Protein AF-B8E1K3-F1 (afdb_monomer)

Solvent-accessible surface area (backbone atoms only — not comparable to full-atom values): 24369 Å² total; per-residue (Å²): 119,79,49,78,46,80,45,81,43,83,43,42,46,88,47,36,64,37,77,50,81,43,81,43,83,38,59,81,67,39,30,24,41,39,41,30,20,38,38,49,62,40,60,47,52,57,77,71,24,47,62,52,44,51,55,32,48,41,59,38,41,52,32,36,89,76,53,43,61,64,88,75,52,53,68,71,58,50,50,52,53,45,54,73,60,45,55,30,57,46,40,58,35,41,40,34,24,43,52,86,64,49,80,33,31,55,29,61,91,35,25,48,69,54,41,71,40,38,38,15,42,85,58,27,30,70,40,27,48,50,35,85,54,67,49,39,59,23,39,44,34,33,41,28,54,34,33,83,53,72,25,38,40,41,36,42,39,39,36,19,64,53,84,76,84,84,62,90,52,63,74,69,81,75,65,60,87,36,91,61,80,73,89,46,58,44,79,44,39,24,40,66,28,29,37,27,49,47,39,80,14,76,31,50,70,64,53,46,52,56,50,36,52,74,74,62,39,60,34,39,29,46,22,21,60,71,38,53,53,61,51,74,66,45,83,74,43,40,56,48,68,40,33,13,23,23,29,70,30,68,39,19,29,29,34,30,41,49,40,85,68,91,70,71,46,76,45,35,42,87,90,65,24,49,49,60,37,27,52,54,29,44,73,61,71,27,44,27,26,44,32,46,46,50,42,54,31,54,69,77,34,63,17,36,20,50,69,54,67,75,66,62,91,53,41,43,28,32,34,29,35,53,22,31,46,87,83,34,41,32,29,27,39,35,31,45,51,50,51,35,52,40,46,62,72,70,47,81,58,18,61,38,25,16,39,69,30,36,47,79,86,58,66,48,77,52,22,34,32,28,33,32,47,22,85,41,72,43,71,67,34,49,53,49,14,47,67,49,20,20,27,35,31,17,38,71,57,56,72,47,56,30,44,78,82,41,40,47,32,36,73,41,67,56,90,53,87,42,40,37,36,40,38,32,77,51,74,18,32,40,35,38,29,44,66,67,39,84,70,48,76,44,75,77,39,40,64,54,74,45,79,58,90,74,93,69,71,48,38,38,31,44,37,32,24,57,88,90,39,79,42,31,39,47,29,42,30,34,28,87

pLDDT: mean 94.18, std 6.17, range [53.34, 98.88]

Foldseek 3Di:
DPDKDKDKDKDFQVCAQDKDKDKDFFAPLWFKKKKFKAKVPFWDALVLQQVFVLVLVQLQQCFFPDRDHSVPDDPVRSVVVSVVLPTFGFDKKKWKAAQVRATFFMQAPHHNVRQMFMEGQVDTAQLGDHRDRDGDIMIIMMRRLGDSGIMMMMMMMDTDSDPDDDHPRDPPQDDALDQDADKDAFKFKEFEAEEDPSHQAPHHPNRVLVVCVVVVHQAYEHAHAQGFSNVVNCPNYNRHYAYKYFLQHQAFTKILTRDDGGDHSVLDDQVNHCQSVLVVSVVSVTAIEGELQSPRDPPSPGRHHHRHDDPLVSHQAYALAEFACVVNVRSNSNSLLVVLVCLLVVRQHAYDHHQNHRYPVSDDLRGKMKIFGARISHSNRRRVSSNLQRIKIFSDKDKFWDWVRDGGSEEDALVDFTKIKMFTPDFFWKFKADSSHGDDTDHGDGIDIDGDPDDDWGWIKMWTHDVSRTGMIGHIHGHD

Structure (mmCIF, N/CA/C/O backbone):
data_AF-B8E1K3-F1
#
_entry.id   AF-B8E1K3-F1
#
loop_
_atom_site.group_PDB
_atom_site.id
_atom_site.type_symbol
_atom_site.label_atom_id
_atom_site.label_alt_id
_atom_site.label_comp_id
_atom_site.label_asym_id
_atom_site.label_entity_id
_atom_site.label_seq_id
_atom_site.pdbx_PDB_ins_code
_atom_site.Cartn_x
_atom_site.Cartn_y
_atom_site.Cartn_z
_atom_site.occupancy
_atom_site.B_iso_or_equiv
_atom_site.auth_seq_id
_atom_site.auth_comp_id
_atom_site.auth_asym_id
_atom_site.auth_atom_id
_atom_site.pdbx_PDB_model_num
ATOM 1 N N . MET A 1 1 ? -27.682 10.238 28.533 1.00 60.78 1 MET A N 1
ATOM 2 C CA . MET A 1 1 ? -26.968 8.946 28.461 1.00 60.78 1 MET A CA 1
ATOM 3 C C . MET A 1 1 ? -28.003 7.853 28.668 1.00 60.78 1 MET A C 1
ATOM 5 O O . MET A 1 1 ? -28.829 8.006 29.559 1.00 60.78 1 MET A O 1
ATOM 9 N N . SER A 1 2 ? -28.042 6.846 27.804 1.00 73.12 2 SER A N 1
ATOM 10 C CA . SER A 1 2 ? -29.053 5.772 27.806 1.00 73.12 2 SER A CA 1
ATOM 11 C C . SER A 1 2 ? -28.476 4.386 28.094 1.00 73.12 2 SER A C 1
ATOM 13 O O . SER A 1 2 ? -29.251 3.469 28.336 1.00 73.12 2 SER A O 1
ATOM 15 N N . GLY A 1 3 ? -27.149 4.240 28.103 1.00 88.06 3 GLY A N 1
ATOM 16 C CA . GLY A 1 3 ? -26.445 3.027 28.513 1.00 88.06 3 GLY A CA 1
ATOM 17 C C . GLY A 1 3 ? -24.938 3.270 28.603 1.00 88.06 3 GLY A C 1
ATOM 18 O O . GLY A 1 3 ? -24.413 4.132 27.894 1.00 88.06 3 GLY A O 1
ATOM 19 N N . GLU A 1 4 ? -24.271 2.524 29.480 1.00 95.31 4 GLU A N 1
ATOM 20 C CA . GLU A 1 4 ? -22.817 2.498 29.662 1.00 95.31 4 GLU A CA 1
ATOM 21 C C . GLU A 1 4 ? -22.378 1.034 29.803 1.00 95.31 4 GLU A C 1
ATOM 23 O O . GLU A 1 4 ? -22.983 0.276 30.562 1.00 95.31 4 GLU A O 1
ATOM 28 N N . PHE A 1 5 ? -21.354 0.631 29.050 1.00 97.19 5 PHE A N 1
ATOM 29 C CA . PHE A 1 5 ? -20.842 -0.739 29.013 1.00 97.19 5 PHE A CA 1
ATOM 30 C C . PHE A 1 5 ? -19.341 -0.734 29.271 1.00 97.19 5 PHE A C 1
ATOM 32 O O . PHE A 1 5 ? -18.619 0.071 28.683 1.00 97.19 5 PHE A O 1
ATOM 39 N N . HIS A 1 6 ? -18.872 -1.661 30.106 1.00 97.62 6 HIS A N 1
ATOM 40 C CA . HIS A 1 6 ? -17.463 -1.794 30.462 1.00 97.62 6 HIS A CA 1
ATOM 41 C C . HIS A 1 6 ? -16.939 -3.170 30.068 1.00 97.62 6 HIS A C 1
ATOM 43 O O . HIS A 1 6 ? -17.537 -4.188 30.413 1.00 97.62 6 HIS A O 1
ATOM 49 N N . TYR A 1 7 ? -15.781 -3.191 29.416 1.00 97.44 7 TYR A N 1
ATOM 50 C CA . TYR A 1 7 ? -15.042 -4.407 29.098 1.00 97.44 7 TYR A CA 1
ATOM 51 C C . TYR A 1 7 ? -13.636 -4.284 29.678 1.00 97.44 7 TYR A C 1
ATOM 53 O O . TYR A 1 7 ? -12.939 -3.304 29.420 1.00 97.44 7 TYR A O 1
ATOM 61 N N . ASN A 1 8 ? -13.222 -5.273 30.464 1.00 97.31 8 ASN A N 1
ATOM 62 C CA . ASN A 1 8 ? -11.866 -5.392 30.987 1.00 97.31 8 ASN A CA 1
ATOM 63 C C . ASN A 1 8 ? -11.295 -6.715 30.477 1.00 97.31 8 ASN A C 1
ATOM 65 O O . ASN A 1 8 ? -11.836 -7.779 30.779 1.00 97.31 8 ASN A O 1
ATOM 69 N N . ILE A 1 9 ? -10.273 -6.630 29.629 1.00 98.19 9 ILE A N 1
ATOM 70 C CA . ILE A 1 9 ? -9.753 -7.767 28.871 1.00 98.19 9 ILE A CA 1
ATOM 71 C C . ILE A 1 9 ? -8.265 -7.892 29.171 1.00 98.19 9 ILE A C 1
ATOM 73 O O . ILE A 1 9 ? -7.489 -6.978 28.889 1.00 98.19 9 ILE A O 1
ATOM 77 N N . GLU A 1 10 ? -7.863 -9.029 29.730 1.00 98.31 10 GLU A N 1
ATOM 78 C CA . GLU A 1 10 ? -6.450 -9.376 29.848 1.00 98.31 10 GLU A CA 1
ATOM 79 C C . GLU A 1 10 ? -5.958 -9.953 28.521 1.00 98.31 10 GLU A C 1
ATOM 81 O O . GLU A 1 10 ? -6.567 -10.871 27.976 1.00 98.31 10 GLU A O 1
ATOM 86 N N . LEU A 1 11 ? -4.857 -9.407 28.007 1.00 98.44 11 LEU A N 1
ATOM 87 C CA . LEU A 1 11 ? -4.233 -9.844 26.764 1.00 98.44 11 LEU A CA 1
ATOM 88 C C . LEU A 1 11 ? -2.826 -10.357 27.043 1.00 98.44 11 LEU A C 1
ATOM 90 O O . LEU A 1 11 ? -2.048 -9.733 27.776 1.00 98.44 11 LEU A O 1
ATOM 94 N N . TYR A 1 12 ? -2.494 -11.478 26.417 1.00 98.25 12 TYR A N 1
ATOM 95 C CA . TYR A 1 12 ? -1.213 -12.157 26.544 1.00 98.25 12 TYR A CA 1
ATOM 96 C C . TYR A 1 12 ? -0.508 -12.253 25.183 1.00 98.25 12 TYR A C 1
ATOM 98 O O . TYR A 1 12 ? -1.148 -12.081 24.145 1.00 98.25 12 TYR A O 1
ATOM 106 N N . PRO A 1 13 ? 0.817 -12.494 25.135 1.00 97.50 13 PRO A N 1
ATOM 107 C CA . PRO A 1 13 ? 1.545 -12.581 23.868 1.00 97.50 13 PRO A CA 1
ATOM 108 C C . PRO A 1 13 ? 0.941 -13.549 22.841 1.00 97.50 13 PRO A C 1
ATOM 110 O O . PRO A 1 13 ? 0.920 -13.248 21.644 1.00 97.50 13 PRO A O 1
ATOM 113 N N . GLU A 1 14 ? 0.393 -14.670 23.304 1.00 97.19 14 GLU A N 1
ATOM 114 C CA . GLU A 1 14 ? -0.329 -15.668 22.513 1.00 97.19 14 GLU A CA 1
ATOM 115 C C . GLU A 1 14 ? -1.623 -15.155 21.868 1.00 97.19 14 GLU A C 1
ATOM 117 O O . GLU A 1 14 ? -2.164 -15.839 21.001 1.00 97.19 14 GLU A O 1
ATOM 122 N N . ASP A 1 15 ? -2.121 -13.980 22.257 1.00 97.62 15 ASP A N 1
ATOM 123 C CA . ASP A 1 15 ? -3.292 -13.330 21.659 1.00 97.62 15 ASP A CA 1
ATOM 124 C C . ASP A 1 15 ? -2.961 -12.476 20.438 1.00 97.62 15 ASP A C 1
ATOM 126 O O . ASP A 1 15 ? -3.867 -12.004 19.753 1.00 97.62 15 ASP A O 1
ATOM 130 N N . SER A 1 16 ? -1.676 -12.323 20.116 1.00 97.19 16 SER A N 1
ATOM 131 C CA . SER A 1 16 ? -1.242 -11.670 18.882 1.00 97.19 16 SER A CA 1
ATOM 132 C C . SER A 1 16 ? -1.834 -12.350 17.645 1.00 97.19 16 SER A C 1
ATOM 134 O O . SER A 1 16 ? -1.913 -13.576 17.565 1.00 97.19 16 SER A O 1
ATOM 136 N N . LYS A 1 17 ? -2.165 -11.537 16.641 1.00 96.12 17 LYS A N 1
ATOM 137 C CA . LYS A 1 17 ? -2.769 -11.942 15.367 1.00 96.12 17 LYS A CA 1
ATOM 138 C C . LYS A 1 17 ? -4.130 -12.634 15.529 1.00 96.12 17 LYS A C 1
ATOM 140 O O . LYS A 1 17 ? -4.441 -13.567 14.788 1.00 96.12 17 LYS A O 1
ATOM 145 N N . LYS A 1 18 ? -4.954 -12.165 16.474 1.00 96.62 18 LYS A N 1
ATOM 146 C CA . LYS A 1 18 ? -6.333 -12.640 16.680 1.00 96.62 18 LYS A CA 1
ATOM 147 C C . LYS A 1 18 ? -7.359 -11.524 16.527 1.00 96.62 18 LYS A C 1
ATOM 149 O O . LYS A 1 18 ? -7.087 -10.355 16.801 1.00 96.62 18 LYS A O 1
ATOM 154 N N . LEU A 1 19 ? -8.562 -11.926 16.128 1.00 97.44 19 LEU A N 1
ATOM 155 C CA . LEU A 1 19 ? -9.762 -11.104 16.213 1.00 97.44 19 LEU A CA 1
ATOM 156 C C . LEU A 1 19 ? -10.567 -11.546 17.436 1.00 97.44 19 LEU A C 1
ATOM 158 O O . LEU A 1 19 ? -10.870 -12.732 17.567 1.00 97.44 19 LEU A O 1
ATOM 162 N N . LEU A 1 20 ? -10.922 -10.609 18.314 1.00 97.75 20 LEU A N 1
ATOM 163 C CA . LEU A 1 20 ? -11.836 -10.863 19.429 1.00 97.75 20 LEU A CA 1
ATOM 164 C C . LEU A 1 20 ? -13.128 -10.079 19.208 1.00 97.75 20 LEU A C 1
ATOM 166 O O . LEU A 1 20 ? -13.101 -8.858 19.096 1.00 97.75 20 LEU A O 1
ATOM 170 N N . LEU A 1 21 ? -14.259 -10.776 19.138 1.00 97.81 21 LEU A N 1
ATOM 171 C CA . LEU A 1 21 ? -15.565 -10.155 18.945 1.00 97.81 21 LEU A CA 1
ATOM 172 C C . LEU A 1 21 ? -16.206 -9.817 20.294 1.00 97.81 21 LEU A C 1
ATOM 174 O O . LEU A 1 21 ? -16.352 -10.695 21.143 1.00 97.81 21 LEU A O 1
ATOM 178 N N . LEU A 1 22 ? -16.646 -8.570 20.450 1.00 97.75 22 LEU A N 1
ATOM 179 C CA . LEU A 1 22 ? -17.573 -8.147 21.495 1.00 97.75 22 LEU A CA 1
ATOM 180 C C . LEU A 1 22 ? -18.891 -7.729 20.839 1.00 97.75 22 LEU A C 1
ATOM 182 O O . LEU A 1 22 ? -18.901 -7.000 19.843 1.00 97.75 22 LEU A O 1
ATOM 186 N N . GLU A 1 23 ? -20.002 -8.183 21.401 1.00 97.56 23 GLU A N 1
ATOM 187 C CA . GLU A 1 23 ? -21.341 -7.810 20.952 1.00 97.56 23 GLU A CA 1
ATOM 188 C C . GLU A 1 23 ? -21.881 -6.671 21.818 1.00 97.56 23 GLU A C 1
ATOM 190 O O . GLU A 1 23 ? -21.776 -6.702 23.044 1.00 97.56 23 GLU A O 1
ATOM 195 N N . LEU A 1 24 ? -22.449 -5.657 21.170 1.00 97.56 24 LEU A N 1
ATOM 196 C CA . LEU A 1 24 ? -23.039 -4.491 21.814 1.00 97.56 24 LEU A CA 1
ATOM 197 C C . LEU A 1 24 ? -24.506 -4.387 21.406 1.00 97.56 24 LEU A C 1
ATOM 199 O O . LEU A 1 24 ? -24.818 -4.137 20.243 1.00 97.56 24 LEU A O 1
ATOM 203 N N . GLU A 1 25 ? -25.410 -4.533 22.367 1.00 97.38 25 GLU A N 1
ATOM 204 C CA . GLU A 1 25 ? -26.830 -4.281 22.140 1.00 97.38 25 GLU A CA 1
ATOM 205 C C . GLU A 1 25 ? -27.097 -2.771 22.098 1.00 97.38 25 GLU A C 1
ATOM 207 O O . GLU A 1 25 ? -26.899 -2.056 23.084 1.00 97.38 25 GLU A O 1
ATOM 212 N N . VAL A 1 26 ? -27.541 -2.281 20.940 1.00 97.69 26 VAL A N 1
ATOM 213 C CA . VAL A 1 26 ? -27.902 -0.879 20.710 1.00 97.69 26 VAL A CA 1
ATOM 214 C C . VAL A 1 26 ? -29.431 -0.762 20.670 1.00 97.69 26 VAL A C 1
ATOM 216 O O . VAL A 1 26 ? -30.052 -1.271 19.735 1.00 97.69 26 VAL A O 1
ATOM 219 N N . PRO A 1 27 ? -30.068 -0.103 21.657 1.00 96.69 27 PRO A N 1
ATOM 220 C CA . PRO A 1 27 ? -31.517 0.095 21.669 1.00 96.69 27 PRO A CA 1
ATOM 221 C C . PRO A 1 27 ? -32.008 1.068 20.587 1.00 96.69 27 PRO A C 1
ATOM 223 O O . PRO A 1 27 ? -31.237 1.827 20.003 1.00 96.69 27 PRO A O 1
ATOM 226 N N . GLU A 1 28 ? -33.324 1.129 20.380 1.00 95.94 28 GLU A N 1
ATOM 227 C CA . GLU A 1 28 ? -33.933 2.166 19.541 1.00 95.94 28 GLU A CA 1
ATOM 228 C C . GLU A 1 28 ? -33.727 3.585 20.099 1.00 95.94 28 GLU A C 1
ATOM 230 O O . GLU A 1 28 ? -33.755 3.834 21.312 1.00 95.94 28 GLU A O 1
ATOM 235 N N . GLY A 1 29 ? -33.578 4.545 19.183 1.00 95.38 29 GLY A N 1
ATOM 236 C CA . GLY A 1 29 ? -33.487 5.972 19.496 1.00 95.38 29 GLY A CA 1
ATOM 237 C C . GLY A 1 29 ? -32.110 6.446 19.964 1.00 95.38 29 GLY A C 1
ATOM 238 O O . GLY A 1 29 ? -31.996 7.585 20.418 1.00 95.38 29 GLY A O 1
ATOM 239 N N . ILE A 1 30 ? -31.073 5.607 19.869 1.00 97.56 30 ILE A N 1
ATOM 240 C CA . ILE A 1 30 ? -29.682 6.054 20.002 1.00 97.56 30 ILE A CA 1
ATOM 241 C C . ILE A 1 30 ? -29.324 6.936 18.803 1.00 97.56 30 ILE A C 1
ATOM 243 O O . ILE A 1 30 ? -29.742 6.681 17.679 1.00 97.56 30 ILE A O 1
ATOM 247 N N . LYS A 1 31 ? -28.568 8.001 19.059 1.00 96.25 31 LYS A N 1
ATOM 248 C CA . LYS A 1 31 ? -28.047 8.922 18.041 1.00 96.25 31 LYS A CA 1
ATOM 249 C C . LYS A 1 31 ? -26.527 9.035 18.059 1.00 96.25 31 LYS A C 1
ATOM 251 O O . LYS A 1 31 ? -25.947 9.530 17.106 1.00 96.25 31 LYS A O 1
ATOM 256 N N . GLU A 1 32 ? -25.885 8.590 19.132 1.00 95.19 32 GLU A N 1
ATOM 257 C CA . GLU A 1 32 ? -24.441 8.708 19.301 1.00 95.19 32 GLU A CA 1
ATOM 258 C C . GLU A 1 32 ? -23.909 7.528 20.122 1.00 95.19 32 GLU A C 1
ATOM 260 O O . GLU A 1 32 ? -24.463 7.183 21.174 1.00 95.19 32 GLU A O 1
ATOM 265 N N . ILE A 1 33 ? -22.825 6.925 19.629 1.00 96.88 33 ILE A N 1
ATOM 266 C CA . ILE A 1 33 ? -22.038 5.886 20.297 1.00 96.88 33 ILE A CA 1
ATOM 267 C C . ILE A 1 33 ? -20.632 6.440 20.523 1.00 96.88 33 ILE A C 1
ATOM 269 O O . ILE A 1 33 ? -19.962 6.846 19.570 1.00 96.88 33 ILE A O 1
ATOM 273 N N . ILE A 1 34 ? -20.176 6.438 21.775 1.00 96.00 34 ILE A N 1
ATOM 274 C CA . ILE A 1 34 ? -18.819 6.852 22.145 1.00 96.00 34 ILE A CA 1
ATOM 275 C C . ILE A 1 34 ? -18.049 5.651 22.671 1.00 96.00 34 ILE A C 1
ATOM 277 O O . ILE A 1 34 ? -18.464 5.044 23.653 1.00 96.00 34 ILE A O 1
ATOM 281 N N . ILE A 1 35 ? -16.901 5.354 22.070 1.00 96.38 35 ILE A N 1
ATOM 282 C CA . ILE A 1 35 ? -16.000 4.285 22.506 1.00 96.38 35 ILE A CA 1
ATOM 283 C C . ILE A 1 35 ? -14.713 4.923 23.024 1.00 96.38 35 ILE A C 1
ATOM 285 O O . ILE A 1 35 ? -14.092 5.736 22.340 1.00 96.38 35 ILE A O 1
ATOM 289 N N . LYS A 1 36 ? -14.298 4.556 24.233 1.00 95.75 36 LYS A N 1
ATOM 290 C CA . LYS A 1 36 ? -12.997 4.926 24.803 1.00 95.75 36 LYS A CA 1
ATOM 291 C C . LYS A 1 36 ? -12.284 3.661 25.227 1.00 95.75 36 LYS A C 1
ATOM 293 O O . LYS A 1 36 ? -12.919 2.802 25.833 1.00 95.75 36 LYS A O 1
ATOM 298 N N . ALA A 1 37 ? -10.985 3.566 24.975 1.00 97.19 37 ALA A N 1
ATOM 299 C CA . ALA A 1 37 ? -10.201 2.485 25.542 1.00 97.19 37 ALA A CA 1
ATOM 300 C C . ALA A 1 37 ? -8.825 2.935 26.030 1.00 97.19 37 ALA A C 1
ATOM 302 O O . ALA A 1 37 ? -8.281 3.941 25.581 1.00 97.19 37 ALA A O 1
ATOM 303 N N . THR A 1 38 ? -8.269 2.201 26.985 1.00 97.25 38 THR A N 1
ATOM 304 C CA . THR A 1 38 ? -6.886 2.356 27.443 1.00 97.25 38 THR A CA 1
ATOM 305 C C . THR A 1 38 ? -6.217 0.994 27.501 1.00 97.25 38 THR A C 1
ATOM 307 O O . THR A 1 38 ? -6.844 0.003 27.881 1.00 97.25 38 THR A O 1
ATOM 310 N N . LEU A 1 39 ? -4.945 0.940 27.106 1.00 97.62 39 LEU A N 1
ATOM 311 C CA . LEU A 1 39 ? -4.141 -0.278 27.134 1.00 97.62 39 LEU A CA 1
ATOM 312 C C . LEU A 1 39 ? -2.974 -0.110 28.105 1.00 97.62 39 LEU A C 1
ATOM 314 O O . LEU A 1 39 ? -2.136 0.771 27.921 1.00 97.62 39 LEU A O 1
ATOM 318 N N . GLU A 1 40 ? -2.894 -0.965 29.122 1.00 96.88 40 GLU A N 1
ATOM 319 C CA . GLU A 1 40 ? -1.888 -0.833 30.178 1.00 96.88 40 GLU A CA 1
ATOM 320 C C . GLU A 1 40 ? -1.121 -2.145 30.430 1.00 96.88 40 GLU A C 1
ATOM 322 O O . GLU A 1 40 ? -1.725 -3.138 30.837 1.00 96.88 40 GLU A O 1
ATOM 327 N N . PRO A 1 41 ? 0.212 -2.180 30.227 1.00 96.38 41 PRO A N 1
ATOM 328 C CA . PRO A 1 41 ? 1.018 -1.161 29.558 1.00 96.38 41 PRO A CA 1
ATOM 329 C C . PRO A 1 41 ? 0.822 -1.184 28.031 1.00 96.38 41 PRO A C 1
ATOM 331 O O . PRO A 1 41 ? 0.752 -2.250 27.414 1.00 96.38 41 PRO A O 1
ATOM 334 N N . GLU A 1 42 ? 0.817 -0.005 27.411 1.00 95.00 42 GLU A N 1
ATOM 335 C CA . GLU A 1 42 ? 0.869 0.135 25.949 1.00 95.00 42 GLU A CA 1
ATOM 336 C C . GLU A 1 42 ? 2.290 -0.108 25.412 1.00 95.00 42 GLU A C 1
ATOM 338 O O . GLU A 1 42 ? 2.465 -0.758 24.385 1.00 95.00 42 GLU A O 1
ATOM 343 N N . TYR A 1 43 ? 3.315 0.355 26.134 1.00 96.19 43 TYR A N 1
ATOM 344 C CA . TYR A 1 43 ? 4.714 0.299 25.703 1.00 96.19 43 TYR A CA 1
ATOM 345 C C . TYR A 1 43 ? 5.552 -0.664 26.542 1.00 96.19 43 TYR A C 1
ATOM 347 O O . TYR A 1 43 ? 5.336 -0.857 27.742 1.00 96.19 43 TYR A O 1
ATOM 355 N N . LEU A 1 44 ? 6.571 -1.226 25.903 1.00 95.56 44 LEU A N 1
ATOM 356 C CA . LEU A 1 44 ? 7.685 -1.885 26.572 1.00 95.56 44 LEU A CA 1
ATOM 357 C C . LEU A 1 44 ? 8.698 -0.842 27.052 1.00 95.56 44 LEU A C 1
ATOM 359 O O . LEU A 1 44 ? 8.772 0.276 26.547 1.00 95.56 44 LEU A O 1
ATOM 363 N N . SER A 1 45 ? 9.541 -1.225 28.004 1.00 95.19 45 SER A N 1
ATOM 364 C CA . SER A 1 45 ? 10.760 -0.475 28.297 1.00 95.19 45 SER A CA 1
ATOM 365 C C . SER A 1 45 ? 11.761 -0.575 27.139 1.00 95.19 45 SER A C 1
ATOM 367 O O . SER A 1 45 ? 11.691 -1.470 26.287 1.00 95.19 45 SER A O 1
ATOM 369 N N . HIS A 1 46 ? 12.738 0.335 27.123 1.00 94.12 46 HIS A N 1
ATOM 370 C CA . HIS A 1 46 ? 13.838 0.288 26.158 1.00 94.12 46 HIS A CA 1
ATOM 371 C C . HIS A 1 46 ? 14.607 -1.043 26.221 1.00 94.12 46 HIS A C 1
ATOM 373 O O . HIS A 1 46 ? 14.867 -1.651 25.185 1.00 94.12 46 HIS A O 1
ATOM 379 N N . GLU A 1 47 ? 14.897 -1.541 27.427 1.00 92.75 47 GLU A N 1
ATOM 380 C CA . GLU A 1 47 ? 15.632 -2.798 27.625 1.00 92.75 47 GLU A CA 1
ATOM 381 C C . GLU A 1 47 ? 14.846 -4.022 27.133 1.00 92.75 47 GLU A C 1
ATOM 383 O O . GLU A 1 47 ? 15.408 -4.884 26.455 1.00 92.75 47 GLU A O 1
ATOM 388 N N . GLU A 1 48 ? 13.533 -4.075 27.390 1.00 94.31 48 GLU A N 1
ATOM 389 C CA . GLU A 1 48 ? 12.660 -5.125 26.839 1.00 94.31 48 GLU A CA 1
ATOM 390 C C . GLU A 1 48 ? 12.618 -5.062 25.298 1.00 94.31 48 GLU A C 1
ATOM 392 O O . GLU A 1 48 ? 12.645 -6.096 24.624 1.00 94.31 48 GLU A O 1
ATOM 397 N N . SER A 1 49 ? 12.607 -3.850 24.731 1.00 96.38 49 SER A N 1
ATOM 398 C CA . SER A 1 49 ? 12.529 -3.610 23.283 1.00 96.38 49 SER A CA 1
ATOM 399 C C . SER A 1 49 ? 13.824 -3.966 22.547 1.00 96.38 49 SER A C 1
ATOM 401 O O . SER A 1 49 ? 13.795 -4.518 21.446 1.00 96.38 49 SER A O 1
ATOM 403 N N . LYS A 1 50 ? 14.978 -3.680 23.154 1.00 95.00 50 LYS A N 1
ATOM 404 C CA . LYS A 1 50 ? 16.302 -3.740 22.521 1.00 95.00 50 LYS A CA 1
ATOM 405 C C . LYS A 1 50 ? 16.611 -5.087 21.873 1.00 95.00 50 LYS A C 1
ATOM 407 O O . LYS A 1 50 ? 17.040 -5.132 20.719 1.00 95.00 50 LYS A O 1
ATOM 412 N N . ARG A 1 51 ? 16.379 -6.190 22.592 1.00 92.12 51 ARG A N 1
ATOM 413 C CA . ARG A 1 51 ? 16.637 -7.548 22.077 1.00 92.12 51 ARG A CA 1
ATOM 414 C C . ARG A 1 51 ? 15.757 -7.865 20.869 1.00 92.12 51 ARG A C 1
ATOM 416 O O . ARG A 1 51 ? 16.243 -8.410 19.885 1.00 92.12 51 ARG A O 1
ATOM 423 N N . LEU A 1 52 ? 14.478 -7.513 20.956 1.00 94.31 52 LEU A N 1
ATOM 424 C CA . LEU A 1 52 ? 13.480 -7.790 19.930 1.00 94.31 52 LEU A CA 1
ATOM 425 C C . LEU A 1 52 ? 13.744 -6.995 18.643 1.00 94.31 52 LEU A C 1
ATOM 427 O O . LEU A 1 52 ? 13.742 -7.565 17.553 1.00 94.31 52 LEU A O 1
ATOM 431 N N . ILE A 1 53 ? 14.057 -5.704 18.775 1.00 96.19 53 ILE A N 1
ATOM 432 C CA . ILE A 1 53 ? 14.419 -4.840 17.644 1.00 96.19 53 ILE A CA 1
ATOM 433 C C . ILE A 1 53 ? 15.684 -5.363 16.951 1.00 96.19 53 ILE A C 1
ATOM 435 O O . ILE A 1 53 ? 15.740 -5.426 15.725 1.00 96.19 53 ILE A O 1
ATOM 439 N N . LYS A 1 54 ? 16.695 -5.783 17.722 1.00 93.69 54 LYS A N 1
ATOM 440 C CA . LYS A 1 54 ? 17.955 -6.294 17.167 1.00 93.69 54 LYS A CA 1
ATOM 441 C C . LYS A 1 54 ? 17.752 -7.530 16.280 1.00 93.69 54 LYS A C 1
ATOM 443 O O . LYS A 1 54 ? 18.372 -7.610 15.220 1.00 93.69 54 LYS A O 1
ATOM 448 N N . GLU A 1 55 ? 16.888 -8.466 16.673 1.00 91.50 55 GLU A N 1
ATOM 449 C CA . GLU A 1 55 ? 16.571 -9.646 15.850 1.00 91.50 55 GLU A CA 1
ATOM 450 C C . GLU A 1 55 ? 15.783 -9.281 14.578 1.00 91.50 55 GLU A C 1
ATOM 452 O O . GLU A 1 55 ? 16.060 -9.822 13.503 1.00 91.50 55 GLU A O 1
ATOM 457 N N . ALA A 1 56 ? 14.862 -8.314 14.661 1.00 93.12 56 ALA A N 1
ATOM 458 C CA . ALA A 1 56 ? 14.144 -7.815 13.486 1.00 93.12 56 ALA A CA 1
ATOM 459 C C . ALA A 1 56 ? 15.095 -7.143 12.478 1.00 93.12 56 ALA A C 1
ATOM 461 O O . ALA A 1 56 ? 15.059 -7.464 11.290 1.00 93.12 56 ALA A O 1
ATOM 462 N N . ILE A 1 57 ? 16.012 -6.289 12.955 1.00 93.31 57 ILE A N 1
ATOM 463 C CA . ILE A 1 57 ? 17.042 -5.646 12.121 1.00 93.31 57 ILE A CA 1
ATOM 464 C C . ILE A 1 57 ? 17.927 -6.695 11.452 1.00 93.31 57 ILE A C 1
ATOM 466 O O . ILE A 1 57 ? 18.182 -6.597 10.256 1.00 93.31 57 ILE A O 1
ATOM 470 N N . LYS A 1 58 ? 18.382 -7.707 12.203 1.00 92.44 58 LYS A N 1
ATOM 471 C CA . LYS A 1 58 ? 19.236 -8.782 11.679 1.00 92.44 58 LYS A CA 1
ATOM 472 C C . LYS A 1 58 ? 18.593 -9.472 10.478 1.00 92.44 58 LYS A C 1
ATOM 474 O O . LYS A 1 58 ? 19.263 -9.691 9.476 1.00 92.44 58 LYS A O 1
ATOM 479 N N . THR A 1 59 ? 17.305 -9.792 10.583 1.00 89.06 59 THR A N 1
ATOM 480 C CA . THR A 1 59 ? 16.548 -10.393 9.480 1.00 89.06 59 THR A CA 1
ATOM 481 C C . THR A 1 59 ? 16.439 -9.414 8.314 1.00 89.06 59 THR A C 1
ATOM 483 O O . THR A 1 59 ? 16.745 -9.773 7.180 1.00 89.06 59 THR A O 1
ATOM 486 N N . TYR A 1 60 ? 16.087 -8.159 8.597 1.00 92.00 60 TYR A N 1
ATOM 487 C CA . TYR A 1 60 ? 15.870 -7.126 7.588 1.00 92.00 60 TYR A CA 1
ATOM 488 C C . TYR A 1 60 ? 17.102 -6.847 6.711 1.00 92.00 60 TYR A C 1
ATOM 490 O O . TYR A 1 60 ? 16.990 -6.864 5.486 1.00 92.00 60 TYR A O 1
ATOM 498 N N . ILE A 1 61 ? 18.277 -6.647 7.316 1.00 92.88 61 ILE A N 1
ATOM 499 C CA . ILE A 1 61 ? 19.509 -6.289 6.587 1.00 92.88 61 ILE A CA 1
ATOM 500 C C . ILE A 1 61 ? 20.178 -7.478 5.884 1.00 9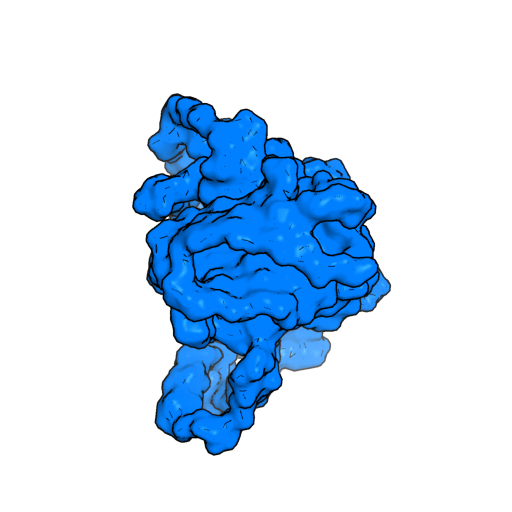2.88 61 ILE A C 1
ATOM 50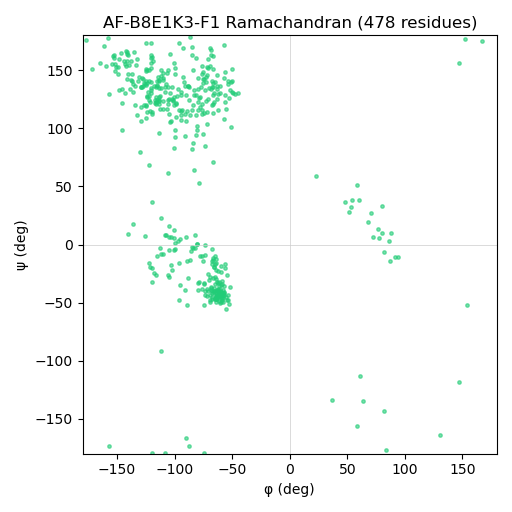2 O O . ILE A 1 61 ? 21.097 -7.283 5.097 1.00 92.88 61 ILE A O 1
ATOM 506 N N . SER A 1 62 ? 19.730 -8.708 6.158 1.00 91.94 62 SER A N 1
ATOM 507 C CA . SER A 1 62 ? 20.229 -9.922 5.492 1.00 91.94 62 SER A CA 1
ATOM 508 C C . SER A 1 62 ? 19.613 -10.162 4.104 1.00 91.94 62 SER A C 1
ATOM 510 O O . SER A 1 62 ? 19.930 -11.151 3.448 1.00 91.94 62 SER A O 1
ATOM 512 N N . GLN A 1 63 ? 18.729 -9.263 3.667 1.00 91.69 63 GLN A N 1
ATOM 513 C CA . GLN A 1 63 ? 18.006 -9.322 2.397 1.00 91.69 63 GLN A CA 1
ATOM 514 C C . GLN A 1 63 ? 18.700 -8.493 1.308 1.00 91.69 63 GLN A C 1
ATOM 516 O O . GLN A 1 63 ? 19.626 -7.727 1.579 1.00 91.69 63 GLN A O 1
ATOM 521 N N . GLY A 1 64 ? 18.201 -8.582 0.076 1.00 89.94 64 GLY A N 1
ATOM 522 C CA . GLY A 1 64 ? 18.568 -7.660 -0.993 1.00 89.94 64 GLY A CA 1
ATOM 523 C C . GLY A 1 64 ? 19.865 -8.022 -1.715 1.00 89.94 64 GLY A C 1
ATOM 524 O O . GLY A 1 64 ? 20.450 -9.084 -1.498 1.00 89.94 64 GLY A O 1
ATOM 525 N N . PHE A 1 65 ? 20.291 -7.185 -2.662 1.00 88.25 65 PHE A N 1
ATOM 526 C CA . PHE A 1 65 ? 21.470 -7.478 -3.499 1.00 88.25 65 PHE A CA 1
ATOM 527 C C . PHE A 1 65 ? 22.801 -7.428 -2.737 1.00 88.25 65 PHE A C 1
ATOM 529 O O . PHE A 1 65 ? 23.734 -8.129 -3.115 1.00 88.25 65 PHE A O 1
ATOM 536 N N . ASP A 1 66 ? 22.870 -6.633 -1.670 1.00 86.56 66 ASP A N 1
ATOM 537 C CA . ASP A 1 66 ? 24.055 -6.438 -0.829 1.00 86.56 66 ASP A CA 1
ATOM 538 C C . ASP A 1 66 ? 23.715 -6.807 0.636 1.00 86.56 66 ASP A C 1
ATOM 540 O O . ASP A 1 66 ? 23.617 -5.910 1.478 1.00 86.56 66 ASP A O 1
ATOM 544 N N . PRO A 1 67 ? 23.473 -8.093 0.964 1.00 89.56 67 PRO A N 1
ATOM 545 C CA . PRO A 1 67 ? 23.080 -8.492 2.313 1.00 89.56 67 PRO A CA 1
ATOM 546 C C . PRO A 1 67 ? 24.205 -8.217 3.320 1.00 89.56 67 PRO A C 1
ATOM 548 O O . PRO A 1 67 ? 25.382 -8.464 3.044 1.00 89.56 67 PRO A O 1
ATOM 551 N N . LEU A 1 68 ? 23.846 -7.736 4.511 1.00 91.00 68 LEU A N 1
ATOM 552 C CA . LEU A 1 68 ? 24.779 -7.441 5.598 1.00 91.00 68 LEU A CA 1
ATOM 553 C C . LEU A 1 68 ? 24.630 -8.430 6.756 1.00 91.00 68 LEU A C 1
ATOM 555 O O . LEU A 1 68 ? 23.526 -8.793 7.159 1.00 91.00 68 LEU A O 1
ATOM 559 N N . ASP A 1 69 ? 25.759 -8.805 7.360 1.00 91.25 69 ASP A N 1
ATOM 560 C CA . ASP A 1 69 ? 25.751 -9.425 8.686 1.00 91.25 69 ASP A CA 1
ATOM 561 C C . ASP A 1 69 ? 25.672 -8.314 9.739 1.00 91.25 69 ASP A C 1
ATOM 563 O O . ASP A 1 69 ? 26.488 -7.392 9.751 1.00 91.25 69 ASP A O 1
ATOM 567 N N . ILE A 1 70 ? 24.721 -8.420 10.669 1.00 91.38 70 ILE A N 1
ATOM 568 C CA . ILE A 1 70 ? 24.563 -7.474 11.780 1.00 91.38 70 ILE A CA 1
ATOM 569 C C . ILE A 1 70 ? 25.846 -7.290 12.602 1.00 91.38 70 ILE A C 1
ATOM 571 O O . ILE A 1 70 ? 26.049 -6.227 13.181 1.00 91.38 70 ILE A O 1
ATOM 575 N N . LYS A 1 71 ? 26.742 -8.286 12.634 1.00 91.62 71 LYS A N 1
ATOM 576 C CA . LYS A 1 71 ? 28.058 -8.190 13.291 1.00 91.62 71 LYS A CA 1
ATOM 577 C C . LYS A 1 71 ? 28.999 -7.178 12.631 1.00 91.62 71 LYS A C 1
ATOM 579 O O . LYS A 1 71 ? 29.961 -6.761 13.266 1.00 91.62 71 LYS A O 1
ATOM 584 N N . GLN A 1 72 ? 28.743 -6.809 11.377 1.00 92.19 72 GLN A N 1
ATOM 585 C CA . GLN A 1 72 ? 29.511 -5.811 10.629 1.00 92.19 72 GLN A CA 1
ATOM 586 C C . GLN A 1 72 ? 29.002 -4.384 10.878 1.00 92.19 72 GLN A C 1
ATOM 588 O O . GLN A 1 72 ? 29.691 -3.427 10.534 1.00 92.19 72 GLN A O 1
ATOM 593 N N . VAL A 1 73 ? 27.817 -4.223 11.481 1.00 91.75 73 VAL A N 1
ATOM 594 C CA . VAL A 1 73 ? 27.251 -2.909 11.806 1.00 91.75 73 VAL A CA 1
ATOM 595 C C . VAL A 1 73 ? 27.913 -2.381 13.087 1.00 91.75 73 VAL A C 1
ATOM 597 O O . VAL A 1 73 ? 27.823 -3.044 14.124 1.00 91.75 73 VAL A O 1
ATOM 600 N N . PRO A 1 74 ? 28.554 -1.195 13.064 1.00 95.00 74 PRO A N 1
ATOM 601 C CA . PRO A 1 74 ? 29.130 -0.587 14.260 1.00 95.00 74 PRO A CA 1
ATOM 602 C C . PRO A 1 74 ? 28.108 -0.454 15.395 1.00 95.00 74 PRO A C 1
ATOM 604 O O . PRO A 1 74 ? 26.958 -0.074 15.171 1.00 95.00 74 PRO A O 1
ATOM 607 N N . ASN A 1 75 ? 28.525 -0.757 16.628 1.00 92.75 75 ASN A N 1
ATOM 608 C CA . ASN A 1 75 ? 27.619 -0.801 17.782 1.00 92.75 75 ASN A CA 1
ATOM 609 C C . ASN A 1 75 ? 26.917 0.540 18.055 1.00 92.75 75 ASN A C 1
ATOM 611 O O . ASN A 1 75 ? 25.762 0.544 18.467 1.00 92.75 75 ASN A O 1
ATOM 615 N N . ASP A 1 76 ? 27.590 1.669 17.828 1.00 94.75 76 ASP A N 1
ATOM 616 C CA . ASP A 1 76 ? 27.024 3.010 17.999 1.00 94.75 76 ASP A CA 1
ATOM 617 C C . ASP A 1 76 ? 25.941 3.318 16.952 1.00 94.75 76 ASP A C 1
ATOM 619 O O . ASP A 1 76 ? 24.924 3.937 17.273 1.00 94.75 76 ASP A O 1
ATOM 623 N N . ILE A 1 77 ? 26.121 2.841 15.718 1.00 93.62 77 ILE A N 1
ATOM 624 C CA . ILE A 1 77 ? 25.117 2.930 14.652 1.00 93.62 77 ILE A CA 1
ATOM 625 C C . ILE A 1 77 ? 23.934 2.020 14.976 1.00 93.62 77 ILE A C 1
ATOM 627 O O . ILE A 1 77 ? 22.788 2.464 14.925 1.00 93.62 77 ILE A O 1
ATOM 631 N N . LEU A 1 78 ? 24.196 0.769 15.363 1.00 93.38 78 LEU A N 1
ATOM 632 C CA . LEU A 1 78 ? 23.147 -0.182 15.725 1.00 93.38 78 LEU A CA 1
ATOM 633 C C . LEU A 1 78 ? 22.301 0.337 16.896 1.00 93.38 78 LEU A C 1
ATOM 635 O O . LEU A 1 78 ? 21.078 0.255 16.853 1.00 93.38 78 LEU A O 1
ATOM 639 N N . GLU A 1 79 ? 22.931 0.920 17.915 1.00 94.00 79 GLU A N 1
ATOM 640 C CA . GLU A 1 79 ? 22.238 1.530 19.051 1.00 94.00 79 GLU A CA 1
ATOM 641 C C . GLU A 1 79 ? 21.367 2.724 18.621 1.00 94.00 79 GLU A C 1
ATOM 643 O O . GLU A 1 79 ? 20.234 2.846 19.087 1.00 94.00 79 GLU A O 1
ATOM 648 N N . LYS A 1 80 ? 21.834 3.574 17.693 1.00 95.06 80 LYS A N 1
ATOM 649 C CA . LYS A 1 80 ? 21.012 4.658 17.119 1.00 95.06 80 LYS A CA 1
ATOM 650 C C . LYS A 1 80 ? 19.782 4.117 16.387 1.00 95.06 80 LYS A C 1
ATOM 652 O O . LYS A 1 80 ? 18.691 4.643 16.591 1.00 95.06 80 LYS A O 1
ATOM 657 N N . ILE A 1 81 ? 19.941 3.062 15.585 1.00 92.62 81 ILE A N 1
ATOM 658 C CA . ILE A 1 81 ? 18.822 2.421 14.875 1.00 92.62 81 ILE A CA 1
ATOM 659 C C . ILE A 1 81 ? 17.832 1.823 15.881 1.00 92.62 81 ILE A C 1
ATOM 661 O O . ILE A 1 81 ? 16.631 2.058 15.775 1.00 92.62 81 ILE A O 1
ATOM 665 N N . ILE A 1 82 ? 18.322 1.104 16.898 1.00 94.94 82 ILE A N 1
ATOM 666 C CA . ILE A 1 82 ? 17.470 0.516 17.941 1.00 94.94 82 ILE A CA 1
ATOM 667 C C . ILE A 1 82 ? 16.668 1.598 18.665 1.00 94.94 82 ILE A C 1
ATOM 669 O O . ILE A 1 82 ? 15.475 1.424 18.902 1.00 94.94 82 ILE A O 1
ATOM 673 N N . ARG A 1 83 ? 17.296 2.730 18.992 1.00 95.06 83 ARG A N 1
ATOM 674 C CA . ARG A 1 83 ? 16.606 3.869 19.609 1.00 95.06 83 ARG A CA 1
ATOM 675 C C . ARG A 1 83 ? 15.534 4.472 18.708 1.00 95.06 83 ARG A C 1
ATOM 677 O O . ARG A 1 83 ? 14.527 4.915 19.237 1.00 95.06 83 ARG A O 1
ATOM 684 N N . GLY A 1 84 ? 15.719 4.443 17.388 1.00 92.94 84 GLY A N 1
ATOM 685 C CA . GLY A 1 84 ? 14.708 4.891 16.427 1.00 92.94 84 GLY A CA 1
ATOM 686 C C . GLY A 1 84 ? 13.426 4.049 16.434 1.00 92.94 84 GLY A C 1
ATOM 687 O O . GLY A 1 84 ? 12.357 4.585 16.176 1.00 92.94 84 GLY A O 1
ATOM 688 N N . PHE A 1 85 ? 13.517 2.760 16.777 1.00 94.06 85 PHE A N 1
ATOM 689 C CA . PHE A 1 85 ? 12.364 1.849 16.857 1.00 94.06 85 PHE A CA 1
ATOM 690 C C . PHE A 1 85 ? 11.856 1.602 18.285 1.00 94.06 85 PHE A C 1
ATOM 692 O O . PHE A 1 85 ? 10.879 0.882 18.482 1.00 94.06 85 PHE A O 1
ATOM 699 N N . SER A 1 86 ? 12.534 2.141 19.297 1.00 95.12 86 SER A N 1
ATOM 700 C CA . SER A 1 86 ? 12.204 1.940 20.706 1.00 95.12 86 SER A CA 1
ATOM 701 C C . SER A 1 86 ? 11.423 3.136 21.268 1.00 95.12 86 SER A C 1
ATOM 703 O O . SER A 1 86 ? 11.776 4.273 20.967 1.00 95.12 86 SER A O 1
ATOM 705 N N . PRO A 1 87 ? 10.487 2.922 22.212 1.00 95.81 87 PRO A N 1
ATOM 706 C CA . PRO A 1 87 ? 10.013 1.627 22.705 1.00 95.81 87 PRO A CA 1
ATOM 707 C C . PRO A 1 87 ? 9.072 0.920 21.724 1.00 95.81 87 PRO A C 1
ATOM 709 O O . PRO A 1 87 ? 8.285 1.557 21.029 1.00 95.81 87 PRO A O 1
ATOM 712 N N . LEU A 1 88 ? 9.115 -0.415 21.729 1.00 96.75 88 LEU A N 1
ATOM 713 C CA . LEU A 1 88 ? 8.091 -1.226 21.078 1.00 96.75 88 LEU A CA 1
ATOM 714 C C . LEU A 1 88 ? 6.771 -1.122 21.846 1.00 96.75 88 LEU A C 1
ATOM 716 O O . LEU A 1 88 ? 6.761 -0.914 23.063 1.00 96.75 88 LEU A O 1
ATOM 720 N N . LYS A 1 89 ? 5.656 -1.325 21.145 1.00 95.19 89 LYS A N 1
ATOM 721 C CA . LYS A 1 89 ? 4.314 -1.257 21.727 1.00 95.19 89 LYS A CA 1
ATOM 722 C C . LYS A 1 89 ? 3.500 -2.526 21.496 1.00 95.19 89 LYS A C 1
ATOM 724 O O . LYS A 1 89 ? 3.670 -3.228 20.493 1.00 95.19 89 LYS A O 1
ATOM 729 N N . ASN A 1 90 ? 2.600 -2.781 22.437 1.00 96.75 90 ASN A N 1
ATOM 730 C CA . ASN A 1 90 ? 1.417 -3.593 22.214 1.00 96.75 90 ASN A CA 1
ATOM 731 C C . ASN A 1 90 ? 0.501 -2.830 21.243 1.00 96.75 90 ASN A C 1
ATOM 733 O O . ASN A 1 90 ? 0.327 -1.619 21.363 1.00 96.75 90 ASN A O 1
ATOM 737 N N . VAL A 1 91 ? -0.050 -3.526 20.256 1.00 95.31 91 VAL A N 1
ATOM 738 C CA . VAL A 1 91 ? -0.870 -2.946 19.192 1.00 95.31 91 VAL A CA 1
ATOM 739 C C . VAL A 1 91 ? -2.201 -3.672 19.171 1.00 95.31 91 VAL A C 1
ATOM 741 O O . VAL A 1 91 ? -2.281 -4.833 18.766 1.00 95.31 91 VAL A O 1
ATOM 744 N N . VAL A 1 92 ? -3.235 -2.959 19.603 1.00 96.19 92 VAL A N 1
ATOM 745 C CA . VAL A 1 92 ? -4.627 -3.388 19.519 1.00 96.19 92 VAL A CA 1
ATOM 746 C C . VAL A 1 92 ? -5.407 -2.271 18.855 1.00 96.19 92 VAL A C 1
ATOM 748 O O . VAL A 1 92 ? -5.221 -1.103 19.191 1.00 96.19 92 VAL A O 1
ATOM 751 N N . ASN A 1 93 ? -6.271 -2.639 17.926 1.00 95.25 93 ASN A N 1
ATOM 752 C CA . ASN A 1 93 ? -7.213 -1.732 17.298 1.00 95.25 93 ASN A CA 1
ATOM 753 C C . ASN A 1 93 ? -8.644 -2.272 17.459 1.00 95.25 93 ASN A C 1
ATOM 755 O O . ASN A 1 93 ? -8.848 -3.375 17.967 1.00 95.25 93 ASN A O 1
ATOM 759 N N . ILE A 1 94 ? -9.638 -1.492 17.056 1.00 95.88 94 ILE A N 1
ATOM 760 C CA . ILE A 1 94 ? -11.043 -1.885 17.018 1.00 95.88 94 ILE A CA 1
ATOM 761 C C . ILE A 1 94 ? -11.605 -1.605 15.630 1.00 95.88 94 ILE A C 1
ATOM 763 O O . ILE A 1 94 ? -11.296 -0.576 15.042 1.00 95.88 94 ILE A O 1
ATOM 767 N N . ARG A 1 95 ? -12.476 -2.486 15.147 1.00 95.81 95 ARG A N 1
ATOM 768 C CA . ARG A 1 95 ? -13.344 -2.289 13.989 1.00 95.81 95 ARG A CA 1
ATOM 769 C C . ARG A 1 95 ? -14.794 -2.434 14.429 1.00 95.81 95 ARG A C 1
ATOM 771 O O . ARG A 1 95 ? -15.150 -3.410 15.084 1.00 95.81 95 ARG A O 1
ATOM 778 N N . VAL A 1 96 ? -15.630 -1.474 14.059 1.00 96.75 96 VAL A N 1
ATOM 779 C CA . VAL A 1 96 ? -17.039 -1.411 14.459 1.00 96.75 96 VAL A CA 1
ATOM 780 C C . VAL A 1 96 ? -17.923 -1.690 13.255 1.00 96.75 96 VAL A C 1
ATOM 782 O O . VAL A 1 96 ? -17.828 -0.983 12.250 1.00 96.75 96 VAL A O 1
ATOM 785 N N . LEU A 1 97 ? -18.789 -2.696 13.373 1.00 97.12 97 LEU A N 1
ATOM 786 C CA . LEU A 1 97 ? -19.854 -2.972 12.412 1.00 97.12 97 LEU A CA 1
ATOM 787 C C . LEU A 1 97 ? -21.218 -2.736 13.066 1.00 97.12 97 LEU A C 1
ATOM 789 O O . LEU A 1 97 ? -21.409 -3.093 14.234 1.00 97.12 97 LEU A O 1
ATOM 793 N N . ASP A 1 98 ? -22.157 -2.154 12.323 1.00 97.25 98 ASP A N 1
ATOM 794 C CA . ASP A 1 98 ? -23.536 -2.009 12.795 1.00 97.25 98 ASP A CA 1
ATOM 795 C C . ASP A 1 98 ? -24.314 -3.335 12.771 1.00 97.25 98 ASP A C 1
ATOM 797 O O . ASP A 1 98 ? -23.791 -4.390 12.400 1.00 97.25 98 ASP A O 1
ATOM 801 N N . ALA A 1 99 ? -25.582 -3.274 13.183 1.00 96.88 99 ALA A N 1
ATOM 802 C CA . ALA A 1 99 ? -26.485 -4.421 13.239 1.00 96.88 99 ALA A CA 1
ATOM 803 C C . ALA A 1 99 ? -26.727 -5.112 11.882 1.00 96.88 99 ALA A C 1
ATOM 805 O O . ALA A 1 99 ? -27.145 -6.268 11.851 1.00 96.88 99 ALA A O 1
ATOM 806 N N . GLU A 1 100 ? -26.447 -4.436 10.768 1.00 96.31 100 GLU A N 1
ATOM 807 C CA . GLU A 1 100 ? -26.566 -4.989 9.416 1.00 96.31 100 GLU A CA 1
ATOM 808 C C . GLU A 1 100 ? -25.216 -5.454 8.853 1.00 96.31 100 GLU A C 1
ATOM 810 O O . GLU A 1 100 ? -25.158 -6.039 7.773 1.00 96.31 100 GLU A O 1
ATOM 815 N N . GLY A 1 101 ? -24.127 -5.244 9.596 1.00 94.31 101 GLY A N 1
ATOM 816 C CA . GLY A 1 101 ? -22.774 -5.599 9.187 1.00 94.31 101 GLY A CA 1
ATOM 817 C C . GLY A 1 101 ? -22.055 -4.513 8.387 1.00 94.31 101 GLY A C 1
ATOM 818 O O . GLY A 1 101 ? -20.970 -4.785 7.870 1.00 94.31 101 GLY A O 1
ATOM 819 N N . ASN A 1 102 ? -22.598 -3.295 8.301 1.00 93.88 102 ASN A N 1
ATOM 820 C CA . ASN A 1 102 ? -21.915 -2.189 7.633 1.00 93.88 102 ASN A CA 1
ATOM 821 C C . ASN A 1 102 ? -20.782 -1.659 8.511 1.00 93.88 102 ASN A C 1
ATOM 823 O O . ASN A 1 102 ? -20.924 -1.542 9.729 1.00 93.88 102 ASN A O 1
ATOM 827 N N . PHE A 1 103 ? -19.663 -1.288 7.893 1.00 94.06 103 PHE A N 1
ATOM 828 C CA . PHE A 1 103 ? -18.552 -0.652 8.594 1.00 94.06 103 PHE A CA 1
ATOM 829 C C . PHE A 1 103 ? -18.946 0.735 9.117 1.00 94.06 103 PHE A C 1
ATOM 831 O O . PHE A 1 103 ? -19.452 1.568 8.369 1.00 94.06 103 PHE A O 1
ATOM 838 N N . ARG A 1 104 ? -18.676 0.994 10.401 1.00 93.75 104 ARG A N 1
ATOM 839 C CA . ARG A 1 104 ? -18.992 2.267 11.071 1.00 93.75 104 ARG A CA 1
ATOM 840 C C . ARG A 1 104 ? -17.780 3.000 11.614 1.00 93.75 104 ARG A C 1
ATOM 842 O O . ARG A 1 104 ? -17.861 4.208 11.815 1.00 93.75 104 ARG A O 1
ATOM 849 N N . GLY A 1 105 ? -16.663 2.316 11.828 1.00 89.56 105 GLY A N 1
ATOM 850 C CA . GLY A 1 105 ? -15.451 2.986 12.271 1.00 89.56 105 GLY A CA 1
ATOM 851 C C . GLY A 1 105 ? -14.360 2.063 12.772 1.00 89.56 105 GLY A C 1
ATOM 852 O O . GLY A 1 105 ? -14.530 0.849 12.892 1.00 89.56 105 GLY A O 1
ATOM 853 N N . THR A 1 106 ? -13.234 2.686 13.082 1.00 91.06 106 THR A N 1
ATOM 854 C CA . THR A 1 106 ? -12.052 2.065 13.676 1.00 91.06 106 THR A CA 1
ATOM 855 C C . THR A 1 106 ? -11.423 3.023 14.678 1.00 91.06 106 THR A C 1
ATOM 857 O O . THR A 1 106 ? -11.799 4.195 14.754 1.00 91.06 106 THR A O 1
ATOM 860 N N . GLY A 1 107 ? -10.516 2.510 15.501 1.00 85.19 107 GLY A N 1
ATOM 861 C CA . GLY A 1 107 ? -9.872 3.288 16.541 1.00 85.19 107 GLY A CA 1
ATOM 862 C C . GLY A 1 107 ? -8.439 3.735 16.261 1.00 85.19 107 GLY A C 1
ATOM 863 O O . GLY A 1 107 ? -7.988 4.640 16.940 1.00 85.19 107 GLY A O 1
ATOM 864 N N . ASP A 1 108 ? -7.708 3.161 15.312 1.00 82.75 108 ASP A N 1
ATOM 865 C CA . ASP A 1 108 ? -6.358 3.563 14.873 1.00 82.75 108 ASP A CA 1
ATOM 866 C C . ASP A 1 108 ? -5.420 4.061 15.996 1.00 82.75 108 ASP A C 1
ATOM 868 O O . ASP A 1 108 ? -5.315 3.467 17.070 1.00 82.75 108 ASP A O 1
ATOM 872 N N . GLN A 1 109 ? -4.729 5.186 15.774 1.00 79.00 109 GLN A N 1
ATOM 873 C CA . GLN A 1 109 ? -3.797 5.778 16.729 1.00 79.00 109 GLN A CA 1
ATOM 874 C C . GLN A 1 109 ? -4.454 6.337 18.005 1.00 79.00 109 GLN A C 1
ATOM 876 O O . GLN A 1 109 ? -3.727 6.830 18.873 1.00 79.00 109 GLN A O 1
ATOM 881 N N . ARG A 1 110 ? -5.787 6.323 18.130 1.00 88.00 110 ARG A N 1
ATOM 882 C CA . ARG A 1 110 ? -6.526 6.906 19.267 1.00 88.00 110 ARG A CA 1
ATOM 883 C C . ARG A 1 110 ? -7.075 5.851 20.228 1.00 88.00 110 ARG A C 1
ATOM 885 O O . ARG A 1 110 ? -7.208 6.162 21.411 1.00 88.00 110 ARG A O 1
ATOM 892 N N . PHE A 1 111 ? -7.337 4.628 19.753 1.00 92.25 111 PHE A N 1
ATOM 893 C CA . PHE A 1 111 ? -8.085 3.606 20.493 1.00 92.25 111 PHE A CA 1
ATOM 894 C C . PHE A 1 111 ? -7.525 3.350 21.886 1.00 92.25 111 PHE A C 1
ATOM 896 O O . PHE A 1 111 ? -8.260 3.419 22.859 1.00 92.25 111 PHE A O 1
ATOM 903 N N . THR A 1 112 ? -6.221 3.101 21.980 1.00 93.12 112 THR A N 1
ATOM 904 C CA . THR A 1 112 ? -5.526 2.699 23.210 1.00 93.12 112 THR A CA 1
ATOM 905 C C . THR A 1 112 ? -5.117 3.872 24.101 1.00 93.12 112 THR A C 1
ATOM 907 O O . THR A 1 112 ? -4.599 3.648 25.195 1.00 93.12 112 THR A O 1
ATOM 910 N N . LYS A 1 113 ? -5.359 5.118 23.668 1.00 91.31 113 LYS A N 1
ATOM 911 C CA . LYS A 1 113 ? -4.890 6.352 24.328 1.00 91.31 113 LYS A CA 1
ATOM 912 C C . LYS A 1 113 ? -5.960 7.051 25.176 1.00 91.31 113 LYS A C 1
ATOM 914 O O . LYS A 1 113 ? -5.749 8.174 25.629 1.00 91.31 113 LYS A O 1
ATOM 919 N N . GLY A 1 114 ? -7.136 6.449 25.343 1.00 89.75 114 GLY A N 1
ATOM 920 C CA . GLY A 1 114 ? -8.276 7.048 26.047 1.00 89.75 114 GLY A CA 1
ATOM 921 C C . GLY A 1 114 ? -8.965 8.178 25.277 1.00 89.75 114 GLY A C 1
ATOM 922 O O . GLY A 1 114 ? -9.863 8.833 25.813 1.00 89.75 114 GLY A O 1
ATOM 923 N N . ILE A 1 115 ? -8.561 8.420 24.027 1.00 91.12 115 ILE A N 1
ATOM 924 C CA . ILE A 1 115 ? -9.160 9.438 23.167 1.00 91.12 115 ILE A CA 1
ATOM 925 C C . ILE A 1 115 ? -10.482 8.875 22.616 1.00 91.12 115 ILE A C 1
ATOM 927 O O . ILE A 1 115 ? -10.477 7.781 22.050 1.00 91.12 115 ILE A O 1
ATOM 931 N N . PRO A 1 116 ? -11.617 9.584 22.764 1.00 91.62 116 PRO A N 1
ATOM 932 C CA . PRO A 1 116 ? -12.912 9.058 22.345 1.00 91.62 116 PRO A CA 1
ATOM 933 C C . PRO A 1 116 ? -13.030 8.880 20.827 1.00 91.62 116 PRO A C 1
ATOM 935 O O . PRO A 1 116 ? -12.634 9.759 20.061 1.00 91.62 116 PRO A O 1
ATOM 938 N N . ILE A 1 117 ? -13.644 7.771 20.422 1.00 93.44 117 ILE A N 1
ATOM 939 C CA . ILE A 1 117 ? -14.139 7.512 19.068 1.00 93.44 117 ILE A CA 1
ATOM 940 C C . ILE A 1 117 ? -15.643 7.772 19.090 1.00 93.44 117 ILE A C 1
ATOM 942 O O . ILE A 1 117 ? -16.362 7.131 19.860 1.00 93.44 117 ILE A O 1
ATOM 946 N N . LYS A 1 118 ? -16.115 8.711 18.271 1.00 93.69 118 LYS A N 1
ATOM 947 C CA . LYS A 1 118 ? -17.537 9.028 18.116 1.00 93.69 118 LYS A CA 1
ATOM 948 C C . LYS A 1 118 ? -18.075 8.454 16.813 1.00 93.69 118 LYS A C 1
ATOM 950 O O . LYS A 1 118 ? -17.506 8.709 15.754 1.00 93.69 118 LYS A O 1
ATOM 955 N N . ILE A 1 119 ? -19.202 7.757 16.901 1.00 94.38 119 ILE A N 1
ATOM 956 C CA . ILE A 1 119 ? -20.037 7.373 15.760 1.00 94.38 119 ILE A CA 1
ATOM 957 C C . ILE A 1 119 ? -21.407 8.014 15.977 1.00 94.38 119 ILE A C 1
ATOM 959 O O . ILE A 1 119 ? -22.112 7.663 16.928 1.00 94.38 119 ILE A O 1
ATOM 963 N N . GLY A 1 120 ? -21.755 8.976 15.127 1.00 93.31 120 GLY A N 1
ATOM 964 C CA . GLY A 1 120 ? -23.010 9.723 15.193 1.00 93.31 120 GLY A CA 1
ATOM 965 C C . GLY A 1 120 ? -23.864 9.583 13.934 1.00 93.31 120 GLY A C 1
ATOM 966 O O . GLY A 1 120 ? -23.456 9.006 12.923 1.00 93.31 120 GLY A O 1
ATOM 967 N N . VAL A 1 121 ? -25.070 10.132 14.010 1.00 92.50 121 VAL A N 1
ATOM 968 C CA . VAL A 1 121 ? -25.985 10.343 12.886 1.00 92.50 121 VAL A CA 1
ATOM 969 C C . VAL A 1 121 ? -25.463 11.427 11.945 1.00 92.50 121 VAL A C 1
ATOM 971 O O . VAL A 1 121 ? -25.415 11.198 10.738 1.00 92.50 121 VAL A O 1
ATOM 974 N N . CYS A 1 122 ? -25.072 12.587 12.473 1.00 88.25 122 CYS A N 1
ATOM 975 C CA . CYS A 1 122 ? -24.621 13.736 11.689 1.00 88.25 122 CYS A CA 1
ATOM 976 C C . CYS A 1 122 ? -23.098 13.771 11.583 1.00 88.25 122 CYS A C 1
ATOM 978 O O . CYS A 1 122 ? -22.552 13.944 10.494 1.00 88.25 122 CYS A O 1
ATOM 980 N N . ASP A 1 123 ? -22.402 13.596 12.706 1.00 87.19 123 ASP A N 1
ATOM 981 C CA . ASP A 1 123 ? -20.949 13.701 12.772 1.00 87.19 123 ASP A CA 1
ATOM 982 C C . ASP A 1 123 ? -20.294 12.522 13.492 1.00 87.19 123 ASP A C 1
ATOM 984 O O . ASP A 1 123 ? -20.807 11.981 14.470 1.00 87.19 123 ASP A O 1
ATOM 988 N N . SER A 1 124 ? -19.123 12.133 12.998 1.00 89.56 124 SER A N 1
ATOM 989 C CA . SER A 1 124 ? -18.320 11.041 13.538 1.00 89.56 124 SER A CA 1
ATOM 990 C C . SER A 1 124 ? -16.853 11.446 13.558 1.00 89.56 124 SER A C 1
ATOM 992 O O . SER A 1 124 ? -16.422 12.335 12.824 1.00 89.56 124 SER A O 1
ATOM 994 N N . THR A 1 125 ? -16.081 10.775 14.405 1.00 89.62 125 THR A N 1
ATOM 995 C CA . THR A 1 125 ? -14.623 10.878 14.421 1.00 89.62 125 THR A CA 1
ATOM 996 C C . THR A 1 125 ? -14.057 10.593 13.027 1.00 89.62 125 THR A C 1
ATOM 998 O O . THR A 1 125 ? -14.529 9.691 12.337 1.00 89.62 125 THR A O 1
ATOM 1001 N N . VAL A 1 126 ? -13.029 11.341 12.616 1.00 86.56 126 VAL A N 1
ATOM 1002 C CA . VAL A 1 126 ? -12.305 11.095 11.357 1.00 86.56 126 VAL A CA 1
ATOM 1003 C C . VAL A 1 126 ? -11.894 9.618 11.268 1.00 86.56 126 VAL A C 1
ATOM 1005 O O . VAL A 1 126 ? -11.378 9.055 12.232 1.00 86.56 126 VAL A O 1
ATOM 1008 N N . GLY A 1 127 ? -12.184 8.987 10.127 1.00 84.44 127 GLY A N 1
ATOM 1009 C CA . GLY A 1 127 ? -12.006 7.544 9.920 1.00 84.44 127 GLY A CA 1
ATOM 1010 C C . GLY A 1 127 ? -13.256 6.692 10.197 1.00 84.44 127 GLY A C 1
ATOM 1011 O O . GLY A 1 127 ? -13.290 5.515 9.839 1.00 84.44 127 GLY A O 1
ATOM 1012 N N . CYS A 1 128 ? -14.296 7.277 10.802 1.00 89.75 128 CYS A N 1
ATOM 1013 C CA . CYS A 1 128 ? -15.599 6.652 11.045 1.00 89.75 128 CYS A CA 1
ATOM 1014 C C . CYS A 1 128 ? -16.666 7.160 10.062 1.00 89.75 128 CYS A C 1
ATOM 1016 O O . CYS A 1 128 ? -16.491 8.185 9.403 1.00 89.75 128 CYS A O 1
ATOM 1018 N N . VAL A 1 129 ? -17.782 6.433 9.971 1.00 89.38 129 VAL A N 1
ATOM 1019 C CA . VAL A 1 129 ? -18.877 6.712 9.032 1.00 89.38 129 VAL A CA 1
ATOM 1020 C C . VAL A 1 129 ? -20.128 7.145 9.799 1.00 89.38 129 VAL A C 1
ATOM 1022 O O . VAL A 1 129 ? -20.705 6.368 10.574 1.00 89.38 129 VAL A O 1
ATOM 1025 N N . SER A 1 130 ? -20.547 8.391 9.561 1.00 89.88 130 SER A N 1
ATOM 1026 C CA . SER A 1 130 ? -21.806 8.937 10.074 1.00 89.88 130 SER A CA 1
ATOM 1027 C C . SER A 1 130 ? -23.015 8.339 9.362 1.00 89.88 130 SER A C 1
ATOM 1029 O O . SER A 1 130 ? -22.941 7.939 8.203 1.00 89.88 130 SER A O 1
ATOM 1031 N N . GLY A 1 131 ? -24.146 8.307 10.057 1.00 91.44 131 GLY A N 1
ATOM 1032 C CA . GLY A 1 131 ? -25.424 7.864 9.508 1.00 91.44 131 GLY A CA 1
ATOM 1033 C C . GLY A 1 131 ? -26.328 7.284 10.586 1.00 91.44 131 GLY A C 1
ATOM 1034 O O . GLY A 1 131 ? -25.924 7.151 11.744 1.00 91.44 131 GLY A O 1
ATOM 1035 N N . GLU A 1 132 ? -27.550 6.915 10.206 1.00 94.75 132 GLU A N 1
ATOM 1036 C CA . GLU A 1 132 ? -28.545 6.347 11.122 1.00 94.75 132 GLU A CA 1
ATOM 1037 C C . GLU A 1 132 ? -27.938 5.275 12.048 1.00 94.75 132 GLU A C 1
ATOM 1039 O O . GLU A 1 132 ? -27.227 4.364 11.610 1.00 94.75 132 GLU A O 1
ATOM 1044 N N . ILE A 1 133 ? -28.199 5.390 13.352 1.00 96.56 133 ILE A N 1
ATOM 1045 C CA . ILE A 1 133 ? -27.771 4.404 14.344 1.00 96.56 133 ILE A CA 1
ATOM 1046 C C . ILE A 1 133 ? -28.886 3.371 14.489 1.00 96.56 133 ILE A C 1
ATOM 1048 O O . ILE A 1 133 ? -29.841 3.557 15.243 1.00 96.56 133 ILE A O 1
ATOM 1052 N N . LYS A 1 134 ? -28.773 2.283 13.726 1.00 95.94 134 LYS A N 1
ATOM 1053 C CA . LYS A 1 134 ? -29.765 1.206 13.718 1.00 95.94 134 LYS A CA 1
ATOM 1054 C C . LYS A 1 134 ? -29.735 0.430 15.030 1.00 95.94 134 LYS A C 1
ATOM 1056 O O . LYS A 1 134 ? -28.664 0.071 15.518 1.00 95.94 134 LYS A O 1
ATOM 1061 N N . ALA A 1 135 ? -30.913 0.156 15.581 1.00 97.50 135 ALA A N 1
ATOM 1062 C CA . ALA A 1 135 ? -31.037 -0.715 16.740 1.00 97.50 135 ALA A CA 1
ATOM 1063 C C . ALA A 1 135 ? -30.647 -2.160 16.383 1.00 97.50 135 ALA A C 1
ATOM 1065 O O . ALA A 1 135 ? -30.814 -2.592 15.242 1.00 97.50 135 ALA A O 1
ATOM 1066 N N . GLY A 1 136 ? -30.148 -2.909 17.363 1.00 97.81 136 GLY A N 1
ATOM 1067 C CA . GLY A 1 136 ? -29.746 -4.307 17.205 1.00 97.81 136 GLY A CA 1
ATOM 1068 C C . GLY A 1 136 ? -28.351 -4.590 17.751 1.00 97.81 136 GLY A C 1
ATOM 1069 O O . GLY A 1 136 ? -27.799 -3.811 18.527 1.00 97.81 136 GLY A O 1
ATOM 1070 N N . ILE A 1 137 ? -27.784 -5.729 17.352 1.00 98.19 137 ILE A N 1
ATOM 1071 C CA . ILE A 1 137 ? -26.486 -6.198 17.847 1.00 98.19 137 ILE A CA 1
ATOM 1072 C C . ILE A 1 137 ? -25.370 -5.664 16.957 1.00 98.19 137 ILE A C 1
ATOM 1074 O O . ILE A 1 137 ? -25.161 -6.136 15.842 1.00 98.19 137 ILE A O 1
ATOM 1078 N N . TRP A 1 138 ? -24.637 -4.690 17.476 1.00 98.31 138 TRP A N 1
ATOM 1079 C CA . TRP A 1 138 ? -23.430 -4.163 16.858 1.00 98.31 138 TRP A CA 1
ATOM 1080 C C . TRP A 1 138 ? -22.228 -5.031 17.220 1.00 98.31 138 TRP A C 1
ATOM 1082 O O . TRP A 1 138 ? -22.166 -5.618 18.303 1.00 98.31 138 TRP A O 1
ATOM 1092 N N . LYS A 1 139 ? -21.247 -5.094 16.320 1.00 98.38 139 LYS A N 1
ATOM 1093 C CA . LYS A 1 139 ? -20.031 -5.896 16.495 1.00 98.38 139 LYS A CA 1
ATOM 1094 C C . LYS A 1 139 ? -18.834 -4.984 16.699 1.00 98.38 139 LYS A C 1
ATOM 1096 O O . LYS A 1 139 ? -18.454 -4.239 15.798 1.00 98.38 139 LYS A O 1
ATOM 1101 N N . LEU A 1 140 ? -18.221 -5.080 17.871 1.00 98.00 140 LEU A N 1
ATOM 1102 C CA . LEU A 1 140 ? -16.952 -4.444 18.200 1.00 98.00 140 LEU A CA 1
ATOM 1103 C C . LEU A 1 140 ? -15.856 -5.503 18.071 1.00 98.00 140 LEU A C 1
ATOM 1105 O O . LEU A 1 140 ? -15.672 -6.343 18.949 1.00 98.00 140 LEU A O 1
ATOM 1109 N N . ILE A 1 141 ? -15.160 -5.506 16.942 1.00 97.94 141 ILE A N 1
ATOM 1110 C CA . ILE A 1 141 ? -14.127 -6.490 16.626 1.00 97.94 141 ILE A CA 1
ATOM 1111 C C . ILE A 1 141 ? -12.782 -5.907 17.041 1.00 97.94 141 ILE A C 1
ATOM 1113 O O . ILE A 1 141 ? -12.304 -4.956 16.430 1.00 97.94 141 ILE A O 1
ATOM 1117 N N . LEU A 1 142 ? -12.162 -6.470 18.071 1.00 97.88 142 LEU A N 1
ATOM 1118 C CA . LEU A 1 142 ? -10.808 -6.110 18.466 1.00 97.88 142 LEU A CA 1
ATOM 1119 C C . LEU A 1 142 ? -9.801 -6.796 17.552 1.00 97.88 142 LEU A C 1
ATOM 1121 O O . LEU A 1 142 ? -9.798 -8.018 17.411 1.00 97.88 142 LEU A O 1
ATOM 1125 N N . GLU A 1 143 ? -8.926 -5.995 16.968 1.00 96.94 143 GLU A N 1
ATOM 1126 C CA . GLU A 1 143 ? -7.852 -6.416 16.082 1.00 96.94 143 GLU A CA 1
ATOM 1127 C C . GLU A 1 143 ? -6.553 -6.457 16.892 1.00 96.94 143 GLU A C 1
ATOM 1129 O O . GLU A 1 143 ? -5.856 -5.451 17.059 1.00 96.94 143 GLU A O 1
ATOM 1134 N N . ILE A 1 144 ? -6.238 -7.624 17.454 1.00 97.12 144 ILE A N 1
ATOM 1135 C CA . ILE A 1 144 ? -5.088 -7.807 18.343 1.00 97.12 144 ILE A CA 1
ATOM 1136 C C . ILE A 1 144 ? -3.859 -8.075 17.473 1.00 97.12 144 ILE A C 1
ATOM 1138 O O . ILE A 1 144 ? -3.476 -9.218 17.233 1.00 97.12 144 ILE A O 1
ATOM 1142 N N . LYS A 1 145 ? -3.243 -7.012 16.947 1.00 95.38 145 LYS A N 1
ATOM 1143 C CA . LYS A 1 145 ? -2.126 -7.116 15.993 1.00 95.38 145 LYS A CA 1
ATOM 1144 C C . LYS A 1 145 ? -0.859 -7.661 16.657 1.00 95.38 145 LYS A C 1
ATOM 1146 O O . LYS A 1 145 ? -0.187 -8.518 16.085 1.00 95.38 145 LYS A O 1
ATOM 1151 N N . GLN A 1 146 ? -0.533 -7.181 17.858 1.00 96.44 146 GLN A N 1
ATOM 1152 C CA . GLN A 1 146 ? 0.682 -7.574 18.575 1.00 96.44 146 GLN A CA 1
ATOM 1153 C C . GLN A 1 146 ? 0.559 -7.365 20.083 1.00 96.44 146 GLN A C 1
ATOM 1155 O O . GLN A 1 146 ? 0.296 -6.254 20.532 1.00 96.44 146 GLN A O 1
ATOM 1160 N N . ILE A 1 147 ? 0.883 -8.393 20.861 1.00 97.81 147 ILE A N 1
ATOM 1161 C CA . ILE A 1 147 ? 1.083 -8.324 22.307 1.00 97.81 147 ILE A CA 1
ATOM 1162 C C . ILE A 1 147 ? 2.479 -8.874 22.613 1.00 97.81 147 ILE A C 1
ATOM 1164 O O . ILE A 1 147 ? 2.815 -10.005 22.279 1.00 97.81 147 ILE A O 1
ATOM 1168 N N . LEU A 1 148 ? 3.329 -8.051 23.216 1.00 96.88 148 LEU A N 1
ATOM 1169 C CA . LEU A 1 148 ? 4.717 -8.384 23.555 1.00 96.88 148 LEU A CA 1
ATOM 1170 C C . LEU A 1 148 ? 4.888 -8.716 25.041 1.00 96.88 148 LEU A C 1
ATOM 1172 O O . LEU A 1 148 ? 5.843 -9.389 25.424 1.00 96.88 148 LEU A O 1
ATOM 1176 N N . LYS A 1 149 ? 3.965 -8.241 25.879 1.00 95.94 149 LYS A N 1
ATOM 1177 C CA . LYS A 1 149 ? 3.880 -8.526 27.315 1.00 95.94 149 LYS A CA 1
ATOM 1178 C C . LYS A 1 149 ? 2.428 -8.423 27.761 1.00 95.94 149 LYS A C 1
ATOM 1180 O O . LYS A 1 149 ? 1.674 -7.676 27.139 1.00 95.94 149 LYS A O 1
ATOM 1185 N N . LYS A 1 150 ? 2.078 -9.112 28.857 1.00 97.88 150 LYS A N 1
ATOM 1186 C CA . LYS A 1 150 ? 0.739 -9.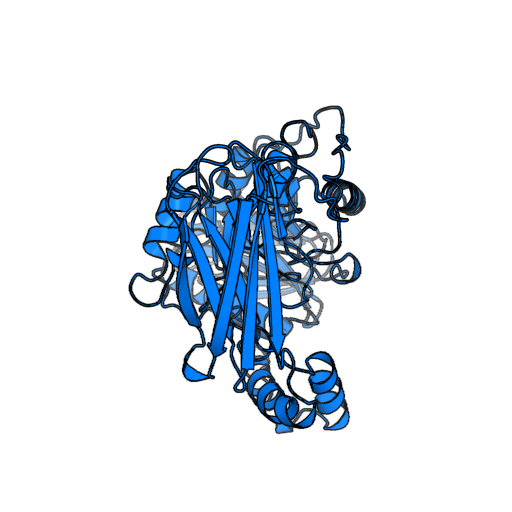027 29.456 1.00 97.88 150 LYS A CA 1
ATOM 1187 C C . LYS A 1 150 ? 0.319 -7.562 29.595 1.00 97.88 150 LYS A C 1
ATOM 1189 O O . LYS A 1 150 ? 1.072 -6.761 30.155 1.00 97.88 150 LYS A O 1
ATOM 1194 N N . CYS A 1 151 ? -0.878 -7.249 29.122 1.00 98.06 151 CYS A N 1
ATOM 1195 C CA . CYS A 1 151 ? -1.514 -5.953 29.295 1.00 98.06 151 CYS A CA 1
ATOM 1196 C C . CYS A 1 151 ? -3.016 -6.113 29.538 1.00 98.06 151 CYS A C 1
ATOM 1198 O O . CYS A 1 151 ? -3.587 -7.188 29.354 1.00 98.06 151 CYS A O 1
ATOM 1200 N N . ILE A 1 152 ? -3.638 -5.038 30.005 1.00 98.38 152 ILE A N 1
ATOM 1201 C CA . ILE A 1 152 ? -5.069 -4.956 30.271 1.00 98.38 152 ILE A CA 1
ATOM 1202 C C . ILE A 1 152 ? -5.643 -3.896 29.340 1.00 98.38 152 ILE A C 1
ATOM 1204 O O . ILE A 1 152 ? -5.202 -2.744 29.361 1.00 98.38 152 ILE A O 1
ATOM 1208 N N . LEU A 1 153 ? -6.612 -4.292 28.521 1.00 98.38 153 LEU A N 1
ATOM 1209 C CA . LEU A 1 153 ? -7.408 -3.394 27.699 1.00 98.38 153 LEU A CA 1
ATOM 1210 C C . LEU A 1 153 ? -8.714 -3.089 28.434 1.00 98.38 153 LEU A C 1
ATOM 1212 O O . LEU A 1 153 ? -9.539 -3.978 28.652 1.00 98.38 153 LEU A O 1
ATOM 1216 N N . ASN A 1 154 ? -8.902 -1.827 28.802 1.00 98.19 154 ASN A N 1
ATOM 1217 C CA . ASN A 1 154 ? -10.150 -1.328 29.367 1.00 98.19 154 ASN A CA 1
ATOM 1218 C C . ASN A 1 154 ? -10.917 -0.594 28.276 1.00 98.19 154 ASN A C 1
ATOM 1220 O O . ASN A 1 154 ? -10.378 0.348 27.707 1.00 98.19 154 ASN A O 1
ATOM 1224 N N . ILE A 1 155 ? -12.158 -0.987 28.004 1.00 98.25 155 ILE A N 1
ATOM 1225 C CA . ILE A 1 155 ? -13.038 -0.332 27.032 1.00 98.25 155 ILE A CA 1
ATOM 1226 C C . ILE A 1 155 ? -14.287 0.145 27.761 1.00 98.25 155 ILE A C 1
ATOM 1228 O O . ILE A 1 155 ? -14.891 -0.610 28.524 1.00 98.25 155 ILE A O 1
ATOM 1232 N N . VAL A 1 156 ? -1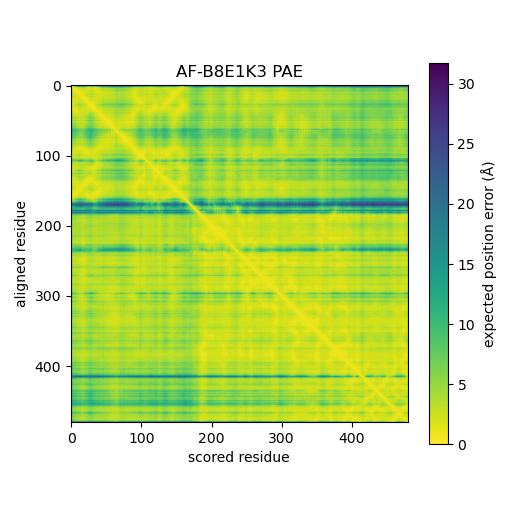4.694 1.380 27.488 1.00 97.88 156 VAL A N 1
ATOM 1233 C CA . VAL A 1 156 ? -15.974 1.931 27.926 1.00 97.88 156 VAL A CA 1
ATOM 1234 C C . VAL A 1 156 ? -16.748 2.421 26.713 1.00 97.88 156 VAL A C 1
ATOM 1236 O O . VAL A 1 156 ? -16.220 3.187 25.901 1.00 97.88 156 VAL A O 1
ATOM 1239 N N . VAL A 1 157 ? -17.995 1.974 26.594 1.00 97.81 157 VAL A N 1
ATOM 1240 C CA . VAL A 1 157 ? -18.909 2.368 25.520 1.00 97.81 157 VAL A CA 1
ATOM 1241 C C . VAL A 1 157 ? -20.096 3.110 26.113 1.00 97.81 157 VAL A C 1
ATOM 1243 O O . VAL A 1 157 ? -20.769 2.592 27.001 1.00 97.81 157 VAL A O 1
ATOM 1246 N N . TYR A 1 158 ? -20.374 4.301 25.594 1.00 97.00 158 TYR A N 1
ATOM 1247 C CA . TYR A 1 158 ? -21.519 5.117 25.979 1.00 97.00 158 TYR A CA 1
ATOM 1248 C C . TYR A 1 158 ? -22.517 5.205 24.834 1.00 97.00 158 TYR A C 1
ATOM 1250 O O . TYR A 1 158 ? -22.140 5.480 23.694 1.00 97.00 158 TYR A O 1
ATOM 1258 N N . LEU A 1 159 ? -23.796 5.029 25.158 1.00 97.44 159 LEU A N 1
ATOM 1259 C CA . LEU A 1 159 ? -24.904 5.235 24.232 1.00 97.44 159 LEU A CA 1
ATOM 1260 C C . LEU A 1 159 ? -25.672 6.499 24.623 1.00 97.44 159 LEU A C 1
ATOM 1262 O O . LEU A 1 159 ? -26.074 6.670 25.783 1.00 97.44 159 LEU A O 1
ATOM 1266 N N . HIS A 1 160 ? -25.927 7.371 23.653 1.00 96.12 160 HIS A N 1
ATOM 1267 C CA . HIS A 1 160 ? -26.659 8.618 23.851 1.00 96.12 160 HIS A CA 1
ATOM 1268 C C . HIS A 1 160 ? -27.837 8.730 22.877 1.00 96.12 160 HIS A C 1
ATOM 1270 O O . HIS A 1 160 ? -27.725 8.406 21.699 1.00 96.12 160 HIS A O 1
ATOM 1276 N N . ARG A 1 161 ? -28.981 9.228 23.368 1.00 95.75 161 ARG A N 1
ATOM 1277 C CA . ARG A 1 161 ? -30.187 9.521 22.562 1.00 95.75 161 ARG A CA 1
ATOM 1278 C C . ARG A 1 161 ? -30.136 10.878 21.846 1.00 95.75 161 ARG A C 1
ATOM 1280 O O . ARG A 1 161 ? -31.051 11.237 21.111 1.00 95.75 161 ARG A O 1
ATOM 1287 N N . GLU A 1 162 ? -29.071 11.631 22.080 1.00 93.12 162 GLU A N 1
ATOM 1288 C CA . GLU A 1 162 ? -28.791 12.940 21.500 1.00 93.12 162 GLU A CA 1
ATOM 1289 C C . GLU A 1 162 ? -27.298 13.008 21.174 1.00 93.12 162 GLU A C 1
ATOM 1291 O O . GLU A 1 162 ? -26.492 12.424 21.898 1.00 93.12 162 GLU A O 1
ATOM 1296 N N . GLU A 1 163 ? -26.937 13.721 20.109 1.00 89.00 163 GLU A N 1
ATOM 1297 C CA . GLU A 1 163 ? -25.539 14.023 19.791 1.00 89.00 163 GLU A CA 1
ATOM 1298 C C . GLU A 1 163 ? -25.070 15.195 20.642 1.00 89.00 163 GLU A C 1
ATOM 1300 O O . GLU A 1 163 ? -25.404 16.353 20.385 1.00 89.00 163 GLU A O 1
ATOM 1305 N N . ILE A 1 164 ? -24.319 14.885 21.692 1.00 87.19 164 ILE A N 1
ATOM 1306 C CA . ILE A 1 164 ? -23.874 15.876 22.677 1.00 87.19 164 ILE A CA 1
ATOM 1307 C C . ILE A 1 164 ? -22.353 15.942 22.779 1.00 87.19 164 ILE A C 1
ATOM 1309 O O . ILE A 1 164 ? -21.807 16.938 23.263 1.00 87.19 164 ILE A O 1
ATOM 1313 N N . THR A 1 165 ? -21.652 14.901 22.331 1.00 85.50 165 THR A N 1
ATOM 1314 C CA . THR A 1 165 ? -20.208 14.806 22.485 1.00 85.50 165 THR A CA 1
ATOM 1315 C C . THR A 1 165 ? -19.521 15.554 21.354 1.00 85.50 165 THR A C 1
ATOM 1317 O O . THR A 1 165 ? -19.668 15.226 20.177 1.00 85.50 165 THR A O 1
ATOM 1320 N N . LYS A 1 166 ? -18.719 16.558 21.714 1.00 81.69 166 LYS A N 1
ATOM 1321 C CA . LYS A 1 166 ? -17.806 17.222 20.782 1.00 81.69 166 LYS A CA 1
ATOM 1322 C C . LYS A 1 166 ? -16.459 16.514 20.821 1.00 81.69 166 LYS A C 1
ATOM 1324 O O . LYS A 1 166 ? -15.762 16.585 21.834 1.00 81.69 166 LYS A O 1
ATOM 1329 N N . VAL A 1 167 ? -16.089 15.850 19.731 1.00 73.25 167 VAL A N 1
ATOM 1330 C CA . VAL A 1 167 ? -14.726 15.341 19.548 1.00 73.25 167 VAL A CA 1
ATOM 1331 C C . VAL A 1 167 ? -13.915 16.402 18.805 1.00 73.25 167 VAL A C 1
ATOM 1333 O O . VAL A 1 167 ? -14.448 17.140 17.983 1.00 73.25 167 VAL A O 1
ATOM 1336 N N . LYS A 1 168 ? -12.629 16.538 19.147 1.00 67.69 168 LYS A N 1
ATOM 1337 C CA . LYS A 1 168 ? -11.731 17.532 18.535 1.00 67.69 168 LYS A CA 1
ATOM 1338 C C . LYS A 1 168 ? -11.438 17.269 17.056 1.00 67.69 168 LYS A C 1
ATOM 1340 O O . LYS A 1 168 ? -10.893 18.159 16.409 1.00 67.69 168 LYS A O 1
ATOM 1345 N N . ASP A 1 169 ? -11.800 16.100 16.534 1.00 66.25 169 ASP A N 1
ATOM 1346 C CA . ASP A 1 169 ? -11.806 15.857 15.096 1.00 66.25 169 ASP A CA 1
ATOM 1347 C C . ASP A 1 169 ? -13.004 16.603 14.521 1.00 66.25 169 ASP A C 1
ATOM 1349 O O . ASP A 1 169 ? -14.111 16.084 14.407 1.00 66.25 169 ASP A O 1
ATOM 1353 N N . ILE A 1 170 ? -12.805 17.883 14.238 1.00 53.34 170 ILE A N 1
ATOM 1354 C CA . ILE A 1 170 ? -13.725 18.614 13.383 1.00 53.34 170 ILE A CA 1
ATOM 1355 C C . ILE A 1 170 ? -13.767 17.801 12.087 1.00 53.34 170 ILE A C 1
ATOM 1357 O O . ILE A 1 170 ? -12.706 17.561 11.509 1.00 53.34 170 ILE A O 1
ATOM 1361 N N . ILE A 1 171 ? -14.954 17.351 11.655 1.00 56.25 171 ILE A N 1
ATOM 1362 C CA . ILE A 1 171 ? -15.170 16.994 10.248 1.00 56.25 171 ILE A CA 1
ATOM 1363 C C . ILE A 1 171 ? -14.678 18.210 9.486 1.00 56.25 171 ILE A C 1
ATOM 1365 O O . ILE A 1 171 ? -15.324 19.262 9.512 1.00 56.25 171 ILE A O 1
ATOM 1369 N N . LEU A 1 172 ? -13.469 18.107 8.941 1.00 58.31 172 LEU A N 1
ATOM 1370 C CA . LEU A 1 172 ? -12.857 19.217 8.248 1.00 58.31 172 LEU A CA 1
ATOM 1371 C C . LEU A 1 172 ? -13.787 19.477 7.077 1.00 58.31 172 LEU A C 1
ATOM 1373 O O . LEU A 1 172 ? -14.024 18.588 6.262 1.00 58.31 172 LEU A O 1
ATOM 1377 N N . SER A 1 173 ? -14.401 20.659 7.068 1.00 62.06 173 SER A N 1
ATOM 1378 C CA . SER A 1 173 ? -15.184 21.081 5.918 1.00 62.06 173 SER A CA 1
ATOM 1379 C C . SER A 1 173 ? -14.238 21.039 4.729 1.00 62.06 173 SER A C 1
ATOM 1381 O O . SER A 1 173 ? -13.285 21.813 4.660 1.00 62.06 173 SER A O 1
ATOM 1383 N N . TYR A 1 174 ? -14.448 20.060 3.855 1.00 73.88 174 TYR A N 1
ATOM 1384 C CA . TYR A 1 174 ? -13.608 19.896 2.691 1.00 73.88 174 TYR A CA 1
ATOM 1385 C C . TYR A 1 174 ? -14.006 20.953 1.672 1.00 73.88 174 TYR A C 1
ATOM 1387 O O . TYR A 1 174 ? -15.161 21.023 1.248 1.00 73.88 174 TYR A O 1
ATOM 1395 N N . ASN A 1 175 ? -13.050 21.798 1.305 1.00 78.25 175 ASN A N 1
ATOM 1396 C CA . ASN A 1 175 ? -13.216 22.737 0.212 1.00 78.25 175 ASN A CA 1
ATOM 1397 C C . ASN A 1 175 ? -12.395 22.218 -0.967 1.00 78.25 175 ASN A C 1
ATOM 1399 O O . ASN A 1 175 ? -11.186 22.044 -0.790 1.00 78.25 175 ASN A O 1
ATOM 1403 N N . PRO A 1 176 ? -13.005 22.020 -2.151 1.00 82.62 176 PRO A N 1
ATOM 1404 C CA . PRO A 1 176 ? -12.260 21.605 -3.327 1.00 82.62 176 PRO A CA 1
ATOM 1405 C C . PRO A 1 176 ? -11.063 22.525 -3.586 1.00 82.62 176 PRO A C 1
ATOM 1407 O O . PRO A 1 176 ? -11.210 23.756 -3.652 1.00 82.62 176 PRO A O 1
ATOM 1410 N N . VAL A 1 177 ? -9.881 21.919 -3.691 1.00 85.94 177 VAL A N 1
ATOM 1411 C CA . VAL A 1 177 ? -8.607 22.597 -3.946 1.00 85.94 177 VAL A CA 1
ATOM 1412 C C . VAL A 1 177 ? -8.570 23.074 -5.387 1.00 85.94 177 VAL A C 1
ATOM 1414 O O . VAL A 1 177 ? -8.181 24.215 -5.651 1.00 85.94 177 VAL A O 1
ATOM 1417 N N . VAL A 1 178 ? -9.000 22.217 -6.312 1.00 81.69 178 VAL A N 1
ATOM 1418 C CA . VAL A 1 178 ? -9.125 22.534 -7.729 1.00 81.69 178 VAL A CA 1
ATOM 1419 C C . VAL A 1 178 ? -10.609 22.627 -8.067 1.00 81.69 178 VAL A C 1
ATOM 1421 O O . VAL A 1 178 ? -11.427 21.825 -7.629 1.00 81.69 178 VAL A O 1
ATOM 1424 N N . ARG A 1 179 ? -10.971 23.667 -8.822 1.00 68.62 179 ARG A N 1
ATOM 1425 C CA . ARG A 1 179 ? -12.370 23.971 -9.169 1.00 68.62 179 ARG A CA 1
ATOM 1426 C C . ARG A 1 179 ? -12.711 23.743 -10.635 1.00 68.62 179 ARG A C 1
ATOM 1428 O O . ARG A 1 179 ? -13.877 23.830 -10.983 1.00 68.62 179 ARG A O 1
ATOM 1435 N N . GLU A 1 180 ? -11.708 23.472 -11.462 1.00 78.44 180 GLU A N 1
ATOM 1436 C CA . GLU A 1 180 ? -11.871 23.226 -12.891 1.00 78.44 180 GLU A CA 1
ATOM 1437 C C . GLU A 1 180 ? -11.142 21.928 -13.261 1.00 78.44 180 GLU A C 1
ATOM 1439 O O . GLU A 1 180 ? -10.003 21.743 -12.819 1.00 78.44 180 GLU A O 1
ATOM 1444 N N . PRO A 1 181 ? -11.758 21.042 -14.061 1.00 76.94 181 PRO A N 1
ATOM 1445 C CA . PRO A 1 181 ? -11.102 19.843 -14.565 1.00 76.94 181 PRO A CA 1
ATOM 1446 C C . PRO A 1 181 ? -9.813 20.163 -15.327 1.00 76.94 181 PRO A C 1
ATOM 1448 O O . PRO A 1 181 ? -9.701 21.189 -16.005 1.00 76.94 181 PRO A O 1
ATOM 1451 N N . TYR A 1 182 ? -8.852 19.246 -15.253 1.00 80.38 182 TYR A N 1
ATOM 1452 C CA . TYR A 1 182 ? -7.622 19.296 -16.032 1.00 80.38 182 TYR A CA 1
ATOM 1453 C C . TYR A 1 182 ? -7.469 18.005 -16.837 1.00 80.38 182 TYR A C 1
ATOM 1455 O O . TYR A 1 182 ? -7.271 16.933 -16.268 1.00 80.38 182 TYR A O 1
ATOM 1463 N N . ASP A 1 183 ? -7.537 18.128 -18.161 1.00 85.44 183 ASP A N 1
ATOM 1464 C CA . ASP A 1 183 ? -7.387 16.997 -19.071 1.00 85.44 183 ASP A CA 1
ATOM 1465 C C . ASP A 1 183 ? -5.916 16.766 -19.423 1.00 85.44 183 ASP A C 1
ATOM 1467 O O . ASP A 1 183 ? -5.170 17.692 -19.763 1.00 85.44 183 ASP A O 1
ATOM 1471 N N . LYS A 1 184 ? -5.504 15.498 -19.397 1.00 93.81 184 LYS A N 1
ATOM 1472 C CA . LYS A 1 184 ? -4.176 15.060 -19.825 1.00 93.81 184 LYS A CA 1
ATOM 1473 C C . LYS A 1 184 ? -4.244 13.647 -20.394 1.00 93.81 184 LYS A C 1
ATOM 1475 O O . LYS A 1 184 ? -5.018 12.824 -19.922 1.00 93.81 184 LYS A O 1
ATOM 1480 N N . SER A 1 185 ? -3.406 13.370 -21.385 1.00 96.50 185 SER A N 1
ATOM 1481 C CA . SER A 1 185 ? -3.235 12.050 -21.996 1.00 96.50 185 SER A CA 1
ATOM 1482 C C . SER A 1 185 ? -1.746 11.740 -22.171 1.00 96.50 185 SER A C 1
ATOM 1484 O O . SER A 1 185 ? -0.897 12.635 -22.107 1.00 96.50 185 SER A O 1
ATOM 1486 N N . GLY A 1 186 ? -1.415 10.481 -22.442 1.00 97.50 186 GLY A N 1
ATOM 1487 C CA . GLY A 1 186 ? -0.042 9.992 -22.514 1.00 97.50 186 GLY A CA 1
ATOM 1488 C C . GLY A 1 186 ? 0.519 9.685 -21.128 1.00 97.50 186 GLY A C 1
ATOM 1489 O O . GLY A 1 186 ? -0.190 9.182 -20.264 1.00 97.50 186 GLY A O 1
ATOM 1490 N N . TRP A 1 187 ? 1.806 9.956 -20.912 1.00 97.88 187 TRP A N 1
ATOM 1491 C CA . TRP A 1 187 ? 2.460 9.684 -19.633 1.00 97.88 187 TRP A CA 1
ATOM 1492 C C . TRP A 1 187 ? 2.048 10.702 -18.561 1.00 97.88 187 TRP A C 1
ATOM 1494 O O . TRP A 1 187 ? 2.400 11.883 -18.634 1.00 97.88 187 TRP A O 1
ATOM 1504 N N . VAL A 1 188 ? 1.329 10.226 -17.547 1.00 98.12 188 VAL A N 1
ATOM 1505 C CA . VAL A 1 188 ? 0.916 10.996 -16.367 1.00 98.12 188 VAL A CA 1
ATOM 1506 C C . VAL A 1 188 ? 1.610 10.448 -15.129 1.00 98.12 188 VAL A C 1
ATOM 1508 O O . VAL A 1 188 ? 1.800 9.238 -15.014 1.00 98.12 188 VAL A O 1
ATOM 1511 N N . LYS A 1 189 ? 2.028 11.326 -14.217 1.00 97.31 189 LYS A N 1
ATOM 1512 C CA . LYS A 1 189 ? 2.803 10.950 -13.029 1.00 97.31 189 LYS A CA 1
ATOM 1513 C C . LYS A 1 189 ? 1.970 11.046 -11.760 1.00 97.31 189 LYS A C 1
ATOM 1515 O O . LYS A 1 189 ? 1.268 12.032 -11.561 1.00 97.31 189 LYS A O 1
ATOM 1520 N N . GLY A 1 190 ? 2.098 10.078 -10.869 1.00 98.06 190 GLY A N 1
ATOM 1521 C CA . GLY A 1 190 ? 1.320 10.035 -9.641 1.00 98.06 190 GLY A CA 1
ATOM 1522 C C . GLY A 1 190 ? 1.957 9.217 -8.532 1.00 98.06 190 GLY A C 1
ATOM 1523 O O . GLY A 1 190 ? 3.104 8.768 -8.631 1.00 98.06 190 GLY A O 1
ATOM 1524 N N . ASP A 1 191 ? 1.184 9.064 -7.464 1.00 98.44 191 ASP A N 1
ATOM 1525 C CA . ASP A 1 191 ? 1.535 8.316 -6.260 1.00 98.44 191 ASP A CA 1
ATOM 1526 C C . ASP A 1 191 ? 0.345 7.438 -5.859 1.00 98.44 191 ASP A C 1
ATOM 1528 O O . ASP A 1 191 ? -0.765 7.931 -5.657 1.00 98.44 191 ASP A O 1
ATOM 1532 N N . VAL A 1 192 ? 0.558 6.125 -5.816 1.00 98.31 192 VAL A N 1
ATOM 1533 C CA . VAL A 1 192 ? -0.517 5.139 -5.603 1.00 98.31 192 VAL A CA 1
ATOM 1534 C C . VAL A 1 192 ? -0.586 4.638 -4.163 1.00 98.31 192 VAL A C 1
ATOM 1536 O O . VAL A 1 192 ? -1.403 3.768 -3.878 1.00 98.31 192 VAL A O 1
ATOM 1539 N N . HIS A 1 193 ? 0.276 5.144 -3.277 1.00 98.50 193 HIS A N 1
ATOM 1540 C CA . HIS A 1 193 ? 0.356 4.688 -1.895 1.00 98.50 193 HIS A CA 1
ATOM 1541 C C . HIS A 1 193 ? 0.714 5.846 -0.961 1.00 98.50 193 HIS A C 1
ATOM 1543 O O . HIS A 1 193 ? 1.881 6.216 -0.834 1.00 98.50 193 HIS A O 1
ATOM 1549 N N . LEU A 1 194 ? -0.297 6.427 -0.317 1.00 97.00 194 LEU A N 1
ATOM 1550 C CA . LEU A 1 194 ? -0.144 7.492 0.673 1.00 97.00 194 LEU A CA 1
ATOM 1551 C C . LEU A 1 194 ? -1.300 7.502 1.678 1.00 97.00 194 LEU A C 1
ATOM 1553 O O . LEU A 1 194 ? -2.372 6.946 1.421 1.00 97.00 194 LEU A O 1
ATOM 1557 N N . HIS A 1 195 ? -1.074 8.175 2.804 1.00 96.56 195 HIS A N 1
ATOM 1558 C CA . HIS A 1 195 ? -1.980 8.184 3.951 1.00 96.56 195 HIS A CA 1
ATOM 1559 C C . HIS A 1 195 ? -2.381 9.599 4.347 1.00 96.56 195 HIS A C 1
ATOM 1561 O O . HIS A 1 195 ? -1.621 10.560 4.201 1.00 96.56 195 HIS A O 1
ATOM 1567 N N . SER A 1 196 ? -3.592 9.726 4.876 1.00 93.75 196 SER A N 1
ATOM 1568 C CA . SER A 1 196 ? -4.174 10.973 5.361 1.00 93.75 196 SER A CA 1
ATOM 1569 C C . SER A 1 196 ? -4.514 10.877 6.851 1.00 93.75 196 SER A C 1
ATOM 1571 O O . SER A 1 196 ? -4.354 9.833 7.487 1.00 93.75 196 SER A O 1
ATOM 1573 N N . TYR A 1 197 ? -5.064 11.956 7.415 1.00 90.31 197 TYR A N 1
ATOM 1574 C CA . TYR A 1 197 ? -5.662 11.942 8.755 1.00 90.31 197 TYR A CA 1
ATOM 1575 C C . TYR A 1 197 ? -6.763 10.896 8.937 1.00 90.31 197 TYR A C 1
ATOM 1577 O O . TYR A 1 197 ? -7.137 10.613 10.077 1.00 90.31 197 TYR A O 1
ATOM 1585 N N . HIS A 1 198 ? -7.312 10.344 7.851 1.00 89.75 198 HIS A N 1
ATOM 1586 C CA . HIS A 1 198 ? -8.304 9.291 7.957 1.00 89.75 198 HIS A CA 1
ATOM 1587 C C . HIS A 1 198 ? -7.722 8.005 8.538 1.00 89.75 198 HIS A C 1
ATOM 1589 O O . HIS A 1 198 ? -8.483 7.330 9.219 1.00 89.75 198 HIS A O 1
ATOM 1595 N N . SER A 1 199 ? -6.430 7.683 8.381 1.00 91.88 199 SER A N 1
ATOM 1596 C CA . SER A 1 199 ? -5.753 6.636 9.165 1.00 91.88 199 SER A CA 1
ATOM 1597 C C . SER A 1 199 ? -4.706 7.198 10.128 1.00 91.88 199 SER A C 1
ATOM 1599 O O . SER A 1 199 ? -4.993 7.479 11.292 1.00 91.88 199 SER A O 1
ATOM 1601 N N . ASP A 1 200 ? -3.472 7.287 9.670 1.00 92.38 200 ASP A N 1
ATOM 1602 C CA . ASP A 1 200 ? -2.270 7.557 10.446 1.00 92.38 200 ASP A CA 1
ATOM 1603 C C . ASP A 1 200 ? -1.296 8.485 9.720 1.00 92.38 200 ASP A C 1
ATOM 1605 O O . ASP A 1 200 ? -0.191 8.717 10.216 1.00 92.38 200 ASP A O 1
ATOM 1609 N N . GLY A 1 201 ? -1.731 9.068 8.601 1.00 93.31 201 GLY A N 1
ATOM 1610 C CA . GLY A 1 201 ? -1.077 10.216 8.002 1.00 93.31 201 GLY A CA 1
ATOM 1611 C C . GLY A 1 201 ? -1.280 11.487 8.831 1.00 93.31 201 GLY A C 1
ATOM 1612 O O . GLY A 1 201 ? -2.200 11.610 9.641 1.00 93.31 201 GLY A O 1
ATOM 1613 N N . GLU A 1 202 ? -0.405 12.460 8.609 1.00 92.94 202 GLU A N 1
ATOM 1614 C CA . GLU A 1 202 ? -0.344 13.744 9.307 1.00 92.94 202 GLU A CA 1
ATOM 1615 C C . GLU A 1 202 ? -0.923 14.899 8.475 1.00 92.94 202 GLU A C 1
ATOM 1617 O O . GLU A 1 202 ? -0.801 16.059 8.874 1.00 92.94 202 GLU A O 1
ATOM 1622 N N . LEU A 1 203 ? -1.525 14.606 7.320 1.00 92.69 203 LEU A N 1
ATOM 1623 C CA . LEU A 1 203 ? -2.091 15.601 6.414 1.00 92.69 203 LEU A CA 1
ATOM 1624 C C . LEU A 1 203 ? -3.586 15.360 6.211 1.00 92.69 203 LEU A C 1
ATOM 1626 O O . LEU A 1 203 ? -4.043 14.229 6.021 1.00 92.69 203 LEU A O 1
ATOM 1630 N N . SER A 1 204 ? -4.350 16.447 6.173 1.00 91.31 204 SER A N 1
ATOM 1631 C CA . SER A 1 204 ? -5.707 16.429 5.634 1.00 91.31 204 SER A CA 1
ATOM 1632 C C . SER A 1 204 ? -5.680 16.167 4.128 1.00 91.31 204 SER A C 1
ATOM 1634 O O . SER A 1 204 ? -4.667 16.369 3.459 1.00 91.31 204 SER A O 1
ATOM 1636 N N . ILE A 1 205 ? -6.815 15.770 3.561 1.00 91.12 205 ILE A N 1
ATOM 1637 C CA . ILE A 1 205 ? -6.928 15.550 2.114 1.00 91.12 205 ILE A CA 1
ATOM 1638 C C . ILE A 1 205 ? -6.629 16.832 1.323 1.00 91.12 205 ILE A C 1
ATOM 1640 O O . ILE A 1 205 ? -5.943 16.789 0.304 1.00 91.12 205 ILE A O 1
ATOM 1644 N N . GLU A 1 206 ? -7.066 17.989 1.828 1.00 91.44 206 GLU A N 1
ATOM 1645 C CA . GLU A 1 206 ? -6.766 19.290 1.219 1.00 91.44 206 GLU A CA 1
ATOM 1646 C C . GLU A 1 206 ? -5.250 19.560 1.183 1.00 91.44 206 GLU A C 1
ATOM 1648 O O . GLU A 1 206 ? -4.702 20.002 0.170 1.00 91.44 206 GLU A O 1
ATOM 1653 N N . GLU A 1 207 ? -4.548 19.274 2.284 1.00 93.81 207 GLU A N 1
ATOM 1654 C CA . GLU A 1 207 ? -3.092 19.414 2.375 1.00 93.81 207 GLU A CA 1
ATOM 1655 C C . GLU A 1 207 ? -2.365 18.409 1.482 1.00 93.81 207 GLU A C 1
ATOM 1657 O O . GLU A 1 207 ? -1.402 18.795 0.815 1.00 93.81 207 GLU A O 1
ATOM 1662 N N . LEU A 1 208 ? -2.845 17.162 1.413 1.00 94.56 208 LEU A N 1
ATOM 1663 C CA . LEU A 1 208 ? -2.321 16.135 0.513 1.00 94.56 208 LEU A CA 1
ATOM 1664 C C . LEU A 1 208 ? -2.396 16.588 -0.943 1.00 94.56 208 LEU A C 1
ATOM 1666 O O . LEU A 1 208 ? -1.386 16.546 -1.640 1.00 94.56 208 LEU A O 1
ATOM 1670 N N . ILE A 1 209 ? -3.546 17.082 -1.401 1.00 94.38 209 ILE A N 1
ATOM 1671 C CA . ILE A 1 209 ? -3.713 17.543 -2.786 1.00 94.38 209 ILE A CA 1
ATOM 1672 C C . ILE A 1 209 ? -2.805 18.740 -3.074 1.00 94.38 209 ILE A C 1
ATOM 1674 O O . ILE A 1 209 ? -2.075 18.735 -4.066 1.00 94.38 209 ILE A O 1
ATOM 1678 N N . LYS A 1 210 ? -2.769 19.747 -2.190 1.00 95.19 210 LYS A N 1
ATOM 1679 C CA . LYS A 1 210 ? -1.863 20.903 -2.346 1.00 95.19 210 LYS A CA 1
ATOM 1680 C C . LYS A 1 210 ? -0.401 20.471 -2.427 1.00 95.19 210 LYS A C 1
ATOM 1682 O O . LYS A 1 210 ? 0.366 21.005 -3.233 1.00 95.19 210 LYS A O 1
ATOM 1687 N N . PHE A 1 211 ? -0.007 19.515 -1.594 1.00 96.50 211 PHE A N 1
ATOM 1688 C CA . PHE A 1 211 ? 1.343 18.978 -1.583 1.00 96.50 211 PHE A CA 1
ATOM 1689 C C . PHE A 1 211 ? 1.654 18.181 -2.860 1.00 96.50 211 PHE A C 1
ATOM 1691 O O . PHE A 1 211 ? 2.710 18.384 -3.462 1.00 96.50 211 PHE A O 1
ATOM 1698 N N . SER A 1 212 ? 0.716 17.365 -3.338 1.00 96.12 212 SER A N 1
ATOM 1699 C CA . SER A 1 212 ? 0.813 16.617 -4.597 1.00 96.12 212 SER A CA 1
ATOM 1700 C C . SER A 1 212 ? 0.928 17.540 -5.811 1.00 96.12 212 SER A C 1
ATOM 1702 O O . SER A 1 212 ? 1.832 17.355 -6.628 1.00 96.12 212 SER A O 1
ATOM 1704 N N . ILE A 1 213 ? 0.132 18.613 -5.875 1.00 95.31 213 ILE A N 1
ATOM 1705 C CA . ILE A 1 213 ? 0.245 19.661 -6.904 1.00 95.31 213 ILE A CA 1
ATOM 1706 C C . ILE A 1 213 ? 1.628 20.320 -6.854 1.00 95.31 213 ILE A C 1
ATOM 1708 O O . ILE A 1 213 ? 2.263 20.512 -7.889 1.00 95.31 213 ILE A O 1
ATOM 1712 N N . LYS A 1 214 ? 2.152 20.623 -5.658 1.00 96.00 214 LYS A N 1
ATOM 1713 C CA . LYS A 1 214 ? 3.500 21.197 -5.498 1.00 96.00 214 LYS A CA 1
ATOM 1714 C C . LYS A 1 214 ? 4.609 20.237 -5.952 1.00 96.00 214 LYS A C 1
ATOM 1716 O O . LYS A 1 214 ? 5.616 20.694 -6.489 1.00 96.00 214 LYS A O 1
ATOM 1721 N N . ARG A 1 215 ? 4.427 18.923 -5.774 1.00 95.19 215 ARG A N 1
ATOM 1722 C CA . ARG A 1 215 ? 5.287 17.861 -6.345 1.00 95.19 215 ARG A CA 1
ATOM 1723 C C . ARG A 1 215 ? 5.073 17.675 -7.857 1.00 95.19 215 ARG A C 1
ATOM 1725 O O . ARG A 1 215 ? 5.832 16.964 -8.519 1.00 95.19 215 ARG A O 1
ATOM 1732 N N . GLY A 1 216 ? 4.058 18.331 -8.413 1.00 95.31 216 GLY A N 1
ATOM 1733 C CA . GLY A 1 216 ? 3.652 18.265 -9.808 1.00 95.31 216 GLY A CA 1
ATOM 1734 C C . GLY A 1 216 ? 2.894 16.994 -10.174 1.00 95.31 216 GLY A C 1
ATOM 1735 O O . GLY A 1 216 ? 2.805 16.717 -11.362 1.00 95.31 216 GLY A O 1
ATOM 1736 N N . LEU A 1 217 ? 2.427 16.199 -9.208 1.00 97.38 217 LEU A N 1
ATOM 1737 C CA . LEU A 1 217 ? 1.695 14.961 -9.480 1.00 97.38 217 LEU A CA 1
ATOM 1738 C C . LEU A 1 217 ? 0.388 15.267 -10.213 1.00 97.38 217 LEU A C 1
ATOM 1740 O O . LEU A 1 217 ? -0.356 16.163 -9.811 1.00 97.38 217 LEU A O 1
ATOM 1744 N N . ASP A 1 218 ? 0.118 14.499 -11.260 1.00 97.38 218 ASP A N 1
ATOM 1745 C CA . ASP A 1 218 ? -1.120 14.554 -12.028 1.00 97.38 218 ASP A CA 1
ATOM 1746 C C . ASP A 1 218 ? -2.254 13.815 -11.308 1.00 97.38 218 ASP A C 1
ATOM 1748 O O . ASP A 1 218 ? -3.398 14.229 -11.433 1.00 97.38 218 ASP A O 1
ATOM 1752 N N . PHE A 1 219 ? -1.945 12.753 -10.552 1.00 97.56 219 PHE A N 1
ATOM 1753 C CA . PHE A 1 219 ? -2.933 11.978 -9.798 1.00 97.56 219 PHE A CA 1
ATOM 1754 C C . PHE A 1 219 ? -2.376 11.387 -8.499 1.00 97.56 219 PHE A C 1
ATOM 1756 O O . PHE A 1 219 ? -1.165 11.183 -8.370 1.00 97.56 219 PHE A O 1
ATOM 1763 N N . ILE A 1 220 ? -3.271 11.046 -7.567 1.00 97.62 220 ILE A N 1
ATOM 1764 C CA . ILE A 1 220 ? -2.957 10.237 -6.377 1.00 97.62 220 ILE A CA 1
ATOM 1765 C C . ILE A 1 220 ? -4.080 9.246 -6.040 1.00 97.62 220 ILE A C 1
ATOM 1767 O O . ILE A 1 220 ? -5.236 9.474 -6.389 1.00 97.62 220 ILE A O 1
ATOM 1771 N N . PHE A 1 221 ? -3.757 8.177 -5.310 1.00 97.44 221 PHE A N 1
ATOM 1772 C CA . PHE A 1 221 ? -4.753 7.325 -4.645 1.00 97.44 221 PHE A CA 1
ATOM 1773 C C . PHE A 1 221 ? -4.758 7.577 -3.135 1.00 97.44 221 PHE A C 1
ATOM 1775 O O . PHE A 1 221 ? -3.699 7.629 -2.513 1.00 97.44 221 PHE A O 1
ATOM 1782 N N . LEU A 1 222 ? -5.946 7.700 -2.539 1.00 95.44 222 LEU A N 1
ATOM 1783 C CA . LEU A 1 222 ? -6.107 7.658 -1.084 1.00 95.44 222 LEU A CA 1
ATOM 1784 C C . LEU A 1 222 ? -6.122 6.201 -0.639 1.00 95.44 222 LEU A C 1
ATOM 1786 O O . LEU A 1 222 ? -7.071 5.485 -0.943 1.00 95.44 222 LEU A O 1
ATOM 1790 N N . THR A 1 223 ? -5.089 5.762 0.074 1.00 97.12 223 THR A N 1
ATOM 1791 C CA . THR A 1 223 ? -4.929 4.361 0.491 1.00 97.12 223 THR A CA 1
ATOM 1792 C C . THR A 1 223 ? -4.872 4.216 2.006 1.00 97.12 223 THR A C 1
ATOM 1794 O O . THR A 1 223 ? -4.151 3.366 2.512 1.00 97.12 223 THR A O 1
ATOM 1797 N N . ASP A 1 224 ? -5.653 5.021 2.732 1.00 95.81 224 ASP A N 1
ATOM 1798 C CA . ASP A 1 224 ? -5.717 4.969 4.195 1.00 95.81 224 ASP A CA 1
ATOM 1799 C C . ASP A 1 224 ? -5.957 3.538 4.710 1.00 95.81 224 ASP A C 1
ATOM 1801 O O . ASP A 1 224 ? -6.785 2.781 4.181 1.00 95.81 224 ASP A O 1
ATOM 1805 N N . HIS A 1 225 ? -5.272 3.181 5.797 1.00 95.44 225 HIS A N 1
ATOM 1806 C CA . HIS A 1 225 ? -5.342 1.843 6.378 1.00 95.44 225 HIS A CA 1
ATOM 1807 C C . HIS A 1 225 ? -6.780 1.419 6.704 1.00 95.44 225 HIS A C 1
ATOM 1809 O O . HIS A 1 225 ? -7.426 1.980 7.602 1.00 95.44 225 HIS A O 1
ATOM 1815 N N . ASN A 1 226 ? -7.241 0.364 6.027 1.00 95.38 226 ASN A N 1
ATOM 1816 C CA . ASN A 1 226 ? -8.530 -0.294 6.237 1.00 95.38 226 ASN A CA 1
ATOM 1817 C C . ASN A 1 226 ? -9.739 0.662 6.189 1.00 95.38 226 ASN A C 1
ATOM 1819 O O . ASN A 1 226 ? -10.713 0.440 6.914 1.00 95.38 226 ASN A O 1
ATOM 1823 N N . LYS A 1 227 ? -9.695 1.732 5.381 1.00 90.69 227 LYS A N 1
ATOM 1824 C CA . LYS A 1 227 ? -10.749 2.761 5.338 1.00 90.69 227 LYS A CA 1
ATOM 1825 C C . LYS A 1 227 ? -11.023 3.297 3.947 1.00 90.69 227 LYS A C 1
ATOM 1827 O O . LYS A 1 227 ? -10.137 3.401 3.121 1.00 90.69 227 LYS A O 1
ATOM 1832 N N . ILE A 1 228 ? -12.256 3.770 3.780 1.00 87.25 228 ILE A N 1
ATOM 1833 C CA . ILE A 1 228 ? -12.719 4.528 2.607 1.00 87.25 228 ILE A CA 1
ATOM 1834 C C . ILE A 1 228 ? -13.345 5.873 2.988 1.00 87.25 228 ILE A C 1
ATOM 1836 O O . ILE A 1 228 ? -13.944 6.552 2.160 1.00 87.25 228 ILE A O 1
ATOM 1840 N N . SER A 1 229 ? -13.269 6.271 4.261 1.00 86.75 229 SER A N 1
ATOM 1841 C CA . SER A 1 229 ? -13.913 7.504 4.728 1.00 86.75 229 SER A CA 1
ATOM 1842 C C . SER A 1 229 ? -13.369 8.748 4.025 1.00 86.75 229 SER A C 1
ATOM 1844 O O . SER A 1 229 ? -14.127 9.683 3.815 1.00 86.75 229 SER A O 1
ATOM 1846 N N . GLY A 1 230 ? -12.084 8.748 3.644 1.00 86.69 230 GLY A N 1
ATOM 1847 C CA . GLY A 1 230 ? -11.481 9.860 2.912 1.00 86.69 230 GLY A CA 1
ATOM 1848 C C . GLY A 1 230 ? -12.071 10.022 1.512 1.00 86.69 230 GLY A C 1
ATOM 1849 O O . GLY A 1 230 ? -12.396 11.136 1.110 1.00 86.69 230 GLY A O 1
ATOM 1850 N N . PHE A 1 231 ? -12.328 8.910 0.815 1.00 83.62 231 PHE A N 1
ATOM 1851 C CA . PHE A 1 231 ? -12.934 8.916 -0.520 1.00 83.62 231 PHE A CA 1
ATOM 1852 C C . PHE A 1 231 ? -14.310 9.608 -0.553 1.00 83.62 231 PHE A C 1
ATOM 1854 O O . PHE A 1 231 ? -14.594 10.394 -1.448 1.00 83.62 231 PHE A O 1
ATOM 1861 N N . HIS A 1 232 ? -15.141 9.418 0.473 1.00 81.44 232 HIS A N 1
ATOM 1862 C CA . HIS A 1 232 ? -16.456 10.070 0.549 1.00 81.44 232 HIS A CA 1
ATOM 1863 C C . HIS A 1 232 ? -16.384 11.598 0.715 1.00 81.44 232 HIS A C 1
ATOM 1865 O O . HIS A 1 232 ? -17.391 12.284 0.563 1.00 81.44 232 HIS A O 1
ATOM 1871 N N . THR A 1 233 ? -15.215 12.153 1.050 1.00 81.06 233 THR A N 1
ATOM 1872 C CA . THR A 1 233 ? -15.043 13.608 1.207 1.00 81.06 233 THR A CA 1
ATOM 1873 C C . THR A 1 233 ? -14.655 14.317 -0.092 1.00 81.06 233 THR A C 1
ATOM 1875 O O . THR A 1 233 ? -14.771 15.538 -0.165 1.00 81.06 233 THR A O 1
ATOM 1878 N N . ILE A 1 234 ? -14.236 13.570 -1.121 1.00 81.19 234 ILE A N 1
ATOM 1879 C CA . ILE A 1 234 ? -13.639 14.111 -2.354 1.00 81.19 234 ILE A CA 1
ATOM 1880 C C . ILE A 1 234 ? -14.541 14.027 -3.585 1.00 81.19 234 ILE A C 1
ATOM 1882 O O . ILE A 1 234 ? -14.093 14.360 -4.674 1.00 81.19 234 ILE A O 1
ATOM 1886 N N . GLU A 1 235 ? -15.815 13.645 -3.445 1.00 76.25 235 GLU A N 1
ATOM 1887 C CA . GLU A 1 235 ? -16.753 13.528 -4.583 1.00 76.25 235 GLU A CA 1
ATOM 1888 C C . GLU A 1 235 ? -16.901 14.823 -5.409 1.00 76.25 235 GLU A C 1
ATOM 1890 O O . GLU A 1 235 ? -17.317 14.785 -6.564 1.00 76.25 235 GLU A O 1
ATOM 1895 N N . TRP A 1 236 ? -16.548 15.970 -4.822 1.00 79.44 236 TRP A N 1
ATOM 1896 C CA . TRP A 1 236 ? -16.638 17.302 -5.428 1.00 79.44 236 TRP A CA 1
ATOM 1897 C C . TRP A 1 236 ? -15.281 17.870 -5.872 1.00 79.44 236 TRP A C 1
ATOM 1899 O O . TRP A 1 236 ? -15.200 19.048 -6.221 1.00 79.44 236 TRP A O 1
ATOM 1909 N N . GLU A 1 237 ? -14.207 17.083 -5.791 1.00 87.94 237 GLU A N 1
ATOM 1910 C CA . GLU A 1 237 ? -12.855 17.504 -6.158 1.00 87.94 237 GLU A CA 1
ATOM 1911 C C . GLU A 1 237 ? -12.575 17.258 -7.646 1.00 87.94 237 GLU A C 1
ATOM 1913 O O . GLU A 1 237 ? -12.890 16.197 -8.179 1.00 87.94 237 GLU A O 1
ATOM 1918 N N . PHE A 1 238 ? -11.950 18.233 -8.312 1.00 88.19 238 PHE A N 1
ATOM 1919 C CA . PHE A 1 238 ? -11.555 18.109 -9.720 1.00 88.19 238 PHE A CA 1
ATOM 1920 C C . PHE A 1 238 ? -10.098 17.681 -9.905 1.00 88.19 238 PHE A C 1
ATOM 1922 O O . PHE A 1 238 ? -9.720 17.260 -10.999 1.00 88.19 238 PHE A O 1
ATOM 1929 N N . TYR A 1 239 ? -9.268 17.779 -8.865 1.00 92.81 239 TYR A N 1
ATOM 1930 C CA . TYR A 1 239 ? -7.969 17.121 -8.864 1.00 92.81 239 TYR A CA 1
ATOM 1931 C C . TYR A 1 239 ? -8.148 15.591 -8.997 1.00 92.81 239 TYR A C 1
ATOM 1933 O O . TYR A 1 239 ? -8.999 15.037 -8.304 1.00 92.81 239 TYR A O 1
ATOM 1941 N N . PRO A 1 240 ? -7.353 14.891 -9.830 1.00 94.19 240 PRO A N 1
ATOM 1942 C CA . PRO A 1 240 ? -7.398 13.431 -10.004 1.00 94.19 240 PRO A CA 1
ATOM 1943 C C . PRO A 1 240 ? -6.968 12.632 -8.760 1.00 94.19 240 PRO A C 1
ATOM 1945 O O . PRO A 1 240 ? -5.896 12.024 -8.702 1.00 94.19 240 PRO A O 1
ATOM 1948 N N . ILE A 1 241 ? -7.808 12.649 -7.732 1.00 94.38 241 ILE A N 1
ATOM 1949 C CA . ILE A 1 241 ? -7.669 11.858 -6.517 1.00 94.38 241 ILE A CA 1
ATOM 1950 C C . ILE A 1 241 ? -8.673 10.705 -6.541 1.00 94.38 241 ILE A C 1
ATOM 1952 O O . ILE A 1 241 ? -9.871 10.910 -6.721 1.00 94.38 241 ILE A O 1
ATOM 1956 N N . TYR A 1 242 ? -8.178 9.482 -6.374 1.00 94.75 242 TYR A N 1
ATOM 1957 C CA . TYR A 1 242 ? -8.979 8.270 -6.554 1.00 94.75 242 TYR A CA 1
ATOM 1958 C C . TYR A 1 242 ? -9.051 7.421 -5.289 1.00 94.75 242 TYR A C 1
ATOM 1960 O O . TYR A 1 242 ? -8.188 7.494 -4.408 1.00 94.75 242 TYR A O 1
ATOM 1968 N N . GLY A 1 243 ? -10.110 6.616 -5.198 1.00 94.06 243 GLY A N 1
ATOM 1969 C CA . GLY A 1 243 ? -10.379 5.773 -4.038 1.00 94.06 243 GLY A CA 1
ATOM 1970 C C . GLY A 1 243 ? -9.465 4.555 -3.983 1.00 94.06 243 GLY A C 1
ATOM 1971 O O . GLY A 1 243 ? -9.220 3.888 -4.989 1.00 94.06 243 GLY A O 1
ATOM 1972 N N . GLY A 1 244 ? -8.985 4.222 -2.794 1.00 96.25 244 GLY A N 1
ATOM 1973 C CA . GLY A 1 244 ? -8.215 3.019 -2.529 1.00 96.25 244 GLY A CA 1
ATOM 1974 C C . GLY A 1 244 ? -8.264 2.639 -1.053 1.00 96.25 244 GLY A C 1
ATOM 1975 O O . GLY A 1 244 ? -8.904 3.305 -0.241 1.00 96.25 244 GLY A O 1
ATOM 1976 N N . ILE A 1 245 ? -7.620 1.525 -0.718 1.00 97.38 245 ILE A N 1
ATOM 1977 C CA . ILE A 1 245 ? -7.438 1.048 0.657 1.00 97.38 245 ILE A CA 1
ATOM 1978 C C . ILE A 1 245 ? -6.079 0.357 0.738 1.00 97.38 245 ILE A C 1
ATOM 1980 O O . ILE A 1 245 ? -5.799 -0.512 -0.090 1.00 97.38 245 ILE A O 1
ATOM 1984 N N . GLU A 1 246 ? -5.278 0.652 1.761 1.00 98.25 246 GLU A N 1
ATOM 1985 C CA . GLU A 1 246 ? -4.251 -0.289 2.210 1.00 98.25 246 GLU A CA 1
ATOM 1986 C C . GLU A 1 246 ? -4.865 -1.264 3.223 1.00 98.25 246 GLU A C 1
ATOM 1988 O O . GLU A 1 246 ? -5.270 -0.900 4.330 1.00 98.25 246 GLU A O 1
ATOM 1993 N N . PHE A 1 247 ? -4.984 -2.525 2.820 1.00 98.12 247 PHE A N 1
ATOM 1994 C CA . PHE A 1 247 ? -5.426 -3.628 3.657 1.00 98.12 247 PHE A CA 1
ATOM 1995 C C . PHE A 1 247 ? -4.311 -4.029 4.614 1.00 98.12 247 PHE A C 1
ATOM 1997 O O . PHE A 1 247 ? -3.442 -4.839 4.289 1.00 98.12 247 PHE A O 1
ATOM 2004 N N . THR A 1 248 ? -4.370 -3.485 5.819 1.00 95.81 248 THR A N 1
ATOM 2005 C CA . THR A 1 248 ? -3.415 -3.734 6.896 1.00 95.81 248 THR A CA 1
ATOM 2006 C C . THR A 1 248 ? -3.815 -5.006 7.631 1.00 95.81 248 THR A C 1
ATOM 2008 O O . THR A 1 248 ? -4.556 -4.958 8.616 1.00 95.81 248 THR A O 1
ATOM 2011 N N . THR A 1 249 ? -3.337 -6.155 7.147 1.00 96.44 249 THR A N 1
ATOM 2012 C CA . THR A 1 249 ? -3.604 -7.460 7.772 1.00 96.44 249 THR A CA 1
ATOM 2013 C C . THR A 1 249 ? -2.586 -7.789 8.871 1.00 96.44 249 THR A C 1
ATOM 2015 O O . THR A 1 249 ? -1.633 -7.051 9.137 1.00 96.44 249 THR A O 1
ATOM 2018 N N . PHE A 1 250 ? -2.751 -8.940 9.527 1.00 95.81 250 PHE A N 1
ATOM 2019 C CA . PHE A 1 250 ? -1.759 -9.465 10.471 1.00 95.81 250 PHE A CA 1
ATOM 2020 C C . PHE A 1 250 ? -0.524 -10.096 9.805 1.00 95.81 250 PHE A C 1
ATOM 2022 O O . PHE A 1 250 ? 0.445 -10.416 10.503 1.00 95.81 250 PHE A O 1
ATOM 2029 N N . TRP A 1 251 ? -0.555 -10.300 8.487 1.00 95.88 251 TRP A N 1
ATOM 2030 C CA . TRP A 1 251 ? 0.399 -11.137 7.750 1.00 95.88 251 TRP A CA 1
ATOM 2031 C C . TRP A 1 251 ? 0.885 -10.500 6.442 1.00 95.88 251 TRP A C 1
ATOM 2033 O O . TRP A 1 251 ? 1.369 -11.208 5.562 1.00 95.88 251 TRP A O 1
ATOM 2043 N N . GLY A 1 252 ? 0.716 -9.196 6.274 1.00 96.81 252 GLY A N 1
ATOM 2044 C CA . GLY A 1 252 ? 1.088 -8.469 5.065 1.00 96.81 252 GLY A CA 1
ATOM 2045 C C . GLY A 1 252 ? 0.137 -7.315 4.802 1.00 96.81 252 GLY A C 1
ATOM 2046 O O . GLY A 1 252 ? -1.012 -7.330 5.259 1.00 96.81 252 GLY A O 1
ATOM 2047 N N . HIS A 1 253 ? 0.615 -6.324 4.064 1.00 98.19 253 HIS A N 1
ATOM 2048 C CA . HIS A 1 253 ? -0.215 -5.238 3.570 1.00 98.19 253 HIS A CA 1
ATOM 2049 C C . HIS A 1 253 ? -0.471 -5.401 2.067 1.00 98.19 253 HIS A C 1
ATOM 2051 O O . HIS A 1 253 ? 0.339 -5.967 1.327 1.00 98.19 253 HIS A O 1
ATOM 2057 N N . PHE A 1 254 ? -1.623 -4.916 1.613 1.00 98.69 254 PHE A N 1
ATOM 2058 C CA . PHE A 1 254 ? -2.041 -4.987 0.213 1.00 98.69 254 PHE A CA 1
ATOM 2059 C C . PHE A 1 254 ? -2.754 -3.698 -0.169 1.00 98.69 254 PHE A C 1
ATOM 2061 O O . PHE A 1 254 ? -3.532 -3.196 0.631 1.00 98.69 254 PHE A O 1
ATOM 2068 N N . LEU A 1 255 ? -2.571 -3.192 -1.385 1.00 98.75 255 LEU A N 1
ATOM 2069 C CA . LEU A 1 255 ? -3.387 -2.092 -1.895 1.00 98.75 255 LEU A CA 1
ATOM 2070 C C . LEU A 1 255 ? -4.552 -2.650 -2.705 1.00 98.75 255 LEU A C 1
ATOM 2072 O O . LEU A 1 255 ? -4.367 -3.476 -3.602 1.00 98.75 255 LEU A O 1
ATOM 2076 N N . GLY A 1 256 ? -5.751 -2.166 -2.416 1.00 98.56 256 GLY A N 1
ATOM 2077 C CA . GLY A 1 256 ? -6.846 -2.141 -3.373 1.00 98.56 256 GLY A CA 1
ATOM 2078 C C . GLY A 1 256 ? -6.914 -0.749 -3.971 1.00 98.56 256 GLY A C 1
ATOM 2079 O O . GLY A 1 256 ? -7.292 0.185 -3.272 1.00 98.56 256 GLY A O 1
ATOM 2080 N N . LEU A 1 257 ? -6.559 -0.603 -5.244 1.00 98.56 257 LEU A N 1
ATOM 2081 C CA . LEU A 1 257 ? -6.739 0.652 -5.979 1.00 98.56 257 LEU A CA 1
ATOM 2082 C C . LEU A 1 257 ? -8.094 0.627 -6.692 1.00 98.56 257 LEU A C 1
ATOM 2084 O O . LEU A 1 257 ? -8.469 -0.414 -7.233 1.00 98.56 257 LEU A O 1
ATOM 2088 N N . GLY A 1 258 ? -8.814 1.748 -6.712 1.00 96.69 258 GLY A N 1
ATOM 2089 C CA . GLY A 1 258 ? -10.151 1.862 -7.307 1.00 96.69 258 GLY A CA 1
ATOM 2090 C C . GLY A 1 258 ? -11.268 1.343 -6.402 1.00 96.69 258 GLY A C 1
ATOM 2091 O O . GLY A 1 258 ? -12.232 0.759 -6.891 1.00 96.69 258 GLY A O 1
ATOM 2092 N N . ILE A 1 259 ? -11.121 1.480 -5.081 1.00 95.75 259 ILE A N 1
ATOM 2093 C CA . ILE A 1 259 ? -12.084 0.951 -4.105 1.00 95.75 259 ILE A CA 1
ATOM 2094 C C . ILE A 1 259 ? -13.043 2.043 -3.649 1.00 95.75 259 ILE A C 1
ATOM 2096 O O . ILE A 1 259 ? -12.618 3.106 -3.199 1.00 95.75 259 ILE A O 1
ATOM 2100 N N . LYS A 1 260 ? -14.341 1.743 -3.741 1.00 88.62 260 LYS A N 1
ATOM 2101 C CA . LYS A 1 260 ? -15.447 2.665 -3.435 1.00 88.62 260 LYS A CA 1
ATOM 2102 C C . LYS A 1 260 ? -16.330 2.142 -2.309 1.00 88.62 260 LYS A C 1
ATOM 2104 O O . LYS A 1 260 ? -16.833 2.919 -1.509 1.00 88.62 260 LYS A O 1
ATOM 2109 N N . GLU A 1 261 ? -16.477 0.823 -2.210 1.00 92.31 261 GLU A N 1
ATOM 2110 C CA . GLU A 1 261 ? -17.180 0.162 -1.110 1.00 92.31 261 GLU A CA 1
ATOM 2111 C C . GLU A 1 261 ? -16.202 -0.533 -0.170 1.00 92.31 261 GLU A C 1
ATOM 2113 O O . GLU A 1 261 ? -15.181 -1.077 -0.598 1.00 92.31 261 GLU A O 1
ATOM 2118 N N . TYR A 1 262 ? -16.551 -0.581 1.117 1.00 93.75 262 TYR A N 1
ATOM 2119 C CA . TYR A 1 262 ? -15.675 -1.138 2.138 1.00 93.75 262 TYR A CA 1
ATOM 2120 C C . TYR A 1 262 ? -15.432 -2.629 1.890 1.00 93.75 262 TYR A C 1
ATOM 2122 O O . TYR A 1 262 ? -16.359 -3.399 1.619 1.00 93.75 262 TYR A O 1
ATOM 2130 N N . ILE A 1 263 ? -14.174 -3.043 2.028 1.00 96.38 263 ILE A N 1
ATOM 2131 C CA . ILE A 1 263 ? -13.766 -4.441 1.951 1.00 96.38 263 ILE A CA 1
ATOM 2132 C C . ILE A 1 263 ? -13.082 -4.816 3.275 1.00 96.38 263 ILE A C 1
ATOM 2134 O O . ILE A 1 263 ? -12.090 -4.185 3.642 1.00 96.38 263 ILE A O 1
ATOM 2138 N N . PRO A 1 264 ? -13.572 -5.840 3.996 1.00 95.62 264 PRO A N 1
ATOM 2139 C CA . PRO A 1 264 ? -12.910 -6.335 5.198 1.00 95.62 264 PRO A CA 1
ATOM 2140 C C . PRO A 1 264 ? -11.517 -6.901 4.877 1.00 95.62 264 PRO A C 1
ATOM 2142 O O . PRO A 1 264 ? -11.380 -7.793 4.038 1.00 95.62 264 PRO A O 1
ATOM 2145 N N . TRP A 1 265 ? -10.480 -6.409 5.559 1.00 96.00 265 TRP A N 1
ATOM 2146 C CA . TRP A 1 265 ? -9.092 -6.842 5.335 1.00 96.00 265 TRP A CA 1
ATOM 2147 C C . TRP A 1 265 ? -8.857 -8.318 5.692 1.00 96.00 265 TRP A C 1
ATOM 2149 O O . TRP A 1 265 ? -8.005 -8.980 5.103 1.00 96.00 265 TRP A O 1
ATOM 2159 N N . ASP A 1 266 ? -9.641 -8.856 6.626 1.00 95.75 266 ASP A N 1
ATOM 2160 C CA . ASP A 1 266 ? -9.572 -10.227 7.144 1.00 95.75 266 ASP A CA 1
ATOM 2161 C C . ASP A 1 266 ? -10.107 -11.283 6.162 1.00 95.75 266 ASP A C 1
ATOM 2163 O O . ASP A 1 266 ? -10.016 -12.489 6.419 1.00 95.75 266 ASP A O 1
ATOM 2167 N N . LEU A 1 267 ? -10.570 -10.849 4.983 1.00 97.00 267 LEU A N 1
ATOM 2168 C CA . LEU A 1 267 ? -10.714 -11.711 3.807 1.00 97.00 267 LEU A CA 1
ATOM 2169 C C . LEU A 1 267 ? -9.367 -12.254 3.303 1.00 97.00 267 LEU A C 1
ATOM 2171 O O . LEU A 1 267 ? -9.371 -13.217 2.532 1.00 97.00 267 LEU A O 1
ATOM 2175 N N . ALA A 1 268 ? -8.244 -11.668 3.735 1.00 97.00 268 ALA A N 1
ATOM 2176 C CA . ALA A 1 268 ? -6.916 -12.243 3.592 1.00 97.00 268 ALA A CA 1
ATOM 2177 C C . ALA A 1 268 ? -6.392 -12.775 4.934 1.00 97.00 268 ALA A C 1
ATOM 2179 O O . ALA A 1 268 ? -6.272 -12.041 5.916 1.00 97.00 268 ALA A O 1
ATOM 2180 N N . ASN A 1 269 ? -6.079 -14.071 4.976 1.00 95.62 269 ASN A N 1
ATOM 2181 C CA . ASN A 1 269 ? -5.583 -14.758 6.171 1.00 95.62 269 ASN A CA 1
ATOM 2182 C C . ASN A 1 269 ? -4.885 -16.088 5.802 1.00 95.62 269 ASN A C 1
ATOM 2184 O O . ASN A 1 269 ? -4.972 -16.517 4.651 1.00 95.62 269 ASN A O 1
ATOM 2188 N N . PRO A 1 270 ? -4.197 -16.771 6.739 1.00 95.81 270 PRO A N 1
ATOM 2189 C CA . PRO A 1 270 ? -3.447 -17.992 6.445 1.00 95.81 270 PRO A CA 1
ATOM 2190 C C . PRO A 1 270 ? -4.291 -19.163 5.930 1.00 95.81 270 PRO A C 1
ATOM 2192 O O . PRO A 1 270 ? -3.740 -20.046 5.280 1.00 95.81 270 PRO A O 1
ATOM 2195 N N . GLU A 1 271 ? -5.599 -19.192 6.204 1.00 93.12 271 GLU A N 1
ATOM 2196 C CA . GLU A 1 271 ? -6.478 -20.287 5.776 1.00 93.12 271 GLU A CA 1
ATOM 2197 C C . GLU A 1 271 ? -6.884 -20.159 4.304 1.00 93.12 271 GLU A C 1
ATOM 2199 O O . GLU A 1 271 ? -6.948 -21.159 3.591 1.00 93.12 271 GLU A O 1
ATOM 2204 N N . VAL A 1 272 ? -7.157 -18.935 3.834 1.00 92.69 272 VAL A N 1
ATOM 2205 C CA . VAL A 1 272 ? -7.657 -18.677 2.466 1.00 92.69 272 VAL A CA 1
ATOM 2206 C C . VAL A 1 272 ? -6.665 -17.931 1.566 1.00 92.69 272 VAL A C 1
ATOM 2208 O O . VAL A 1 272 ? -6.950 -17.708 0.386 1.00 92.69 272 VAL A O 1
ATOM 2211 N N . GLY A 1 273 ? -5.507 -17.535 2.097 1.00 96.50 273 GLY A N 1
ATOM 2212 C CA . GLY A 1 273 ? -4.526 -16.703 1.404 1.00 96.50 273 GLY A CA 1
ATOM 2213 C C . GLY A 1 273 ? -5.094 -15.319 1.093 1.00 96.50 273 GLY A C 1
ATOM 2214 O O . GLY A 1 273 ? -5.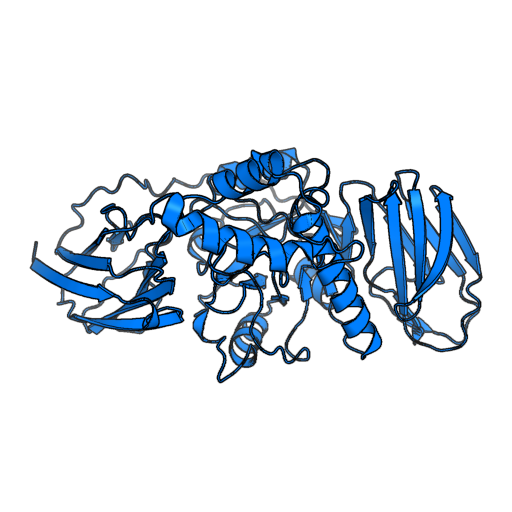725 -14.701 1.942 1.00 96.50 273 GLY A O 1
ATOM 2215 N N . ILE A 1 274 ? -4.886 -14.846 -0.136 1.00 97.75 274 ILE A N 1
ATOM 2216 C CA . ILE A 1 274 ? -5.332 -13.522 -0.617 1.00 97.75 274 ILE A CA 1
ATOM 2217 C C . ILE A 1 274 ? -6.552 -13.572 -1.548 1.00 97.75 274 ILE A C 1
ATOM 2219 O O . ILE A 1 274 ? -7.050 -12.528 -1.964 1.00 97.75 274 ILE A O 1
ATOM 2223 N N . ARG A 1 275 ? -7.030 -14.771 -1.907 1.00 97.19 275 ARG A N 1
ATOM 2224 C CA . ARG A 1 275 ? -7.988 -14.970 -3.007 1.00 97.19 275 ARG A CA 1
ATOM 2225 C C . ARG A 1 275 ? -9.258 -14.139 -2.842 1.00 97.19 275 ARG A C 1
ATOM 2227 O O . ARG A 1 275 ? -9.591 -13.362 -3.727 1.00 97.19 275 ARG A O 1
ATOM 2234 N N . LYS A 1 276 ? -9.941 -14.283 -1.701 1.00 97.88 276 LYS A N 1
ATOM 2235 C CA . LYS A 1 276 ? -11.223 -13.603 -1.450 1.00 97.88 276 LYS A CA 1
ATOM 2236 C C . LYS A 1 276 ? -11.074 -12.084 -1.442 1.00 97.88 276 LYS A C 1
ATOM 2238 O O . LYS A 1 276 ? -11.941 -11.382 -1.954 1.00 97.88 276 LYS A O 1
ATOM 2243 N N . LEU A 1 277 ? -9.977 -11.588 -0.865 1.00 98.44 277 LEU A N 1
ATOM 2244 C CA . LEU A 1 277 ? -9.679 -10.160 -0.834 1.00 98.44 277 LEU A CA 1
ATOM 2245 C C . LEU A 1 277 ? -9.453 -9.621 -2.255 1.00 98.44 277 LEU A C 1
ATOM 2247 O O . LEU A 1 277 ? -10.108 -8.662 -2.657 1.00 98.44 277 LEU A O 1
ATOM 2251 N N . SER A 1 278 ? -8.602 -10.290 -3.038 1.00 98.44 278 SER A N 1
ATOM 2252 C CA . SER A 1 278 ? -8.329 -9.945 -4.439 1.00 98.44 278 SER A CA 1
ATOM 2253 C C . SER A 1 278 ? -9.585 -9.986 -5.315 1.00 98.44 278 SER A C 1
ATOM 2255 O O . SER A 1 278 ? -9.863 -9.041 -6.050 1.00 98.44 278 SER A O 1
ATOM 2257 N N . GLU A 1 279 ? -10.407 -11.032 -5.200 1.00 98.19 279 GLU A N 1
ATOM 2258 C CA . GLU A 1 279 ? -11.671 -11.147 -5.937 1.00 98.19 279 GLU A CA 1
ATOM 2259 C C . GLU A 1 279 ? -12.634 -10.003 -5.601 1.00 98.19 279 GLU A C 1
ATOM 2261 O O . GLU A 1 279 ? -13.267 -9.450 -6.502 1.00 98.19 279 GLU A O 1
ATOM 2266 N N . ARG A 1 280 ? -12.717 -9.590 -4.328 1.00 98.31 280 ARG A N 1
ATOM 2267 C CA . ARG A 1 280 ? -13.563 -8.458 -3.931 1.00 98.31 280 ARG A CA 1
ATOM 2268 C C . ARG A 1 280 ? -13.033 -7.133 -4.487 1.00 98.31 280 ARG A C 1
ATOM 2270 O O . ARG A 1 280 ? -13.843 -6.340 -4.964 1.00 98.31 280 ARG A O 1
ATOM 2277 N N . VAL A 1 281 ? -11.715 -6.925 -4.504 1.00 98.69 281 VAL A N 1
ATOM 2278 C CA . VAL A 1 281 ? -11.081 -5.761 -5.155 1.00 98.69 281 VAL A CA 1
ATOM 2279 C C . VAL A 1 281 ? -11.396 -5.736 -6.652 1.00 98.69 281 VAL A C 1
ATOM 2281 O O . VAL A 1 281 ? -11.913 -4.744 -7.167 1.00 98.69 281 VAL A O 1
ATOM 2284 N N . ARG A 1 282 ? -11.186 -6.856 -7.348 1.00 98.12 282 ARG A N 1
ATOM 2285 C CA . ARG A 1 282 ? -11.481 -6.991 -8.782 1.00 98.12 282 ARG A CA 1
ATOM 2286 C C . ARG A 1 282 ? -12.970 -6.816 -9.094 1.00 98.12 282 ARG A C 1
ATOM 2288 O O . ARG A 1 282 ? -13.298 -6.246 -10.128 1.00 98.12 282 ARG A O 1
ATOM 2295 N N . SER A 1 283 ? -13.872 -7.233 -8.199 1.00 98.06 283 SER A N 1
ATOM 2296 C CA . SER A 1 283 ? -15.324 -7.066 -8.383 1.00 98.06 283 SER A CA 1
ATOM 2297 C C . SER A 1 283 ? -15.783 -5.605 -8.414 1.00 98.06 283 SER A C 1
ATOM 2299 O O . SER A 1 283 ? -16.826 -5.318 -8.992 1.00 98.06 283 SER A O 1
ATOM 2301 N N . GLN A 1 284 ? -14.996 -4.687 -7.842 1.00 97.31 284 GLN A N 1
ATOM 2302 C CA . GLN A 1 284 ? -15.231 -3.242 -7.937 1.00 97.31 284 GLN A CA 1
ATOM 2303 C C . GLN A 1 284 ? -14.526 -2.608 -9.148 1.00 97.31 284 GLN A C 1
ATOM 2305 O O . GLN A 1 284 ? -14.520 -1.390 -9.287 1.00 97.31 284 GLN A O 1
ATOM 2310 N N . GLY A 1 285 ? -13.915 -3.413 -10.026 1.00 97.75 285 GLY A N 1
ATOM 2311 C CA . GLY A 1 285 ? -13.090 -2.906 -11.118 1.00 97.75 285 GLY A CA 1
ATOM 2312 C C . GLY A 1 285 ? -11.773 -2.307 -10.629 1.00 97.75 285 GLY A C 1
ATOM 2313 O O . GLY A 1 285 ? -11.234 -1.431 -11.298 1.00 97.75 285 GLY A O 1
ATOM 2314 N N . GLY A 1 286 ? -11.259 -2.760 -9.480 1.00 98.31 286 GLY A N 1
ATOM 2315 C CA . GLY A 1 286 ? -9.999 -2.299 -8.902 1.00 98.31 286 GLY A CA 1
ATOM 2316 C C . GLY A 1 286 ? -8.759 -3.056 -9.392 1.00 98.31 286 GLY A C 1
ATOM 2317 O O . GLY A 1 286 ? -8.831 -3.893 -10.300 1.00 98.31 286 GLY A O 1
ATOM 2318 N N . VAL A 1 287 ? -7.614 -2.749 -8.783 1.00 98.81 287 VAL A N 1
ATOM 2319 C CA . VAL A 1 287 ? -6.327 -3.455 -8.938 1.00 98.81 287 VAL A CA 1
ATOM 2320 C C . VAL A 1 287 ? -5.868 -3.930 -7.564 1.00 98.81 287 VAL A C 1
ATOM 2322 O O . VAL A 1 287 ? -5.788 -3.125 -6.634 1.00 98.81 287 VAL A O 1
ATOM 2325 N N . PHE A 1 288 ? -5.550 -5.220 -7.439 1.00 98.88 288 PHE A N 1
ATOM 2326 C CA . PHE A 1 288 ? -4.990 -5.793 -6.217 1.00 98.88 288 PHE A CA 1
ATOM 2327 C C . PHE A 1 288 ? -3.459 -5.827 -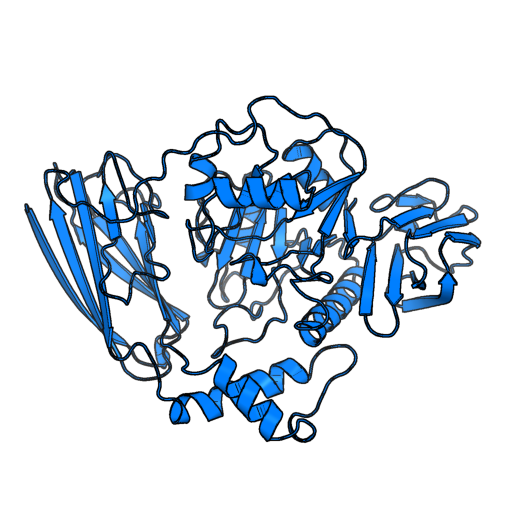6.278 1.00 98.88 288 PHE A C 1
ATOM 2329 O O . PHE A 1 288 ? -2.867 -6.546 -7.091 1.00 98.88 288 PHE A O 1
ATOM 2336 N N . CYS A 1 289 ? -2.818 -5.053 -5.404 1.00 98.81 289 CYS A N 1
ATOM 2337 C CA . CYS A 1 289 ? -1.370 -4.909 -5.330 1.00 98.81 289 CYS A CA 1
ATOM 2338 C C . CYS A 1 289 ? -0.819 -5.452 -4.007 1.00 98.81 289 CYS A C 1
ATOM 2340 O O . CYS A 1 289 ? -1.352 -5.161 -2.940 1.00 98.81 289 CYS A O 1
ATOM 2342 N N . VAL A 1 290 ? 0.282 -6.200 -4.052 1.00 98.75 290 VAL A N 1
ATOM 2343 C CA . VAL A 1 290 ? 1.041 -6.552 -2.841 1.00 98.75 290 VAL A CA 1
ATOM 2344 C C . VAL A 1 290 ? 1.885 -5.347 -2.419 1.00 98.75 290 VAL A C 1
ATOM 2346 O O . VAL A 1 290 ? 2.753 -4.927 -3.184 1.00 98.75 290 VAL A O 1
ATOM 2349 N N . ALA A 1 291 ? 1.642 -4.804 -1.224 1.00 98.38 291 ALA A N 1
ATOM 2350 C CA . ALA A 1 291 ? 2.345 -3.627 -0.712 1.00 98.38 291 ALA A CA 1
ATOM 2351 C C . ALA A 1 291 ? 3.622 -4.041 0.029 1.00 98.38 291 ALA A C 1
ATOM 2353 O O . ALA A 1 291 ? 3.608 -5.033 0.762 1.00 98.38 291 ALA A O 1
ATOM 2354 N N . HIS A 1 292 ? 4.716 -3.310 -0.221 1.00 97.12 292 HIS A N 1
ATOM 2355 C CA . HIS A 1 292 ? 6.031 -3.408 0.433 1.00 97.12 292 HIS A CA 1
ATOM 2356 C C . HIS A 1 292 ? 6.366 -4.762 1.108 1.00 97.12 292 HIS A C 1
ATOM 2358 O O . HIS A 1 292 ? 6.697 -4.821 2.297 1.00 97.12 292 HIS A O 1
ATOM 2364 N N . PRO A 1 293 ? 6.366 -5.891 0.362 1.00 96.81 293 PRO A N 1
ATOM 2365 C CA . PRO A 1 293 ? 6.289 -7.238 0.947 1.00 96.81 293 PRO A CA 1
ATOM 2366 C C . PRO A 1 293 ? 7.496 -7.640 1.804 1.00 96.81 293 PRO A C 1
ATOM 2368 O O . PRO A 1 293 ? 7.419 -8.600 2.576 1.00 96.81 293 PRO A O 1
ATOM 2371 N N . TYR A 1 294 ? 8.611 -6.920 1.670 1.00 96.06 294 TYR A N 1
ATOM 2372 C CA . TYR A 1 294 ? 9.886 -7.205 2.327 1.00 96.06 294 TYR A CA 1
ATOM 2373 C C . TYR A 1 294 ? 10.247 -6.221 3.444 1.00 96.06 294 TYR A C 1
ATOM 2375 O O . TYR A 1 294 ? 11.351 -6.334 3.998 1.00 96.06 294 TYR A O 1
ATOM 2383 N N . THR A 1 295 ? 9.320 -5.326 3.810 1.00 94.19 295 THR A N 1
ATOM 2384 C CA . THR A 1 295 ? 9.445 -4.421 4.961 1.00 94.19 295 THR A CA 1
ATOM 2385 C C . THR A 1 295 ? 9.842 -5.182 6.222 1.00 94.19 295 THR A C 1
ATOM 2387 O O . THR A 1 295 ? 9.559 -6.377 6.386 1.00 94.19 295 THR A O 1
ATOM 2390 N N . ILE A 1 296 ? 10.547 -4.504 7.129 1.00 92.06 296 ILE A N 1
ATOM 2391 C CA . ILE A 1 296 ? 10.850 -5.052 8.454 1.00 92.06 296 ILE A CA 1
ATOM 2392 C C . ILE A 1 296 ? 9.556 -5.538 9.133 1.00 92.06 296 ILE A C 1
ATOM 2394 O O . ILE A 1 296 ? 8.547 -4.849 9.108 1.00 92.06 296 ILE A O 1
ATOM 2398 N N . SER A 1 297 ? 9.560 -6.748 9.702 1.00 86.19 297 SER A N 1
ATOM 2399 C CA . SER A 1 297 ? 8.344 -7.350 10.277 1.00 86.19 297 SER A CA 1
ATOM 2400 C C . SER A 1 297 ? 8.162 -7.001 11.763 1.00 86.19 297 SER A C 1
ATOM 2402 O O . SER A 1 297 ? 8.838 -6.135 12.338 1.00 86.19 297 SER A O 1
ATOM 2404 N N . ALA A 1 298 ? 7.251 -7.727 12.409 1.00 88.69 298 ALA A N 1
ATOM 2405 C CA . ALA A 1 298 ? 7.118 -7.795 13.845 1.00 88.69 298 ALA A CA 1
ATOM 2406 C C . ALA A 1 298 ? 8.481 -8.088 14.518 1.00 88.69 298 ALA A C 1
ATOM 2408 O O . ALA A 1 298 ? 9.262 -8.906 14.025 1.00 88.69 298 ALA A O 1
ATOM 2409 N N . PRO A 1 299 ? 8.774 -7.453 15.663 1.00 92.38 299 PRO A N 1
ATOM 2410 C CA . PRO A 1 299 ? 7.857 -6.599 16.405 1.00 92.38 299 PRO A CA 1
ATOM 2411 C C . PRO A 1 299 ? 7.967 -5.097 16.112 1.00 92.38 299 PRO A C 1
ATOM 2413 O O . PRO A 1 299 ? 7.273 -4.315 16.759 1.00 92.38 299 PRO A O 1
ATOM 2416 N N . VAL A 1 300 ? 8.808 -4.703 15.147 1.00 94.06 300 VAL A N 1
ATOM 2417 C CA . VAL A 1 300 ? 9.034 -3.298 14.761 1.00 94.06 300 VAL A CA 1
ATOM 2418 C C . VAL A 1 300 ? 7.855 -2.748 13.957 1.00 94.06 300 VAL A C 1
ATOM 2420 O O . VAL A 1 300 ? 7.300 -1.717 14.321 1.00 94.06 300 VAL A O 1
ATOM 2423 N N . CYS A 1 301 ? 7.448 -3.459 12.905 1.00 92.69 301 CYS A N 1
ATOM 2424 C CA . CYS A 1 301 ? 6.288 -3.126 12.075 1.00 92.69 301 CYS A CA 1
ATOM 2425 C C . CYS A 1 301 ? 5.431 -4.396 11.955 1.00 92.69 301 CYS A C 1
ATOM 2427 O O . CYS A 1 301 ? 5.574 -5.168 11.001 1.00 92.69 301 CYS A O 1
ATOM 2429 N N . PRO A 1 302 ? 4.619 -4.722 12.981 1.00 92.38 302 PRO A N 1
ATOM 2430 C CA . PRO A 1 302 ? 3.844 -5.954 12.965 1.00 92.38 302 PRO A CA 1
ATOM 2431 C C . PRO A 1 302 ? 2.889 -5.954 11.775 1.00 92.38 302 PRO A C 1
ATOM 2433 O O . PRO A 1 302 ? 2.173 -4.980 11.580 1.00 92.38 302 PRO A O 1
ATOM 2436 N N . GLY A 1 303 ? 2.881 -7.036 10.995 1.00 91.44 303 GLY A N 1
ATOM 2437 C CA . GLY A 1 303 ? 2.011 -7.210 9.828 1.00 91.44 303 GLY A CA 1
ATOM 2438 C C . GLY A 1 303 ? 2.486 -6.554 8.527 1.00 91.44 303 GLY A C 1
ATOM 2439 O O . GLY A 1 303 ? 1.865 -6.811 7.507 1.00 91.44 303 GLY A O 1
ATOM 2440 N N . CYS A 1 304 ? 3.569 -5.766 8.527 1.00 93.81 304 CYS A N 1
ATOM 2441 C CA . CYS A 1 304 ? 4.024 -5.057 7.320 1.00 93.81 304 CYS A CA 1
ATOM 2442 C C . CYS A 1 304 ? 4.679 -6.012 6.311 1.00 93.81 304 CYS A C 1
ATOM 2444 O O . CYS A 1 304 ? 4.373 -5.991 5.124 1.00 93.81 304 CYS A O 1
ATOM 2446 N N . ARG A 1 305 ? 5.532 -6.928 6.791 1.00 94.62 305 ARG A N 1
ATOM 2447 C CA . ARG A 1 305 ? 6.095 -7.984 5.944 1.00 94.62 305 ARG A CA 1
ATOM 2448 C C . ARG A 1 305 ? 5.001 -8.945 5.489 1.00 94.62 305 ARG A C 1
ATOM 2450 O O . ARG A 1 305 ? 4.225 -9.428 6.314 1.00 94.62 305 ARG A O 1
ATOM 2457 N N . CYS A 1 306 ? 5.016 -9.307 4.209 1.00 96.56 306 CYS A N 1
ATOM 2458 C CA . CYS A 1 306 ? 4.147 -10.358 3.703 1.00 96.56 306 CYS A CA 1
ATOM 2459 C C . CYS A 1 306 ? 4.626 -11.734 4.194 1.00 96.56 306 CYS A C 1
ATOM 2461 O O . CYS A 1 306 ? 5.697 -12.220 3.832 1.00 96.56 306 CYS A O 1
ATOM 2463 N N . GLU A 1 307 ? 3.805 -12.362 5.027 1.00 94.56 307 GLU A N 1
ATOM 2464 C CA . GLU A 1 307 ? 3.980 -13.697 5.603 1.00 94.56 307 GLU A CA 1
ATOM 2465 C C . GLU A 1 307 ? 2.946 -14.697 5.058 1.00 94.56 307 GLU A C 1
ATOM 2467 O O . GLU A 1 307 ? 3.053 -15.897 5.315 1.00 94.56 307 GLU A O 1
ATOM 2472 N N . LEU A 1 308 ? 1.948 -14.224 4.301 1.00 94.81 308 LEU A N 1
ATOM 2473 C CA . LEU A 1 308 ? 0.999 -15.093 3.608 1.00 94.81 308 LEU A CA 1
ATOM 2474 C C . LEU A 1 308 ? 1.655 -15.805 2.425 1.00 94.81 308 LEU A C 1
ATOM 2476 O O . LEU A 1 308 ? 2.471 -15.238 1.696 1.00 94.81 308 LEU A O 1
ATOM 2480 N N . TYR A 1 309 ? 1.215 -17.040 2.185 1.00 91.31 309 TYR A N 1
ATOM 2481 C CA . TYR A 1 309 ? 1.399 -17.671 0.887 1.00 91.31 309 TYR A CA 1
ATOM 2482 C C . TYR A 1 309 ? 0.568 -16.922 -0.161 1.00 91.31 309 TYR A C 1
ATOM 2484 O O . TYR A 1 309 ? -0.635 -16.714 0.019 1.00 91.31 309 TYR A O 1
ATOM 2492 N N . LEU A 1 310 ? 1.215 -16.534 -1.259 1.00 96.25 310 LEU A N 1
ATOM 2493 C CA . LEU A 1 310 ? 0.588 -15.790 -2.344 1.00 96.25 310 LEU A CA 1
ATOM 2494 C C . LEU A 1 310 ? 0.372 -16.701 -3.553 1.00 96.25 310 LEU A C 1
ATOM 2496 O O . LEU A 1 310 ? 1.326 -17.169 -4.174 1.00 96.25 310 LEU A O 1
ATOM 2500 N N . ASP A 1 311 ? -0.895 -16.909 -3.907 1.00 96.88 311 ASP A N 1
ATOM 2501 C CA . ASP A 1 311 ? -1.274 -17.401 -5.229 1.00 96.88 311 ASP A CA 1
ATOM 2502 C C . ASP A 1 311 ? -1.251 -16.212 -6.197 1.00 96.88 311 ASP A C 1
ATOM 2504 O O . ASP A 1 311 ? -2.174 -15.396 -6.241 1.00 96.88 311 ASP A O 1
ATOM 2508 N N . TYR A 1 312 ? -0.156 -16.094 -6.943 1.00 97.94 312 TYR A N 1
ATOM 2509 C CA . TYR A 1 312 ? 0.123 -14.955 -7.816 1.00 97.94 312 TYR A CA 1
ATOM 2510 C C . TYR A 1 312 ? -0.854 -14.805 -8.993 1.00 97.94 312 TYR A C 1
ATOM 2512 O O . TYR A 1 312 ? -0.891 -13.745 -9.608 1.00 97.94 312 TYR A O 1
ATOM 2520 N N . ASN A 1 313 ? -1.723 -15.789 -9.261 1.00 97.25 313 ASN A N 1
ATOM 2521 C CA . ASN A 1 313 ? -2.843 -15.623 -10.201 1.00 97.25 313 ASN A CA 1
ATOM 2522 C C . ASN A 1 313 ? -3.892 -14.604 -9.702 1.00 97.25 313 ASN A C 1
ATOM 2524 O O . ASN A 1 313 ? -4.694 -14.066 -10.473 1.00 97.25 313 ASN A O 1
ATOM 2528 N N . PHE A 1 314 ? -3.884 -14.321 -8.399 1.00 97.81 314 PHE A N 1
ATOM 2529 C CA . PHE A 1 314 ? -4.740 -13.335 -7.745 1.00 97.81 314 PHE A CA 1
ATOM 2530 C C . PHE A 1 314 ? -4.014 -12.013 -7.465 1.00 97.81 314 PHE A C 1
ATOM 2532 O O . PHE A 1 314 ? -4.536 -11.187 -6.725 1.00 97.81 314 PHE A O 1
ATOM 2539 N N . VAL A 1 315 ? -2.829 -11.795 -8.041 1.00 98.62 315 VAL A N 1
ATOM 2540 C CA . VAL A 1 315 ? -2.055 -10.559 -7.881 1.00 98.62 315 VAL A CA 1
ATOM 2541 C C . VAL A 1 315 ? -1.985 -9.837 -9.221 1.00 98.62 315 VAL A C 1
ATOM 2543 O O . VAL A 1 315 ? -1.530 -10.414 -10.204 1.00 98.62 315 VAL A O 1
ATOM 2546 N N . ASP A 1 316 ? -2.430 -8.582 -9.256 1.00 98.75 316 ASP A N 1
ATOM 2547 C CA . ASP A 1 316 ? -2.362 -7.741 -10.458 1.00 98.75 316 ASP A CA 1
ATOM 2548 C C . ASP A 1 316 ? -1.049 -6.943 -10.490 1.00 98.75 316 ASP A C 1
ATOM 2550 O O . ASP A 1 316 ? -0.410 -6.798 -11.533 1.00 98.75 316 ASP A O 1
ATOM 2554 N N . ALA A 1 317 ? -0.620 -6.454 -9.323 1.00 98.81 317 ALA A N 1
ATOM 2555 C CA . ALA A 1 317 ? 0.575 -5.637 -9.173 1.00 98.81 317 ALA A CA 1
ATOM 2556 C C . ALA A 1 317 ? 1.365 -5.962 -7.894 1.00 98.81 317 ALA A C 1
ATOM 2558 O O . ALA A 1 317 ? 0.867 -6.594 -6.960 1.00 98.81 317 ALA A O 1
ATOM 2559 N N . MET A 1 318 ? 2.618 -5.521 -7.840 1.00 98.75 318 MET A N 1
ATOM 2560 C CA . MET A 1 318 ? 3.443 -5.569 -6.636 1.00 98.75 318 MET A CA 1
ATOM 2561 C C . MET A 1 318 ? 4.227 -4.273 -6.504 1.00 98.75 318 MET A C 1
ATOM 2563 O O . MET A 1 318 ? 4.855 -3.811 -7.458 1.00 98.75 318 MET A O 1
ATOM 2567 N N . GLU A 1 319 ? 4.229 -3.709 -5.306 1.00 98.56 319 GLU A N 1
ATOM 2568 C CA . GLU A 1 319 ? 5.091 -2.593 -4.972 1.00 98.56 319 GLU A CA 1
ATOM 2569 C C . GLU A 1 319 ? 6.535 -3.096 -4.867 1.00 98.56 319 GLU A C 1
ATOM 2571 O O . GLU A 1 319 ? 6.928 -3.797 -3.932 1.00 98.56 319 GLU A O 1
ATOM 2576 N N . VAL A 1 320 ? 7.315 -2.793 -5.900 1.00 98.44 320 VAL A N 1
ATOM 2577 C CA . VAL A 1 320 ? 8.730 -3.161 -6.004 1.00 98.44 320 VAL A CA 1
ATOM 2578 C C . VAL A 1 320 ? 9.608 -2.087 -5.376 1.00 98.44 320 VAL A C 1
ATOM 2580 O O . VAL A 1 320 ? 10.691 -2.388 -4.881 1.00 98.44 320 VAL A O 1
ATOM 2583 N N . TRP A 1 321 ? 9.142 -0.838 -5.384 1.00 98.25 321 TRP A N 1
ATOM 2584 C CA . TRP A 1 321 ? 9.867 0.298 -4.838 1.00 98.25 321 TRP A CA 1
ATOM 2585 C C . TRP A 1 321 ? 8.979 1.089 -3.885 1.00 98.25 321 TRP A C 1
ATOM 2587 O O . TRP A 1 321 ? 8.109 1.834 -4.320 1.00 98.25 321 TRP A O 1
ATOM 2597 N N . THR A 1 322 ? 9.238 0.977 -2.587 1.00 96.38 322 THR A N 1
ATOM 2598 C CA . THR A 1 322 ? 8.493 1.718 -1.564 1.00 96.38 322 THR A CA 1
ATOM 2599 C C . THR A 1 322 ? 9.392 2.726 -0.867 1.00 96.38 322 THR A C 1
ATOM 2601 O O . THR A 1 322 ? 10.451 2.366 -0.352 1.00 96.38 322 THR A O 1
ATOM 2604 N N . GLY A 1 323 ? 8.973 3.989 -0.825 1.00 96.69 323 GLY A N 1
ATOM 2605 C CA . GLY A 1 323 ? 9.690 5.065 -0.146 1.00 96.69 323 GLY A CA 1
ATOM 2606 C C . GLY A 1 323 ? 11.121 5.287 -0.658 1.00 96.69 323 GLY A C 1
ATOM 2607 O O . GLY A 1 323 ? 11.479 4.973 -1.792 1.00 96.69 323 GLY A O 1
ATOM 2608 N N . SER A 1 324 ? 11.959 5.876 0.196 1.00 96.50 324 SER A N 1
ATOM 2609 C CA . SER A 1 324 ? 13.341 6.245 -0.145 1.00 96.50 324 SER A CA 1
ATOM 2610 C C . SER A 1 324 ? 14.215 5.018 -0.410 1.00 96.50 324 SER A C 1
ATOM 2612 O O . SER A 1 324 ? 14.409 4.184 0.483 1.00 96.50 324 SER A O 1
ATOM 2614 N N . PHE A 1 325 ? 14.817 4.950 -1.602 1.00 95.00 325 PHE A N 1
ATOM 2615 C CA . PHE A 1 325 ? 15.727 3.864 -1.978 1.00 95.00 325 PHE A CA 1
ATOM 2616 C C . PHE A 1 325 ? 16.911 3.715 -1.021 1.00 95.00 325 PHE A C 1
ATOM 2618 O O . PHE A 1 325 ? 17.289 2.600 -0.664 1.00 95.00 325 PHE A O 1
ATOM 2625 N N . GLU A 1 326 ? 17.508 4.819 -0.578 1.00 92.62 326 GLU A N 1
ATOM 2626 C CA . GLU A 1 326 ? 18.662 4.799 0.319 1.00 92.62 326 GLU A CA 1
ATOM 2627 C C . GLU A 1 326 ? 18.304 4.210 1.688 1.00 92.62 326 GLU A C 1
ATOM 2629 O O . GLU A 1 326 ? 19.080 3.437 2.250 1.00 92.62 326 GLU A O 1
ATOM 2634 N N . MET A 1 327 ? 17.122 4.537 2.213 1.00 91.81 327 MET A N 1
ATOM 2635 C CA . MET A 1 327 ? 16.674 4.045 3.520 1.00 91.81 327 MET A CA 1
ATOM 2636 C C . MET A 1 327 ? 16.127 2.617 3.467 1.00 91.81 327 MET A C 1
ATOM 2638 O O . MET A 1 327 ? 16.281 1.860 4.428 1.00 91.81 327 MET A O 1
ATOM 2642 N N . ARG A 1 328 ? 15.488 2.250 2.352 1.00 93.56 328 ARG A N 1
ATOM 2643 C CA . ARG A 1 328 ? 14.744 0.994 2.175 1.00 93.56 328 ARG A CA 1
ATOM 2644 C C . ARG A 1 328 ? 15.433 0.047 1.178 1.00 93.56 328 ARG A C 1
ATOM 2646 O O . ARG A 1 328 ? 14.818 -0.850 0.614 1.00 93.56 328 ARG A O 1
ATOM 2653 N N . ARG A 1 329 ? 16.750 0.196 0.973 1.00 93.56 329 ARG A N 1
ATOM 2654 C CA . ARG A 1 329 ? 17.514 -0.555 -0.046 1.00 93.56 329 ARG A CA 1
ATOM 2655 C C . ARG A 1 329 ? 17.350 -2.075 0.060 1.00 93.56 329 ARG A C 1
ATOM 2657 O O . ARG A 1 329 ? 17.213 -2.739 -0.966 1.00 93.56 329 ARG A O 1
ATOM 2664 N N . PHE A 1 330 ? 17.398 -2.639 1.269 1.00 94.06 330 PHE A N 1
ATOM 2665 C CA . PHE A 1 330 ? 17.347 -4.096 1.463 1.00 94.06 330 PHE A CA 1
ATOM 2666 C C . PHE A 1 330 ? 16.021 -4.690 0.990 1.00 94.06 330 PHE A C 1
ATOM 2668 O O . PHE A 1 330 ? 16.018 -5.669 0.252 1.00 94.06 330 PHE A O 1
ATOM 2675 N N . GLU A 1 331 ? 14.906 -4.072 1.364 1.00 94.69 331 GLU A N 1
ATOM 2676 C CA . GLU A 1 331 ? 13.572 -4.520 0.964 1.00 94.69 331 GLU A CA 1
ATOM 2677 C C . GLU A 1 331 ? 13.261 -4.218 -0.504 1.00 94.69 331 GLU A C 1
ATOM 2679 O O . GLU A 1 331 ? 12.743 -5.099 -1.180 1.00 94.69 331 GLU A O 1
ATOM 2684 N N . ILE A 1 332 ? 13.647 -3.052 -1.036 1.00 96.56 332 ILE A N 1
ATOM 2685 C CA . ILE A 1 332 ? 13.413 -2.700 -2.448 1.00 96.56 332 ILE A CA 1
ATOM 2686 C C . ILE A 1 332 ? 14.181 -3.650 -3.368 1.00 96.56 332 ILE A C 1
ATOM 2688 O O . ILE A 1 332 ? 13.651 -4.160 -4.353 1.00 96.56 332 ILE A O 1
ATOM 2692 N N . THR A 1 333 ? 15.446 -3.934 -3.048 1.00 95.81 333 THR A N 1
ATOM 2693 C CA . THR A 1 333 ? 16.239 -4.858 -3.870 1.00 95.81 333 THR A CA 1
ATOM 2694 C C . THR A 1 333 ? 15.761 -6.304 -3.744 1.00 95.81 333 THR A C 1
ATOM 2696 O O . THR A 1 333 ? 15.840 -7.048 -4.720 1.00 95.81 333 THR A O 1
ATOM 2699 N N . GLU A 1 334 ? 15.219 -6.709 -2.594 1.00 96.75 334 GLU A N 1
ATOM 2700 C CA . GLU A 1 334 ? 14.583 -8.021 -2.444 1.00 96.75 334 GLU A CA 1
ATOM 2701 C C . GLU A 1 334 ? 13.251 -8.104 -3.208 1.00 96.75 334 GLU A C 1
ATOM 2703 O O . GLU A 1 334 ? 13.005 -9.088 -3.908 1.00 96.75 334 GLU A O 1
ATOM 2708 N N . ALA A 1 335 ? 12.442 -7.042 -3.185 1.00 97.50 335 ALA A N 1
ATOM 2709 C CA . ALA A 1 335 ? 11.222 -6.936 -3.978 1.00 97.50 335 ALA A CA 1
ATOM 2710 C C . ALA A 1 335 ? 11.519 -7.002 -5.482 1.00 97.50 335 ALA A C 1
ATOM 2712 O O . ALA A 1 335 ? 10.849 -7.734 -6.212 1.00 97.50 335 ALA A O 1
ATOM 2713 N N . LEU A 1 336 ? 12.579 -6.329 -5.944 1.00 96.88 336 LEU A N 1
ATOM 2714 C CA . LEU A 1 336 ? 13.015 -6.382 -7.339 1.00 96.88 336 LEU A CA 1
ATOM 2715 C C . LEU A 1 336 ? 13.463 -7.793 -7.748 1.00 96.88 336 LEU A C 1
ATOM 2717 O O . LEU A 1 336 ? 13.093 -8.262 -8.826 1.00 96.88 336 LEU A O 1
ATOM 2721 N N . LYS A 1 337 ? 14.209 -8.513 -6.894 1.00 96.12 337 LYS A N 1
ATOM 2722 C CA . LYS A 1 337 ? 14.538 -9.932 -7.140 1.00 96.12 337 LYS A CA 1
ATOM 2723 C C . LYS A 1 337 ? 13.283 -10.779 -7.273 1.00 96.12 337 LYS A C 1
ATOM 2725 O O . LYS A 1 337 ? 13.193 -11.574 -8.209 1.00 96.12 337 LYS A O 1
ATOM 2730 N N . LYS A 1 338 ? 12.330 -10.616 -6.350 1.00 97.25 338 LYS A N 1
ATOM 2731 C CA . LYS A 1 338 ? 11.099 -11.400 -6.370 1.00 97.25 338 LYS A CA 1
ATOM 2732 C C . LYS A 1 338 ? 10.285 -11.116 -7.619 1.00 97.25 338 LYS A C 1
ATOM 2734 O O . LYS A 1 338 ? 9.818 -12.047 -8.261 1.00 97.25 338 LYS A O 1
ATOM 2739 N N . TRP A 1 339 ? 10.160 -9.851 -8.001 1.00 98.00 339 TRP A N 1
ATOM 2740 C CA . TRP A 1 339 ? 9.465 -9.471 -9.222 1.00 98.00 339 TRP A CA 1
ATOM 2741 C C . TRP A 1 339 ? 10.088 -10.132 -10.455 1.00 98.00 339 TRP A C 1
ATOM 2743 O O . TRP A 1 339 ? 9.377 -10.758 -11.237 1.00 98.00 339 TRP A O 1
ATOM 2753 N N . ARG A 1 340 ? 11.424 -10.109 -10.579 1.00 96.25 340 ARG A N 1
ATOM 2754 C CA . ARG A 1 340 ? 12.133 -10.819 -11.658 1.00 96.25 340 ARG A CA 1
ATOM 2755 C C . ARG A 1 340 ? 11.838 -12.319 -11.658 1.00 96.25 340 ARG A C 1
ATOM 2757 O O . ARG A 1 340 ? 11.614 -12.882 -12.722 1.00 96.25 340 ARG A O 1
ATOM 2764 N N . GLU A 1 341 ? 11.837 -12.964 -10.492 1.00 95.94 341 GLU A N 1
ATOM 2765 C CA . GLU A 1 341 ? 11.486 -14.386 -10.353 1.00 95.94 341 GLU A CA 1
ATOM 2766 C C . GLU A 1 341 ? 10.055 -14.664 -10.842 1.00 95.94 341 GLU A C 1
ATOM 2768 O O . GLU A 1 341 ? 9.822 -15.635 -11.559 1.00 95.94 341 GLU A O 1
ATOM 2773 N N . LEU A 1 342 ? 9.100 -13.794 -10.504 1.00 97.19 342 LEU A N 1
ATOM 2774 C CA . LEU A 1 342 ? 7.704 -13.927 -10.924 1.00 97.19 342 LEU A CA 1
ATOM 2775 C C . LEU A 1 342 ? 7.555 -13.811 -12.441 1.00 97.19 342 LEU A C 1
ATOM 2777 O O . LEU A 1 342 ? 6.910 -14.665 -13.050 1.00 97.19 342 LEU A O 1
ATOM 2781 N N . LEU A 1 343 ? 8.209 -12.825 -13.057 1.00 96.69 343 LEU A N 1
ATOM 2782 C CA . LEU A 1 343 ? 8.219 -12.683 -14.512 1.00 96.69 343 LEU A CA 1
ATOM 2783 C C . LEU A 1 343 ? 8.863 -13.900 -15.203 1.00 96.69 343 LEU A C 1
ATOM 2785 O O . LEU A 1 343 ? 8.313 -14.410 -16.179 1.00 96.69 343 LEU A O 1
ATOM 2789 N N . LYS A 1 344 ? 9.985 -14.420 -14.675 1.00 94.19 344 LYS A N 1
ATOM 2790 C CA . LYS A 1 344 ? 10.630 -15.654 -15.178 1.00 94.19 344 LYS A CA 1
ATOM 2791 C C . LYS A 1 344 ? 9.694 -16.864 -15.122 1.00 94.19 344 LYS A C 1
ATOM 2793 O O . LYS A 1 344 ? 9.745 -17.718 -16.002 1.00 94.19 344 LYS A O 1
ATOM 2798 N N . ASN A 1 345 ? 8.824 -16.919 -14.115 1.00 95.06 345 ASN A N 1
ATOM 2799 C CA . ASN A 1 345 ? 7.818 -17.968 -13.947 1.00 95.06 345 ASN A CA 1
ATOM 2800 C C . ASN A 1 345 ? 6.540 -17.735 -14.779 1.00 95.06 345 ASN A C 1
ATOM 2802 O O . ASN A 1 345 ? 5.568 -18.470 -14.620 1.00 95.06 345 ASN A O 1
ATOM 2806 N N . GLY A 1 346 ? 6.529 -16.734 -15.666 1.00 94.62 346 GLY A N 1
ATOM 2807 C CA . GLY A 1 346 ? 5.430 -16.462 -16.595 1.00 94.62 346 GLY A CA 1
ATOM 2808 C C . GLY A 1 346 ? 4.305 -15.595 -16.029 1.00 94.62 346 GLY A C 1
ATOM 2809 O O . GLY A 1 346 ? 3.332 -15.340 -16.740 1.00 94.62 346 GLY A O 1
ATOM 2810 N N . TYR A 1 347 ? 4.420 -15.110 -14.789 1.00 97.06 347 TYR A N 1
ATOM 2811 C CA . TYR A 1 347 ? 3.455 -14.157 -14.245 1.00 97.06 347 TYR A CA 1
ATOM 2812 C C . TYR A 1 347 ? 3.643 -12.784 -14.891 1.00 97.06 347 TYR A C 1
ATOM 2814 O O . TYR A 1 347 ? 4.765 -12.318 -15.069 1.00 97.06 347 TYR A O 1
ATOM 2822 N N . ARG A 1 348 ? 2.536 -12.101 -15.193 1.00 96.00 348 ARG A N 1
ATOM 2823 C CA . ARG A 1 348 ? 2.524 -10.722 -15.704 1.00 96.00 348 ARG A CA 1
ATOM 2824 C C . ARG A 1 348 ? 2.078 -9.755 -14.609 1.00 96.00 348 ARG A C 1
ATOM 2826 O O . ARG A 1 348 ? 1.034 -9.128 -14.721 1.00 96.00 348 ARG A O 1
ATOM 2833 N N . ILE A 1 349 ? 2.847 -9.700 -13.523 1.00 98.31 349 ILE A N 1
ATOM 2834 C CA . ILE A 1 349 ? 2.574 -8.800 -12.395 1.00 98.31 349 ILE A CA 1
ATOM 2835 C C . ILE A 1 349 ? 3.227 -7.453 -12.672 1.00 98.31 349 ILE A C 1
ATOM 2837 O O . ILE A 1 349 ? 4.444 -7.384 -12.868 1.00 98.31 349 ILE A O 1
ATOM 2841 N N . THR A 1 350 ? 2.437 -6.386 -12.644 1.00 98.81 350 THR A N 1
ATOM 2842 C CA . THR A 1 350 ? 2.946 -5.026 -12.835 1.00 98.81 350 THR A CA 1
ATOM 2843 C C . THR A 1 350 ? 3.754 -4.593 -11.621 1.00 98.81 350 THR A C 1
ATOM 2845 O O . THR A 1 350 ? 3.270 -4.621 -10.490 1.00 98.81 350 THR A O 1
ATOM 2848 N N . ALA A 1 351 ? 4.992 -4.167 -11.841 1.00 98.69 351 ALA A N 1
ATOM 2849 C CA . ALA A 1 351 ? 5.742 -3.477 -10.810 1.00 98.69 351 ALA A CA 1
ATOM 2850 C C . ALA A 1 351 ? 5.202 -2.059 -10.628 1.00 98.69 351 ALA A C 1
ATOM 2852 O O . ALA A 1 351 ? 5.028 -1.320 -11.601 1.00 98.69 351 ALA A O 1
ATOM 2853 N N . LEU A 1 352 ? 4.995 -1.679 -9.372 1.00 98.62 352 LEU A N 1
ATOM 2854 C CA . LEU A 1 352 ? 4.643 -0.332 -8.949 1.00 98.62 352 LEU A CA 1
ATOM 2855 C C . LEU A 1 352 ? 5.696 0.220 -7.991 1.00 98.62 352 LEU A C 1
ATOM 2857 O O . LEU A 1 352 ? 6.506 -0.519 -7.421 1.00 98.62 352 LEU A O 1
ATOM 2861 N N . GLY A 1 353 ? 5.662 1.537 -7.823 1.00 98.00 353 GLY A N 1
ATOM 2862 C CA . GLY A 1 353 ? 6.286 2.203 -6.695 1.00 98.00 353 GLY A CA 1
ATOM 2863 C C . GLY A 1 353 ? 5.249 2.986 -5.902 1.00 98.00 353 GLY A C 1
ATOM 2864 O O . GLY A 1 353 ? 4.185 3.301 -6.428 1.00 98.00 353 GLY A O 1
ATOM 2865 N N . GLY A 1 354 ? 5.561 3.302 -4.657 1.00 96.69 354 GLY A N 1
ATOM 2866 C CA . GLY A 1 354 ? 4.691 4.081 -3.785 1.00 96.69 354 GLY A CA 1
ATOM 2867 C C . GLY A 1 354 ? 5.508 4.845 -2.761 1.00 96.69 354 GLY A C 1
ATOM 2868 O O . GLY A 1 354 ? 6.606 4.416 -2.383 1.00 96.69 354 GLY A O 1
ATOM 2869 N N . SER A 1 355 ? 5.022 6.012 -2.344 1.00 97.38 355 SER A N 1
ATOM 2870 C CA . SER A 1 355 ? 5.727 6.763 -1.307 1.00 97.38 355 SER A CA 1
ATOM 2871 C C . SER A 1 355 ? 5.546 6.160 0.078 1.00 97.38 355 SER A C 1
ATOM 2873 O O . SER A 1 355 ? 6.490 6.229 0.868 1.00 97.38 355 SER A O 1
ATOM 2875 N N . ASP A 1 356 ? 4.375 5.568 0.339 1.00 97.38 356 ASP A N 1
ATOM 2876 C CA . ASP A 1 356 ? 3.933 5.148 1.673 1.00 97.38 356 ASP A CA 1
ATOM 2877 C C . ASP A 1 356 ? 4.004 6.338 2.655 1.00 97.38 356 ASP A C 1
ATOM 2879 O O . ASP A 1 356 ? 4.464 6.250 3.796 1.00 97.38 356 ASP A O 1
ATOM 2883 N N . MET A 1 357 ? 3.644 7.522 2.142 1.00 97.19 357 MET A N 1
ATOM 2884 C CA . MET A 1 357 ? 3.809 8.790 2.843 1.00 97.19 357 MET A CA 1
ATOM 2885 C C . MET A 1 357 ? 2.797 8.920 3.971 1.00 97.19 357 MET A C 1
ATOM 2887 O O . MET A 1 357 ? 1.591 8.942 3.724 1.00 97.19 357 MET A O 1
ATOM 2891 N N . HIS A 1 358 ? 3.304 9.128 5.183 1.00 96.62 358 HIS A N 1
ATOM 2892 C CA . HIS A 1 358 ? 2.496 9.497 6.341 1.00 96.62 358 HIS A CA 1
ATOM 2893 C C . HIS A 1 358 ? 2.678 10.978 6.678 1.00 96.62 358 HIS A C 1
ATOM 2895 O O . HIS A 1 358 ? 1.761 11.620 7.175 1.00 96.62 358 HIS A O 1
ATOM 2901 N N . LYS A 1 359 ? 3.835 11.563 6.361 1.00 96.50 359 LYS A N 1
ATOM 2902 C CA . LYS A 1 359 ? 4.125 12.991 6.549 1.00 96.50 359 LYS A CA 1
ATOM 2903 C C . LYS A 1 359 ? 5.040 13.528 5.458 1.00 96.50 359 LYS A C 1
ATOM 2905 O O . LYS A 1 359 ? 5.699 12.773 4.746 1.00 96.50 359 LYS A O 1
ATOM 2910 N N . ILE A 1 360 ? 5.117 14.852 5.346 1.00 96.62 360 ILE A N 1
ATOM 2911 C CA . ILE A 1 360 ? 5.887 15.527 4.289 1.00 96.62 360 ILE A CA 1
ATOM 2912 C C . ILE A 1 360 ? 7.364 15.099 4.302 1.00 96.62 360 ILE A C 1
ATOM 2914 O O . ILE A 1 360 ? 7.970 14.952 3.241 1.00 96.62 360 ILE A O 1
ATOM 2918 N N . GLU A 1 361 ? 7.943 14.866 5.481 1.00 96.12 361 GLU A N 1
ATOM 2919 C CA . GLU A 1 361 ? 9.353 14.501 5.664 1.00 96.12 361 GLU A CA 1
ATOM 2920 C C . GLU A 1 361 ? 9.706 13.108 5.123 1.00 96.12 361 GLU A C 1
ATOM 2922 O O . GLU A 1 361 ? 10.892 12.818 4.920 1.00 96.12 361 GLU A O 1
ATOM 2927 N N . ASP A 1 362 ? 8.709 12.252 4.880 1.00 95.69 362 ASP A N 1
ATOM 2928 C CA . ASP A 1 362 ? 8.923 10.933 4.282 1.00 95.69 362 ASP A CA 1
ATOM 2929 C C . ASP A 1 362 ? 9.295 11.053 2.794 1.00 95.69 362 ASP A C 1
ATOM 2931 O O . ASP A 1 362 ? 10.007 10.199 2.254 1.00 95.69 362 ASP A O 1
ATOM 2935 N N . ILE A 1 363 ? 8.891 12.149 2.134 1.00 96.62 363 ILE A N 1
ATOM 2936 C CA . ILE A 1 363 ? 9.188 12.416 0.725 1.00 96.62 363 ILE A CA 1
ATOM 2937 C C . ILE A 1 363 ? 10.592 12.995 0.559 1.00 96.62 363 ILE A C 1
ATOM 2939 O O . ILE A 1 363 ? 10.821 14.205 0.615 1.00 96.62 363 ILE A O 1
ATOM 2943 N N . LYS A 1 364 ? 11.542 12.101 0.294 1.00 95.50 364 LYS A N 1
ATOM 2944 C CA . LYS A 1 364 ? 12.917 12.425 -0.108 1.00 95.50 364 LYS A CA 1
ATOM 2945 C C . LYS A 1 364 ? 13.063 12.460 -1.630 1.00 95.50 364 LYS A C 1
ATOM 2947 O O . LYS A 1 364 ? 12.189 12.007 -2.361 1.00 95.50 364 LYS A O 1
ATOM 2952 N N . GLU A 1 365 ? 14.203 12.961 -2.105 1.00 93.62 365 GLU A N 1
ATOM 2953 C CA . GLU A 1 365 ? 14.519 13.051 -3.542 1.00 93.62 36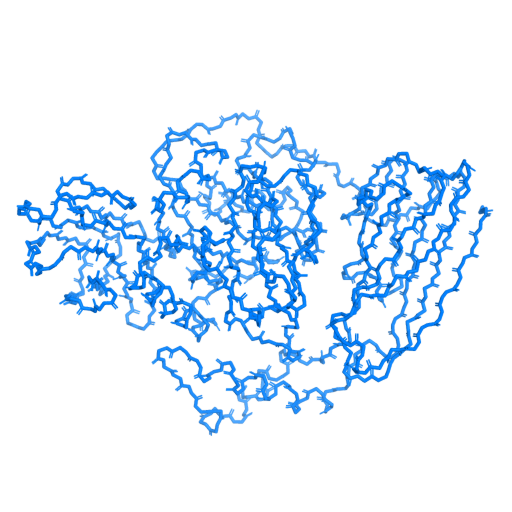5 GLU A CA 1
ATOM 2954 C C . GLU A 1 365 ? 14.532 11.691 -4.261 1.00 93.62 365 GLU A C 1
ATOM 2956 O O . GLU A 1 365 ? 14.363 11.645 -5.473 1.00 93.62 365 GLU A O 1
ATOM 2961 N N . ASP A 1 366 ? 14.747 10.591 -3.534 1.00 95.38 366 ASP A N 1
ATOM 2962 C CA . ASP A 1 366 ? 14.831 9.229 -4.069 1.00 95.38 366 ASP A CA 1
ATOM 2963 C C . ASP A 1 366 ? 13.578 8.377 -3.801 1.00 95.38 366 ASP A C 1
ATOM 2965 O O . ASP A 1 366 ? 13.627 7.148 -3.904 1.00 95.38 366 ASP A O 1
ATOM 2969 N N . VAL A 1 367 ? 12.467 9.022 -3.432 1.00 97.38 367 VAL A N 1
ATOM 2970 C CA . VAL A 1 367 ? 11.148 8.386 -3.346 1.00 97.38 367 VAL A CA 1
ATOM 2971 C C . VAL A 1 367 ? 10.578 8.223 -4.760 1.00 97.38 367 VAL A C 1
ATOM 2973 O O . VAL A 1 367 ? 10.668 9.159 -5.562 1.00 97.38 367 VAL A O 1
ATOM 2976 N N . PRO A 1 368 ? 10.003 7.056 -5.094 1.00 97.50 368 PRO A N 1
ATOM 2977 C CA . PRO A 1 368 ? 9.532 6.782 -6.437 1.00 97.50 368 PRO A CA 1
ATOM 2978 C C . PRO A 1 368 ? 8.278 7.584 -6.786 1.00 97.50 368 PRO A C 1
ATOM 2980 O O . PRO A 1 368 ? 7.437 7.904 -5.950 1.00 97.50 368 PRO A O 1
ATOM 2983 N N . LEU A 1 369 ? 8.155 7.846 -8.077 1.00 97.94 369 LEU A N 1
ATOM 2984 C CA . LEU A 1 369 ? 6.977 8.322 -8.777 1.00 97.94 369 LEU A CA 1
ATOM 2985 C C . LEU A 1 369 ? 6.527 7.224 -9.736 1.00 97.94 369 LEU A C 1
ATOM 2987 O O . LEU A 1 369 ? 7.364 6.555 -10.352 1.00 97.94 369 LEU A O 1
ATOM 2991 N N . VAL A 1 370 ? 5.216 7.088 -9.905 1.00 98.50 370 VAL A N 1
ATOM 2992 C CA . VAL A 1 370 ? 4.612 6.183 -10.883 1.00 98.50 370 VAL A CA 1
ATOM 2993 C C . VAL A 1 370 ? 4.233 6.987 -12.112 1.00 98.50 370 VAL A C 1
ATOM 2995 O O . VAL A 1 370 ? 3.432 7.908 -12.008 1.00 98.50 370 VAL A O 1
ATOM 2998 N N . TYR A 1 371 ? 4.776 6.640 -13.273 1.00 98.69 371 TYR A N 1
ATOM 2999 C CA . TYR A 1 371 ? 4.288 7.152 -14.550 1.00 98.69 371 TYR A CA 1
ATOM 3000 C C . TYR A 1 371 ? 3.419 6.093 -15.214 1.00 98.69 371 TYR A C 1
ATOM 3002 O O . TYR A 1 371 ? 3.889 4.982 -15.441 1.00 98.69 371 TYR A O 1
ATOM 3010 N N . ALA A 1 372 ? 2.177 6.441 -15.536 1.00 98.62 372 ALA A N 1
ATOM 3011 C CA . ALA A 1 372 ? 1.220 5.585 -16.229 1.00 98.62 372 ALA A CA 1
ATOM 3012 C C . ALA A 1 372 ? 0.879 6.187 -17.596 1.00 98.62 372 ALA A C 1
ATOM 3014 O O . ALA A 1 372 ? 0.699 7.400 -17.705 1.00 98.62 372 ALA A O 1
ATOM 3015 N N . TYR A 1 373 ? 0.806 5.360 -18.639 1.00 98.56 373 TYR A N 1
ATOM 3016 C CA . TYR A 1 373 ? 0.369 5.812 -19.960 1.00 98.56 373 TYR A CA 1
ATOM 3017 C C . TYR A 1 373 ? -1.149 5.684 -20.087 1.00 98.56 373 TYR A C 1
ATOM 3019 O O . TYR A 1 373 ? -1.676 4.571 -20.077 1.00 98.56 373 TYR A O 1
ATOM 3027 N N . VAL A 1 374 ? -1.840 6.814 -20.229 1.00 98.31 374 VAL A N 1
ATOM 3028 C CA . VAL A 1 374 ? -3.306 6.888 -20.216 1.00 98.31 374 VAL A CA 1
ATOM 3029 C C . VAL A 1 374 ? -3.868 7.537 -21.480 1.00 98.31 374 VAL A C 1
ATOM 3031 O O . VAL A 1 374 ? -3.230 8.392 -22.094 1.00 98.31 374 VAL A O 1
ATOM 3034 N N . GLU A 1 375 ? -5.075 7.137 -21.874 1.00 96.69 375 GLU A N 1
ATOM 3035 C CA . GLU A 1 375 ? -5.823 7.791 -22.960 1.00 96.69 375 GLU A CA 1
ATOM 3036 C C . GLU A 1 375 ? -6.401 9.137 -22.487 1.00 96.69 375 GLU A C 1
ATOM 3038 O O . GLU A 1 375 ? -6.420 10.108 -23.241 1.00 96.69 375 GLU A O 1
ATOM 3043 N N . ASP A 1 376 ? -6.774 9.202 -21.212 1.00 96.69 376 ASP A N 1
ATOM 3044 C CA . ASP A 1 376 ? -7.296 10.356 -20.487 1.00 96.69 376 ASP A CA 1
ATOM 3045 C C . ASP A 1 376 ? -6.965 10.233 -18.987 1.00 96.69 376 ASP A C 1
ATOM 3047 O O . ASP A 1 376 ? -6.676 9.146 -18.481 1.00 96.69 376 ASP A O 1
ATOM 3051 N N . LEU A 1 377 ? -7.007 11.345 -18.252 1.00 95.69 377 LEU A N 1
ATOM 3052 C CA . LEU A 1 377 ? -6.686 11.390 -16.824 1.00 95.69 377 LEU A CA 1
ATOM 3053 C C . LEU A 1 377 ? -7.897 10.977 -15.967 1.00 95.69 377 LEU A C 1
ATOM 3055 O O . LEU A 1 377 ? -8.449 11.773 -15.209 1.00 95.69 377 LEU A O 1
ATOM 3059 N N . SER A 1 378 ? -8.318 9.721 -16.116 1.00 95.88 378 SER A N 1
ATOM 3060 C CA . SER A 1 378 ? -9.410 9.103 -15.357 1.00 95.88 378 SER A CA 1
ATOM 3061 C C . SER A 1 378 ? -8.949 7.902 -14.530 1.00 95.88 378 SER A C 1
ATOM 3063 O O . SER A 1 378 ? -7.945 7.250 -14.829 1.00 95.88 378 SER A O 1
ATOM 3065 N N . GLU A 1 379 ? -9.728 7.580 -13.489 1.00 96.12 379 GLU A N 1
ATOM 3066 C CA . GLU A 1 379 ? -9.510 6.407 -12.630 1.00 96.12 379 GLU A CA 1
ATOM 3067 C C . GLU A 1 379 ? -9.408 5.126 -13.467 1.00 96.12 379 GLU A C 1
ATOM 3069 O O . GLU A 1 379 ? -8.482 4.333 -13.303 1.00 96.12 379 GLU A O 1
ATOM 3074 N N . GLU A 1 380 ? -10.343 4.943 -14.403 1.00 97.50 380 GLU A N 1
ATOM 3075 C CA . GLU A 1 380 ? -10.416 3.757 -15.254 1.00 97.50 380 GLU A CA 1
ATOM 3076 C C . GLU A 1 380 ? -9.173 3.619 -16.138 1.00 97.50 380 GLU A C 1
ATOM 3078 O O . GLU A 1 380 ? -8.585 2.534 -16.196 1.00 97.50 380 GLU A O 1
ATOM 3083 N N . SER A 1 381 ? -8.727 4.712 -16.762 1.00 98.19 381 SER A N 1
ATOM 3084 C CA . SER A 1 381 ? -7.532 4.712 -17.607 1.00 98.19 381 SER A CA 1
ATOM 3085 C C . SER A 1 381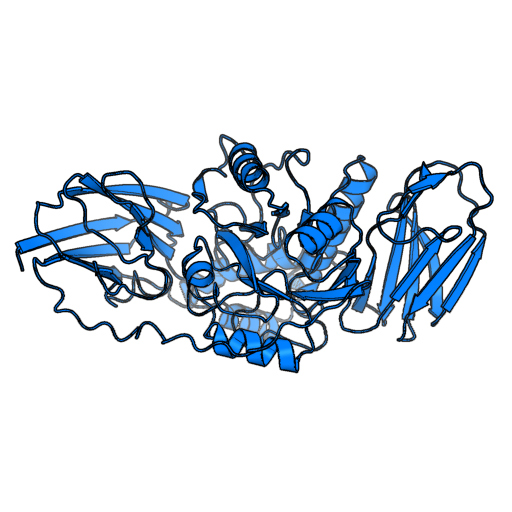 ? -6.253 4.436 -16.820 1.00 98.19 381 SER A C 1
ATOM 3087 O O . SER A 1 381 ? -5.401 3.678 -17.292 1.00 98.19 381 SER A O 1
ATOM 3089 N N . ILE A 1 382 ? -6.126 4.951 -15.593 1.00 98.56 382 ILE A N 1
ATOM 3090 C CA . ILE A 1 382 ? -4.974 4.650 -14.727 1.00 98.56 382 ILE A CA 1
ATOM 3091 C C . ILE A 1 382 ? -4.990 3.183 -14.287 1.00 98.56 382 ILE A C 1
ATOM 3093 O O . ILE A 1 382 ? -3.975 2.493 -14.399 1.00 98.56 382 ILE A O 1
ATOM 3097 N N . LEU A 1 383 ? -6.135 2.667 -13.831 1.00 98.75 383 LEU A N 1
ATOM 3098 C CA . LEU A 1 383 ? -6.258 1.263 -13.428 1.00 98.75 383 LEU A CA 1
ATOM 3099 C C . LEU A 1 383 ? -6.006 0.316 -14.611 1.00 98.75 383 LEU A C 1
ATOM 3101 O O . LEU A 1 383 ? -5.340 -0.707 -14.443 1.00 98.75 383 LEU A O 1
ATOM 3105 N N . LYS A 1 384 ? -6.479 0.658 -15.818 1.00 98.62 384 LYS A N 1
ATOM 3106 C CA . LYS A 1 384 ? -6.177 -0.071 -17.061 1.00 98.62 384 LYS A CA 1
ATOM 3107 C C . LYS A 1 384 ? -4.679 -0.059 -17.360 1.00 98.62 384 LYS A C 1
ATOM 3109 O O . LYS A 1 384 ? -4.112 -1.128 -17.575 1.00 98.62 384 LYS A O 1
ATOM 3114 N N . ALA A 1 385 ? -4.027 1.103 -17.298 1.00 98.69 385 ALA A N 1
ATOM 3115 C CA . ALA A 1 385 ? -2.586 1.218 -17.514 1.00 98.69 385 ALA A CA 1
ATOM 3116 C C . ALA A 1 385 ? -1.790 0.329 -16.545 1.00 98.69 385 ALA A C 1
ATOM 3118 O O . ALA A 1 385 ? -0.854 -0.354 -16.963 1.00 98.69 385 ALA A O 1
ATOM 3119 N N . ILE A 1 386 ? -2.199 0.268 -15.272 1.00 98.75 386 ILE A N 1
ATOM 3120 C CA . ILE A 1 386 ? -1.581 -0.618 -14.279 1.00 98.75 386 ILE A CA 1
ATOM 3121 C C . ILE A 1 386 ? -1.805 -2.094 -14.635 1.00 98.75 386 ILE A C 1
ATOM 3123 O O . ILE A 1 386 ? -0.842 -2.857 -14.634 1.00 98.75 386 ILE A O 1
ATOM 3127 N N . ARG A 1 387 ? -3.026 -2.519 -14.987 1.00 98.50 387 ARG A N 1
ATOM 3128 C CA . ARG A 1 387 ? -3.293 -3.923 -15.382 1.00 98.50 387 ARG A CA 1
ATOM 3129 C C . ARG A 1 387 ? -2.516 -4.356 -16.620 1.00 98.50 387 ARG A C 1
ATOM 3131 O O . ARG A 1 387 ? -2.106 -5.507 -16.715 1.00 98.50 387 ARG A O 1
ATOM 3138 N N . GLU A 1 388 ? -2.333 -3.446 -17.568 1.00 98.19 388 GLU A N 1
ATOM 3139 C CA . GLU A 1 388 ? -1.615 -3.703 -18.819 1.00 98.19 388 GLU A CA 1
ATOM 3140 C C . GLU A 1 388 ? -0.094 -3.535 -18.673 1.00 98.19 388 GLU A C 1
ATOM 3142 O O . GLU A 1 388 ? 0.646 -3.748 -19.630 1.00 98.19 388 GLU A O 1
ATOM 3147 N N . GLY A 1 389 ? 0.398 -3.151 -17.490 1.00 98.50 389 GLY A N 1
ATOM 3148 C CA . GLY A 1 389 ? 1.822 -2.929 -17.249 1.00 98.50 389 GLY A CA 1
ATOM 3149 C C . GLY A 1 389 ? 2.388 -1.719 -17.994 1.00 98.50 389 GLY A C 1
ATOM 3150 O O . GLY A 1 389 ? 3.603 -1.625 -18.149 1.00 98.50 389 GLY A O 1
ATOM 3151 N N . ARG A 1 390 ? 1.545 -0.776 -18.435 1.00 98.69 390 ARG A N 1
ATOM 3152 C CA . ARG A 1 390 ? 1.931 0.477 -19.111 1.00 98.69 390 ARG A CA 1
ATOM 3153 C C . ARG A 1 390 ? 2.411 1.523 -18.107 1.00 98.69 390 ARG A C 1
ATOM 3155 O O . ARG A 1 390 ? 1.891 2.637 -18.029 1.00 98.69 390 ARG A O 1
ATOM 3162 N N . VAL A 1 391 ? 3.375 1.114 -17.286 1.00 98.69 391 VAL A N 1
ATOM 3163 C CA . VAL A 1 391 ? 3.845 1.851 -16.114 1.00 98.69 391 VAL A CA 1
ATOM 3164 C C . VAL A 1 391 ? 5.367 1.800 -16.018 1.00 98.69 391 VAL A C 1
ATOM 3166 O O . VAL A 1 391 ? 5.979 0.754 -16.239 1.00 98.69 391 VAL A O 1
ATOM 3169 N N . TYR A 1 392 ? 5.998 2.895 -15.611 1.00 98.81 392 TYR A N 1
ATOM 3170 C CA . TYR A 1 392 ? 7.381 2.873 -15.133 1.00 98.81 392 TYR A CA 1
ATOM 3171 C C . TYR A 1 392 ? 7.532 3.644 -13.825 1.00 98.81 392 TYR A C 1
ATOM 3173 O O . TYR A 1 392 ? 6.696 4.474 -13.465 1.00 98.81 392 TYR A O 1
ATOM 3181 N N . ILE A 1 393 ? 8.612 3.345 -13.107 1.00 98.69 393 ILE A N 1
ATOM 3182 C CA . ILE A 1 393 ? 8.909 3.904 -11.794 1.00 98.69 393 ILE A CA 1
ATOM 3183 C C . ILE A 1 393 ? 10.196 4.718 -11.894 1.00 98.69 393 ILE A C 1
ATOM 3185 O O . ILE A 1 393 ? 11.168 4.270 -12.504 1.00 98.69 393 ILE A O 1
ATOM 3189 N N . THR A 1 394 ? 10.224 5.911 -11.303 1.00 98.44 394 THR A N 1
ATOM 3190 C CA . THR A 1 394 ? 11.391 6.808 -11.341 1.00 98.44 394 THR A CA 1
ATOM 3191 C C . THR A 1 394 ? 11.465 7.700 -10.109 1.00 98.44 394 THR A C 1
ATOM 3193 O O . THR A 1 394 ? 10.436 8.054 -9.551 1.00 98.44 394 THR A O 1
ATOM 3196 N N . THR A 1 395 ? 12.655 8.142 -9.709 1.00 97.12 395 THR A N 1
ATOM 3197 C CA . THR A 1 395 ? 12.824 9.202 -8.695 1.00 97.12 395 THR A CA 1
ATOM 3198 C C . THR A 1 395 ? 12.638 10.608 -9.274 1.00 97.12 395 THR A C 1
ATOM 3200 O O . THR A 1 395 ? 12.819 11.602 -8.579 1.00 97.12 395 THR A O 1
ATOM 3203 N N . GLY A 1 396 ? 12.355 10.728 -10.573 1.00 94.81 396 GLY A N 1
ATOM 3204 C CA . GLY A 1 396 ? 12.218 12.017 -11.247 1.00 94.81 396 GLY A CA 1
ATOM 3205 C C . GLY A 1 396 ? 12.520 11.969 -12.742 1.00 94.81 396 GLY A C 1
ATOM 3206 O O . GLY A 1 396 ? 11.665 12.416 -13.506 1.00 94.81 396 GLY A O 1
ATOM 3207 N N . PRO A 1 397 ? 13.683 11.431 -13.176 1.00 96.62 397 PRO A N 1
ATOM 3208 C CA . PRO A 1 397 ? 14.051 11.390 -14.588 1.00 96.62 397 PRO A CA 1
ATOM 3209 C C . PRO A 1 397 ? 12.993 10.687 -15.437 1.00 96.62 397 PRO A C 1
ATOM 3211 O O . PRO A 1 397 ? 12.600 9.556 -15.133 1.00 96.62 397 PRO A O 1
ATOM 3214 N N . GLN A 1 398 ? 12.553 11.336 -16.509 1.00 97.62 398 GLN A N 1
ATOM 3215 C CA . GLN A 1 398 ? 11.698 10.692 -17.501 1.00 97.62 398 GLN A CA 1
ATOM 3216 C C . GLN A 1 398 ? 12.515 9.708 -18.333 1.00 97.62 398 GLN A C 1
ATOM 3218 O O . GLN A 1 398 ? 13.694 9.947 -18.631 1.00 97.62 398 GLN A O 1
ATOM 3223 N N . VAL A 1 399 ? 11.877 8.596 -18.691 1.00 97.94 399 VAL A N 1
ATOM 3224 C CA . VAL A 1 399 ? 12.481 7.550 -19.510 1.00 97.94 399 VAL A CA 1
ATOM 3225 C C . VAL A 1 399 ? 11.576 7.222 -20.681 1.00 97.94 399 VAL A C 1
ATOM 3227 O O . VAL A 1 399 ? 10.355 7.187 -20.560 1.00 97.94 399 VAL A O 1
ATOM 3230 N N . GLU A 1 400 ? 12.198 6.939 -21.814 1.00 98.06 400 GLU A N 1
ATOM 3231 C CA . GLU A 1 400 ? 11.527 6.369 -22.970 1.00 98.06 400 GLU A CA 1
ATOM 3232 C C . GLU A 1 400 ? 12.094 4.982 -23.222 1.00 98.06 400 GLU A C 1
ATOM 3234 O O . GLU A 1 400 ? 13.305 4.764 -23.121 1.00 98.06 400 GLU A O 1
ATOM 3239 N N . PHE A 1 401 ? 11.225 4.050 -23.590 1.00 98.50 401 PHE A N 1
ATOM 3240 C CA . PHE A 1 401 ? 11.610 2.699 -23.959 1.00 98.50 401 PHE A CA 1
ATOM 3241 C C . PHE A 1 401 ? 10.675 2.199 -25.053 1.00 98.50 401 PHE A C 1
ATOM 3243 O O . PHE A 1 401 ? 9.457 2.166 -24.870 1.00 98.50 401 PHE A O 1
ATOM 3250 N N . TYR A 1 402 ? 11.269 1.827 -26.186 1.00 98.38 402 TYR A N 1
ATOM 3251 C CA . TYR A 1 402 ? 10.559 1.258 -27.317 1.00 98.38 402 TYR A CA 1
ATOM 3252 C C . TYR A 1 402 ? 11.308 0.071 -27.918 1.00 98.38 402 TYR A C 1
ATOM 3254 O O . TYR A 1 402 ? 12.538 0.087 -27.990 1.00 98.38 402 TYR A O 1
ATOM 3262 N N . ILE A 1 403 ? 10.573 -0.910 -28.437 1.00 98.12 403 ILE A N 1
ATOM 3263 C CA . ILE A 1 403 ? 11.093 -1.950 -29.337 1.00 98.12 403 ILE A CA 1
ATOM 3264 C C . ILE A 1 403 ? 10.217 -1.948 -30.586 1.00 98.12 403 ILE A C 1
ATOM 3266 O O . ILE A 1 403 ? 9.006 -2.102 -30.488 1.00 98.12 403 ILE A O 1
ATOM 3270 N N . ASN A 1 404 ? 10.810 -1.697 -31.755 1.00 96.31 404 ASN A N 1
ATOM 3271 C CA . ASN A 1 404 ? 10.085 -1.589 -33.033 1.00 96.31 404 ASN A CA 1
ATOM 3272 C C . ASN A 1 404 ? 8.883 -0.615 -33.004 1.00 96.31 404 ASN A C 1
ATOM 3274 O O . ASN A 1 404 ? 7.939 -0.753 -33.769 1.00 96.31 404 ASN A O 1
ATOM 3278 N N . GLY A 1 405 ? 8.931 0.406 -32.139 1.00 95.50 405 GLY A N 1
ATOM 3279 C CA . GLY A 1 405 ? 7.861 1.400 -31.978 1.00 95.50 405 GLY A CA 1
ATOM 3280 C C . GLY A 1 405 ? 6.815 1.058 -30.913 1.00 95.50 405 GLY A C 1
ATOM 3281 O O . GLY A 1 405 ? 6.065 1.949 -30.531 1.00 95.50 405 GLY A O 1
ATOM 3282 N N . HIS A 1 406 ? 6.817 -0.164 -30.382 1.00 97.69 406 HIS A N 1
ATOM 3283 C CA . HIS A 1 406 ? 5.983 -0.557 -29.248 1.00 97.69 406 HIS A CA 1
ATOM 3284 C C . HIS A 1 406 ? 6.595 -0.093 -27.932 1.00 97.69 406 HIS A C 1
ATOM 3286 O O . HIS A 1 406 ? 7.820 -0.115 -27.795 1.00 97.69 406 HIS A O 1
ATOM 3292 N N . SER A 1 407 ? 5.764 0.313 -26.978 1.00 97.69 407 SER A N 1
ATOM 3293 C CA . SER A 1 407 ? 6.171 0.865 -25.685 1.00 97.69 407 SER A CA 1
ATOM 3294 C C . SER A 1 407 ? 5.916 -0.091 -24.516 1.00 97.69 407 SER A C 1
ATOM 3296 O O . SER A 1 407 ? 5.459 -1.220 -24.679 1.00 97.69 407 SER A O 1
ATOM 3298 N N . ILE A 1 408 ? 6.261 0.372 -23.316 1.00 98.50 408 ILE A N 1
ATOM 3299 C CA . ILE A 1 408 ? 6.157 -0.338 -22.037 1.00 98.50 408 ILE A CA 1
ATOM 3300 C C . ILE A 1 408 ? 4.756 -0.950 -21.862 1.00 98.50 408 ILE A C 1
ATOM 3302 O O . ILE A 1 408 ? 3.755 -0.257 -22.027 1.00 98.50 408 ILE A O 1
ATOM 3306 N N . GLY A 1 409 ? 4.690 -2.237 -21.508 1.00 97.62 409 GLY A N 1
ATOM 3307 C CA . GLY A 1 409 ? 3.446 -3.001 -21.344 1.00 97.62 409 GLY A CA 1
ATOM 3308 C C . GLY A 1 409 ? 2.917 -3.649 -22.631 1.00 97.62 409 GLY A C 1
ATOM 3309 O O . GLY A 1 409 ? 2.072 -4.543 -22.572 1.00 97.62 409 GLY A O 1
ATOM 3310 N N . GLU A 1 410 ? 3.415 -3.256 -23.806 1.00 97.56 410 GLU A N 1
ATOM 3311 C CA . GLU A 1 410 ? 2.960 -3.804 -25.086 1.00 97.56 410 GLU A CA 1
ATOM 3312 C C . GLU A 1 410 ? 3.676 -5.110 -25.473 1.00 97.56 410 GLU A C 1
ATOM 3314 O O . GLU A 1 410 ? 4.649 -5.538 -24.843 1.00 97.56 410 GLU A O 1
ATOM 3319 N N . ASN A 1 411 ? 3.165 -5.765 -26.521 1.00 96.62 411 ASN A N 1
ATOM 3320 C CA . ASN A 1 411 ? 3.749 -6.978 -27.092 1.00 96.62 411 ASN A CA 1
ATOM 3321 C C . ASN A 1 411 ? 4.342 -6.662 -28.475 1.00 96.62 411 ASN A C 1
ATOM 3323 O O . ASN A 1 411 ? 3.745 -5.902 -29.237 1.00 96.62 411 ASN A O 1
ATOM 3327 N N . VAL A 1 412 ? 5.472 -7.284 -28.797 1.00 96.00 412 VAL A N 1
ATOM 3328 C CA . VAL A 1 412 ? 6.183 -7.200 -30.082 1.00 96.00 412 VAL A CA 1
ATOM 3329 C C . VAL A 1 412 ? 6.347 -8.607 -30.643 1.00 96.00 412 VAL A C 1
ATOM 3331 O O . VAL A 1 412 ? 6.659 -9.519 -29.880 1.00 96.00 412 VAL A O 1
ATOM 3334 N N . ASP A 1 413 ? 6.166 -8.786 -31.955 1.00 92.75 413 ASP A N 1
ATOM 3335 C CA . ASP A 1 413 ? 6.424 -10.072 -32.619 1.00 92.75 413 ASP A CA 1
ATOM 3336 C C . ASP A 1 413 ? 7.929 -10.384 -32.596 1.00 92.75 413 ASP A C 1
ATOM 3338 O O . ASP A 1 413 ? 8.752 -9.635 -33.130 1.00 92.75 413 ASP A O 1
ATOM 3342 N N . PHE A 1 414 ? 8.299 -11.506 -31.978 1.00 90.75 414 PHE A N 1
ATOM 3343 C CA . PHE A 1 414 ? 9.690 -11.941 -31.847 1.00 90.75 414 PHE A CA 1
ATOM 3344 C C . PHE A 1 414 ? 10.346 -12.330 -33.185 1.00 90.75 414 PHE A C 1
ATOM 3346 O O . PHE A 1 414 ? 11.568 -12.471 -33.258 1.00 90.75 414 PHE A O 1
ATOM 3353 N N . LYS A 1 415 ? 9.569 -12.529 -34.256 1.00 82.69 415 LYS A N 1
ATOM 3354 C CA . LYS A 1 415 ? 10.091 -12.931 -35.576 1.00 82.69 415 LYS A CA 1
ATOM 3355 C C . LYS A 1 415 ? 10.768 -11.797 -36.338 1.00 82.69 415 LYS A C 1
ATOM 3357 O O . LYS A 1 415 ? 11.428 -12.063 -37.345 1.00 82.69 415 LYS A O 1
ATOM 3362 N N . GLU A 1 416 ? 10.575 -10.559 -35.908 1.00 78.44 416 GLU A N 1
ATOM 3363 C CA . GLU A 1 416 ? 11.178 -9.394 -36.540 1.00 78.44 416 GLU A CA 1
ATOM 3364 C C . GLU A 1 416 ? 12.598 -9.131 -36.035 1.00 78.44 416 GLU A C 1
ATOM 3366 O O . GLU A 1 416 ? 13.021 -9.602 -34.981 1.00 78.44 416 GLU A O 1
ATOM 3371 N N . ASP A 1 417 ? 13.341 -8.325 -36.794 1.00 89.25 417 ASP A N 1
ATOM 3372 C CA . ASP A 1 417 ? 14.562 -7.724 -36.273 1.00 89.25 417 ASP A CA 1
ATOM 3373 C C . ASP A 1 417 ? 14.196 -6.731 -35.156 1.00 89.25 417 ASP A C 1
ATOM 3375 O O . ASP A 1 417 ? 13.419 -5.801 -35.379 1.00 89.25 417 ASP A O 1
ATOM 3379 N N . LEU A 1 418 ? 14.718 -6.942 -33.947 1.00 95.62 418 LEU A N 1
ATOM 3380 C CA . LEU A 1 418 ? 14.318 -6.203 -32.752 1.00 95.62 418 LEU A CA 1
ATOM 3381 C C . LEU A 1 418 ? 15.247 -5.010 -32.521 1.00 95.62 418 LEU A C 1
ATOM 3383 O O . LEU A 1 418 ? 16.382 -5.156 -32.058 1.00 95.62 418 LEU A O 1
ATOM 3387 N N . ILE A 1 419 ? 14.747 -3.803 -32.778 1.00 97.00 419 ILE A N 1
ATOM 3388 C CA . ILE A 1 419 ? 15.466 -2.554 -32.520 1.00 97.00 419 ILE A CA 1
ATOM 3389 C C . ILE A 1 419 ? 14.911 -1.906 -31.258 1.00 97.00 419 ILE A C 1
ATOM 3391 O O . ILE A 1 419 ? 13.843 -1.288 -31.263 1.00 97.00 419 ILE A O 1
ATOM 3395 N N . LEU A 1 420 ? 15.692 -1.991 -30.186 1.00 97.75 420 LEU A N 1
ATOM 3396 C CA . LEU A 1 420 ? 15.441 -1.287 -28.940 1.00 97.75 420 LEU A CA 1
ATOM 3397 C C . LEU A 1 420 ? 15.904 0.162 -29.051 1.00 97.75 420 LEU A C 1
ATOM 3399 O O . LEU A 1 420 ? 17.030 0.426 -29.470 1.00 97.75 420 LEU A O 1
ATOM 3403 N N . LYS A 1 421 ? 15.069 1.100 -28.614 1.00 98.44 421 LYS A N 1
ATOM 3404 C CA . LYS A 1 421 ? 15.410 2.511 -28.418 1.00 98.44 421 LYS A CA 1
ATOM 3405 C C . LYS A 1 421 ? 15.082 2.903 -26.990 1.00 98.44 421 LYS A C 1
ATOM 3407 O O . LYS A 1 421 ? 14.048 2.504 -26.461 1.00 98.44 421 LYS A O 1
ATOM 3412 N N . TYR A 1 422 ? 15.946 3.706 -26.390 1.00 98.38 422 TYR A N 1
ATOM 3413 C CA . TYR A 1 422 ? 15.696 4.245 -25.062 1.00 98.38 422 TYR A CA 1
ATOM 3414 C C . TYR A 1 422 ? 16.231 5.663 -24.924 1.00 98.38 422 TYR A C 1
ATOM 3416 O O . TYR A 1 422 ? 17.165 6.071 -25.630 1.00 98.38 422 TYR A O 1
ATOM 3424 N N . SER A 1 423 ? 15.675 6.380 -23.958 1.00 98.19 423 SER A N 1
ATOM 3425 C CA . SER A 1 423 ? 16.239 7.612 -23.426 1.00 98.19 423 SER A CA 1
ATOM 3426 C C . SER A 1 423 ? 15.996 7.705 -21.916 1.00 98.19 423 SER A C 1
ATOM 3428 O O . SER A 1 423 ? 15.105 7.055 -21.376 1.00 98.19 423 SER A O 1
ATOM 3430 N N . CYS A 1 424 ? 16.839 8.467 -21.229 1.00 98.12 424 CYS A N 1
ATOM 3431 C CA . CYS A 1 424 ? 16.706 8.859 -19.834 1.00 98.12 424 CYS A CA 1
ATOM 3432 C C . CYS A 1 424 ? 17.214 10.298 -19.712 1.00 98.12 424 CYS A C 1
ATOM 3434 O O . CYS A 1 424 ? 18.305 10.625 -20.195 1.00 98.12 424 CYS A O 1
ATOM 3436 N N . GLU A 1 425 ? 16.438 11.173 -19.073 1.00 97.56 425 GLU A N 1
ATOM 3437 C CA . GLU A 1 425 ? 16.811 12.587 -18.901 1.00 97.56 425 GLU A CA 1
ATOM 3438 C C . GLU A 1 425 ? 18.143 12.755 -18.147 1.00 97.56 425 GLU A C 1
ATOM 3440 O O . GLU A 1 425 ? 18.921 13.688 -18.405 1.00 97.56 425 GLU A O 1
ATOM 3445 N N . LYS A 1 426 ? 18.434 11.817 -17.239 1.00 96.56 426 LYS A N 1
ATOM 3446 C CA . LYS A 1 426 ? 19.651 11.782 -16.431 1.00 96.56 426 LYS A CA 1
ATOM 3447 C C . LYS A 1 426 ? 20.642 10.760 -16.988 1.00 96.56 426 LYS A C 1
ATOM 3449 O O . LYS A 1 426 ? 20.292 9.632 -17.324 1.00 96.56 426 LYS A O 1
ATOM 3454 N N . GLU A 1 427 ? 21.911 11.159 -17.057 1.00 97.38 427 GLU A N 1
ATOM 3455 C CA . GLU A 1 427 ? 22.985 10.230 -17.411 1.00 97.38 427 GLU A CA 1
ATOM 3456 C C . GLU A 1 427 ? 23.077 9.127 -16.358 1.00 97.38 427 GLU A C 1
ATOM 3458 O O . GLU A 1 427 ? 23.099 9.408 -15.160 1.00 97.38 427 GLU A O 1
ATOM 3463 N N . SER A 1 428 ? 23.083 7.876 -16.805 1.00 97.25 428 SER A N 1
ATOM 3464 C CA . SER A 1 428 ? 23.011 6.721 -15.915 1.00 97.25 428 SER A CA 1
ATOM 3465 C C . SER A 1 428 ? 23.676 5.490 -16.517 1.00 97.25 428 SER A C 1
ATOM 3467 O O . SER A 1 428 ? 23.966 5.420 -17.712 1.00 97.25 428 SER A O 1
ATOM 3469 N N . GLU A 1 429 ? 23.958 4.513 -15.664 1.00 98.19 429 GLU A N 1
ATOM 3470 C CA . GLU A 1 429 ? 24.244 3.154 -16.093 1.00 98.19 429 GLU A CA 1
ATOM 3471 C C . GLU A 1 429 ? 22.926 2.476 -16.480 1.00 98.19 429 GLU A C 1
ATOM 3473 O O . GLU A 1 429 ? 22.077 2.224 -15.624 1.00 98.19 429 GLU A O 1
ATOM 3478 N N . LEU A 1 430 ? 22.759 2.183 -17.769 1.00 98.44 430 LEU A N 1
ATOM 3479 C CA . LEU A 1 430 ? 21.636 1.398 -18.267 1.00 98.44 430 LEU A CA 1
ATOM 3480 C C . LEU A 1 430 ? 21.940 -0.091 -18.102 1.00 98.44 430 LEU A C 1
ATOM 3482 O O . LEU A 1 430 ? 22.987 -0.567 -18.548 1.00 98.44 430 LEU A O 1
ATOM 3486 N N . LYS A 1 431 ? 20.975 -0.838 -17.570 1.00 98.12 431 LYS A N 1
ATOM 3487 C CA . LYS A 1 431 ? 20.912 -2.297 -17.667 1.00 98.12 431 LYS A CA 1
ATOM 3488 C C . LYS A 1 431 ? 19.691 -2.694 -18.481 1.00 98.12 431 LYS A C 1
ATOM 3490 O O . LYS A 1 431 ? 18.568 -2.315 -18.155 1.00 98.12 431 LYS A O 1
ATOM 3495 N N . ILE A 1 432 ? 19.925 -3.464 -19.535 1.00 97.94 432 ILE A N 1
ATOM 3496 C CA . ILE A 1 432 ? 18.883 -4.115 -20.325 1.00 97.94 432 ILE A CA 1
ATOM 3497 C C . ILE A 1 432 ? 18.703 -5.508 -19.739 1.00 97.94 432 ILE A C 1
ATOM 3499 O O . ILE A 1 432 ? 19.636 -6.315 -19.770 1.00 97.94 432 ILE A O 1
ATOM 3503 N N . ILE A 1 433 ? 17.523 -5.781 -19.195 1.00 97.12 433 ILE A N 1
ATOM 3504 C CA . ILE A 1 433 ? 17.196 -7.066 -18.585 1.00 97.12 433 ILE A CA 1
ATOM 3505 C C . ILE A 1 433 ? 16.337 -7.858 -19.563 1.00 97.12 433 ILE A C 1
ATOM 3507 O O . ILE A 1 433 ? 15.300 -7.368 -20.002 1.00 97.12 433 ILE A O 1
ATOM 3511 N N . TYR A 1 434 ? 16.758 -9.075 -19.894 1.00 95.94 434 TYR A N 1
ATOM 3512 C CA . TYR A 1 434 ? 16.046 -9.993 -20.784 1.00 95.94 434 TYR A CA 1
ATOM 3513 C C . TYR A 1 434 ? 15.768 -11.291 -20.038 1.00 95.94 434 TYR A C 1
ATOM 3515 O O . TYR A 1 434 ? 16.689 -11.893 -19.485 1.00 95.94 434 TYR A O 1
ATOM 3523 N N . ASN A 1 435 ? 14.497 -11.695 -19.974 1.00 93.88 435 ASN A N 1
ATOM 3524 C CA . ASN A 1 435 ? 14.052 -12.882 -19.232 1.00 93.88 435 ASN A CA 1
ATOM 3525 C C . ASN A 1 435 ? 14.623 -12.942 -17.801 1.00 93.88 435 ASN A C 1
ATOM 3527 O O . ASN A 1 435 ? 14.966 -14.000 -17.282 1.00 93.88 435 ASN A O 1
ATOM 3531 N N . GLY A 1 436 ? 14.732 -11.763 -17.174 1.00 88.19 436 GLY A N 1
ATOM 3532 C CA . GLY A 1 436 ? 15.151 -11.544 -15.790 1.00 88.19 436 GLY A CA 1
ATOM 3533 C C . GLY A 1 436 ? 16.658 -11.636 -15.531 1.00 88.19 436 GLY A C 1
ATOM 3534 O O . GLY A 1 436 ? 17.059 -11.545 -14.370 1.00 88.19 436 GLY A O 1
ATOM 3535 N N . ASP A 1 437 ? 17.474 -11.786 -16.574 1.00 91.19 437 ASP A N 1
ATOM 3536 C CA . ASP A 1 437 ? 18.935 -11.743 -16.504 1.00 91.19 437 ASP A CA 1
ATOM 3537 C C . ASP A 1 437 ? 19.484 -10.480 -17.183 1.00 91.19 437 ASP A C 1
ATOM 3539 O O . ASP A 1 437 ? 18.906 -9.955 -18.137 1.00 91.19 437 ASP A O 1
ATOM 3543 N N . GLU A 1 438 ? 20.600 -9.957 -16.667 1.00 94.69 438 GLU A N 1
ATOM 3544 C CA . GLU A 1 438 ? 21.280 -8.805 -17.268 1.00 94.69 438 GLU A CA 1
ATOM 3545 C C . GLU A 1 438 ? 21.845 -9.209 -18.637 1.00 94.69 438 GLU A C 1
ATOM 3547 O O . GLU A 1 438 ? 22.742 -10.047 -18.725 1.00 94.69 438 GLU A O 1
ATOM 3552 N N . TYR A 1 439 ? 21.305 -8.624 -19.708 1.00 95.06 439 TYR A N 1
ATOM 3553 C CA . TYR A 1 439 ? 21.722 -8.902 -21.082 1.00 95.06 439 TYR A CA 1
ATOM 3554 C C . TYR A 1 439 ? 22.853 -7.977 -21.519 1.00 95.06 439 TYR A C 1
ATOM 3556 O O . TYR A 1 439 ? 23.890 -8.426 -22.006 1.00 95.06 439 TYR A O 1
ATOM 3564 N N . ILE A 1 440 ? 22.651 -6.671 -21.342 1.00 95.12 440 ILE A N 1
ATOM 3565 C CA . ILE A 1 440 ? 23.617 -5.633 -21.697 1.00 95.12 440 ILE A CA 1
ATOM 3566 C C . ILE A 1 440 ? 23.658 -4.601 -20.575 1.00 95.12 440 ILE A C 1
ATOM 3568 O O . ILE A 1 440 ? 22.623 -4.192 -20.049 1.00 95.12 440 ILE A O 1
ATOM 3572 N N . LYS A 1 441 ? 24.868 -4.131 -20.276 1.00 96.81 441 LYS A N 1
ATOM 3573 C CA . LYS A 1 441 ? 25.138 -3.034 -19.351 1.00 96.81 441 LYS A CA 1
ATOM 3574 C C . LYS A 1 441 ? 25.922 -1.934 -20.058 1.00 96.81 441 LYS A C 1
ATOM 3576 O O . LYS A 1 441 ? 26.927 -2.214 -20.711 1.00 96.81 441 LYS A O 1
ATOM 3581 N N . ILE A 1 442 ? 25.476 -0.688 -19.915 1.00 96.81 442 ILE A N 1
ATOM 3582 C CA . ILE A 1 442 ? 26.033 0.468 -20.628 1.00 96.81 442 ILE A CA 1
ATOM 3583 C C . ILE A 1 442 ? 26.272 1.604 -19.639 1.00 96.81 442 ILE A C 1
ATOM 3585 O O . ILE A 1 442 ? 25.308 2.168 -19.123 1.00 96.81 442 ILE A O 1
ATOM 3589 N N . PRO A 1 443 ? 27.535 1.958 -19.358 1.00 96.56 443 PRO A N 1
ATOM 3590 C CA . PRO A 1 443 ? 27.841 3.040 -18.437 1.00 96.56 443 PRO A CA 1
ATOM 3591 C C . PRO A 1 443 ? 27.602 4.410 -19.087 1.00 96.56 443 PRO A C 1
ATOM 3593 O O . PRO A 1 443 ? 27.864 4.583 -20.277 1.00 96.56 443 PRO A O 1
ATOM 3596 N N . GLY A 1 444 ? 27.169 5.390 -18.287 1.00 95.44 444 GLY A N 1
ATOM 3597 C CA . GLY A 1 444 ? 27.197 6.814 -18.648 1.00 95.44 444 GLY A CA 1
ATOM 3598 C C . GLY A 1 444 ? 26.415 7.154 -19.916 1.00 95.44 444 GLY A C 1
ATOM 3599 O O . GLY A 1 444 ? 26.954 7.743 -20.849 1.00 95.44 444 GLY A O 1
ATOM 3600 N N . THR A 1 445 ? 25.155 6.730 -19.998 1.00 97.38 445 THR A N 1
ATOM 3601 C CA . THR A 1 445 ? 24.323 6.948 -21.182 1.00 97.38 445 THR A CA 1
ATOM 3602 C C . THR A 1 445 ? 23.046 7.721 -20.866 1.00 97.38 445 THR A C 1
ATOM 3604 O O . THR A 1 445 ? 22.511 7.653 -19.762 1.00 97.38 445 THR A O 1
ATOM 3607 N N . LYS A 1 446 ? 22.561 8.474 -21.861 1.00 97.50 446 LYS A N 1
ATOM 3608 C CA . LYS A 1 446 ? 21.278 9.199 -21.828 1.00 97.50 446 LYS A CA 1
ATOM 3609 C C . LYS A 1 446 ? 20.288 8.729 -22.882 1.00 97.50 446 LYS A C 1
ATOM 3611 O O . LYS A 1 446 ? 19.097 8.950 -22.740 1.00 97.50 446 LYS A O 1
ATOM 3616 N N . LYS A 1 447 ? 20.765 8.154 -23.983 1.00 98.06 447 LYS A N 1
ATOM 3617 C CA . LYS A 1 447 ? 19.928 7.642 -25.070 1.00 98.06 447 LYS A CA 1
ATOM 3618 C C . LYS A 1 447 ? 20.738 6.729 -25.965 1.00 98.06 447 LYS A C 1
ATOM 3620 O O . LYS A 1 447 ? 21.954 6.891 -26.079 1.00 98.06 447 LYS A O 1
ATOM 3625 N N . GLY A 1 448 ? 20.057 5.837 -26.660 1.00 97.38 448 GLY A N 1
ATOM 3626 C CA . GLY A 1 448 ? 20.696 4.965 -27.629 1.00 97.38 448 GLY A CA 1
ATOM 3627 C C . GLY A 1 448 ? 19.701 4.082 -28.359 1.00 97.38 448 GLY A C 1
ATOM 3628 O O . GLY A 1 448 ? 18.501 4.088 -28.078 1.00 97.38 448 GLY A O 1
ATOM 3629 N N . ALA A 1 449 ? 20.233 3.332 -29.316 1.00 97.12 449 ALA A N 1
ATOM 3630 C CA . ALA A 1 449 ? 19.501 2.317 -30.047 1.00 97.12 449 ALA A CA 1
ATOM 3631 C C . ALA A 1 449 ? 20.364 1.060 -30.173 1.00 97.12 449 ALA A C 1
ATOM 3633 O O . ALA A 1 449 ? 21.560 1.162 -30.455 1.00 97.12 449 ALA A O 1
ATOM 3634 N N . PHE A 1 450 ? 19.759 -0.109 -29.982 1.00 93.12 450 PHE A N 1
ATOM 3635 C CA . PHE A 1 450 ? 20.434 -1.401 -30.031 1.00 93.12 450 PHE A CA 1
ATOM 3636 C C . PHE A 1 450 ? 19.633 -2.395 -30.845 1.00 93.12 450 PHE A C 1
ATOM 3638 O O . PHE A 1 450 ? 18.426 -2.530 -30.675 1.00 93.12 450 PHE A O 1
ATOM 3645 N N . HIS A 1 451 ? 20.338 -3.133 -31.687 1.00 94.44 451 HIS A N 1
ATOM 3646 C CA . HIS A 1 451 ? 19.803 -4.333 -32.301 1.00 94.44 451 HIS A CA 1
ATOM 3647 C C . HIS A 1 451 ? 19.911 -5.466 -31.273 1.00 94.44 451 HIS A C 1
ATOM 3649 O O . HIS A 1 451 ? 21.017 -5.839 -30.866 1.00 94.44 451 HIS A O 1
ATOM 3655 N N . LEU A 1 452 ? 18.772 -5.990 -30.829 1.00 93.44 452 LEU A N 1
ATOM 3656 C CA . LEU A 1 452 ? 18.692 -7.064 -29.850 1.00 93.44 452 LEU A CA 1
ATOM 3657 C C . LEU A 1 452 ? 18.824 -8.417 -30.551 1.00 93.44 452 LEU A C 1
ATOM 3659 O O . LEU A 1 452 ? 17.972 -8.813 -31.338 1.00 93.44 452 LEU A O 1
ATOM 3663 N N . LYS A 1 453 ? 19.892 -9.155 -30.236 1.00 91.94 453 LYS A N 1
ATOM 3664 C CA . LYS A 1 453 ? 20.100 -10.524 -30.729 1.00 91.94 453 LYS A CA 1
ATOM 3665 C C . LYS A 1 453 ? 19.704 -11.506 -29.640 1.00 91.94 453 LYS A C 1
ATOM 3667 O O . LYS A 1 453 ? 20.551 -11.948 -28.857 1.00 91.94 453 LYS A O 1
ATOM 3672 N N . LEU A 1 454 ? 18.409 -11.775 -29.563 1.00 91.94 454 LEU A N 1
ATOM 3673 C CA . LEU A 1 454 ? 17.799 -12.639 -28.558 1.00 91.94 454 LEU A CA 1
ATOM 3674 C C . LEU A 1 454 ? 17.544 -14.029 -29.143 1.00 91.94 454 LEU A C 1
ATOM 3676 O O . LEU A 1 454 ? 17.406 -14.183 -30.354 1.00 91.94 454 LEU A O 1
ATOM 3680 N N . LYS A 1 455 ? 17.551 -15.051 -28.286 1.00 86.69 455 LYS A N 1
ATOM 3681 C CA . LYS A 1 455 ? 17.421 -16.453 -28.717 1.00 86.69 455 LYS A CA 1
ATOM 3682 C C . LYS A 1 455 ? 15.990 -16.960 -28.638 1.00 86.69 455 LYS A C 1
ATOM 3684 O O . LYS A 1 455 ? 15.583 -17.733 -29.496 1.00 86.69 455 LYS A O 1
ATOM 3689 N N . ASP A 1 456 ? 15.253 -16.491 -27.640 1.00 92.06 456 ASP A N 1
ATOM 3690 C CA . ASP A 1 456 ? 13.931 -16.992 -27.294 1.00 92.06 456 ASP A CA 1
ATOM 3691 C C . ASP A 1 456 ? 12.943 -15.827 -27.066 1.00 92.06 456 ASP A C 1
ATOM 3693 O O . ASP A 1 456 ? 13.363 -14.732 -26.665 1.00 92.06 456 ASP A O 1
ATOM 3697 N N . PRO A 1 457 ? 11.631 -16.044 -27.258 1.00 93.62 457 PRO A N 1
ATOM 3698 C CA . PRO A 1 457 ? 10.601 -15.112 -26.806 1.00 93.62 457 PRO A CA 1
ATOM 3699 C C . PRO A 1 457 ? 10.677 -14.848 -25.292 1.00 93.62 457 PRO A C 1
ATOM 3701 O O . PRO A 1 457 ? 11.411 -15.507 -24.544 1.00 93.62 457 PRO A O 1
ATOM 3704 N N . GLY A 1 458 ? 9.895 -13.883 -24.815 1.00 94.75 458 GLY A N 1
ATOM 3705 C CA . GLY A 1 458 ? 9.821 -13.564 -23.393 1.00 94.75 458 GLY A CA 1
ATOM 3706 C C . GLY A 1 458 ? 9.588 -12.085 -23.142 1.00 94.75 458 GLY A C 1
ATOM 3707 O O . GLY A 1 458 ? 8.540 -11.566 -23.511 1.00 94.75 458 GLY A O 1
ATOM 3708 N N . TYR A 1 459 ? 10.518 -11.401 -22.479 1.00 96.75 459 TYR A N 1
ATOM 3709 C CA . TYR A 1 459 ? 10.351 -9.984 -22.156 1.00 96.75 459 TYR A CA 1
ATOM 3710 C C . TYR A 1 459 ? 11.674 -9.239 -21.983 1.00 96.75 459 TYR A C 1
ATOM 3712 O O . TYR A 1 459 ? 12.701 -9.823 -21.619 1.00 96.75 459 TYR A O 1
ATOM 3720 N N . VAL A 1 460 ? 11.623 -7.924 -22.197 1.00 97.81 460 VAL A N 1
ATOM 3721 C CA . VAL A 1 460 ? 12.727 -6.993 -21.946 1.00 97.81 460 VAL A CA 1
ATOM 3722 C C . VAL A 1 460 ? 12.231 -5.824 -21.107 1.00 97.81 460 VAL A C 1
ATOM 3724 O O . VAL A 1 460 ? 11.175 -5.265 -21.390 1.00 97.81 460 VAL A O 1
ATOM 3727 N N . TYR A 1 461 ? 12.997 -5.423 -20.097 1.00 98.31 461 TYR A N 1
ATOM 3728 C CA . TYR A 1 461 ? 12.764 -4.179 -19.363 1.00 98.31 461 TYR A CA 1
ATOM 3729 C C . TYR A 1 461 ? 14.090 -3.488 -19.035 1.00 98.31 461 TYR A C 1
ATOM 3731 O O . TYR A 1 461 ? 15.162 -4.097 -19.133 1.00 98.31 461 TYR A O 1
ATOM 3739 N N . LEU A 1 462 ? 14.027 -2.203 -18.687 1.00 98.56 462 LEU A N 1
ATOM 3740 C CA . LEU A 1 462 ? 15.212 -1.380 -18.454 1.00 98.56 462 LEU A CA 1
ATOM 3741 C C . LEU A 1 462 ? 15.346 -0.986 -16.989 1.00 98.56 462 LEU A C 1
ATOM 3743 O O . LEU A 1 462 ? 14.355 -0.681 -16.327 1.00 98.56 462 LEU A O 1
ATOM 3747 N N . GLU A 1 463 ? 16.587 -0.916 -16.517 1.00 98.31 463 GLU A N 1
ATOM 3748 C CA . GLU A 1 463 ? 16.943 -0.307 -15.237 1.00 98.31 463 GLU A CA 1
ATOM 3749 C C . GLU A 1 463 ? 18.003 0.766 -15.445 1.00 98.31 463 GLU A C 1
ATOM 3751 O O . GLU A 1 463 ? 18.988 0.556 -16.155 1.00 98.31 463 GLU A O 1
ATOM 3756 N N . PHE A 1 464 ? 17.830 1.895 -14.774 1.00 98.38 464 PHE A N 1
ATOM 3757 C CA . PHE A 1 464 ? 18.740 3.027 -14.819 1.00 98.38 464 PHE A CA 1
ATOM 3758 C C . PHE A 1 464 ? 19.330 3.239 -13.430 1.00 98.38 464 PHE A C 1
ATOM 3760 O O . PHE A 1 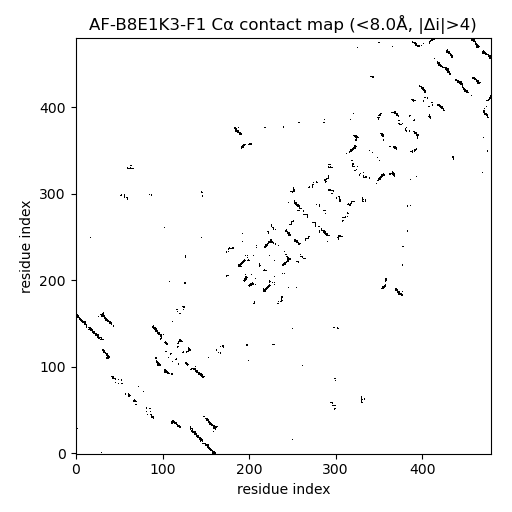464 ? 18.599 3.427 -12.454 1.00 98.38 464 PHE A O 1
ATOM 3767 N N . TRP A 1 465 ? 20.658 3.208 -13.342 1.00 97.50 465 TRP A N 1
ATOM 3768 C CA . TRP A 1 465 ? 21.400 3.247 -12.085 1.00 97.50 465 TRP A CA 1
ATOM 3769 C C . TRP A 1 465 ? 22.374 4.431 -12.030 1.00 97.50 465 TRP A C 1
ATOM 3771 O O . TRP A 1 465 ? 23.065 4.742 -12.999 1.00 97.50 465 TRP A O 1
ATOM 3781 N N . GLU A 1 466 ? 22.483 5.059 -10.862 1.00 95.75 466 GLU A N 1
ATOM 3782 C CA . GLU A 1 466 ? 23.534 6.017 -10.511 1.00 95.75 466 GLU A CA 1
ATOM 3783 C C . GLU A 1 466 ? 24.398 5.410 -9.395 1.00 95.75 466 GLU A C 1
ATOM 3785 O O . GLU A 1 466 ? 24.053 5.423 -8.209 1.00 95.75 466 GLU A O 1
ATOM 3790 N N . GLY A 1 467 ? 25.518 4.793 -9.781 1.00 92.81 467 GLY A N 1
ATOM 3791 C CA . GLY A 1 467 ? 26.322 3.987 -8.863 1.00 92.81 467 GLY A CA 1
ATOM 3792 C C . GLY A 1 467 ? 25.516 2.803 -8.319 1.00 92.81 467 GLY A C 1
ATOM 3793 O O . GLY A 1 467 ? 25.157 1.899 -9.065 1.00 92.81 467 GLY A O 1
ATOM 3794 N N . LYS A 1 468 ? 25.230 2.806 -7.011 1.00 91.31 468 LYS A N 1
ATOM 3795 C CA . LYS A 1 468 ? 24.403 1.783 -6.341 1.00 91.31 468 LYS A CA 1
ATOM 3796 C C . LYS A 1 468 ? 22.934 2.188 -6.161 1.00 91.31 468 LYS A C 1
ATOM 3798 O O . LYS A 1 468 ? 22.185 1.456 -5.520 1.00 91.31 468 LYS A O 1
ATOM 3803 N N . LYS A 1 469 ? 22.528 3.353 -6.669 1.00 92.94 469 LYS A N 1
ATOM 3804 C CA . LYS A 1 469 ? 21.165 3.872 -6.532 1.00 92.94 469 LYS A CA 1
ATOM 3805 C C . LYS A 1 469 ? 20.381 3.582 -7.800 1.00 92.94 469 LYS A C 1
ATOM 3807 O O . LYS A 1 469 ? 20.793 4.012 -8.875 1.00 92.94 469 LYS A O 1
ATOM 3812 N N . LEU A 1 470 ? 19.274 2.860 -7.679 1.00 96.06 470 LEU A N 1
ATOM 3813 C CA . LEU A 1 470 ? 18.297 2.788 -8.759 1.00 96.06 470 LEU A CA 1
ATOM 3814 C C . LEU A 1 470 ? 17.663 4.179 -8.881 1.00 96.06 470 LEU A C 1
ATOM 3816 O O . LEU A 1 470 ? 17.345 4.781 -7.858 1.00 96.06 470 LEU A O 1
ATOM 3820 N N . ILE A 1 471 ? 17.533 4.708 -10.097 1.00 97.50 471 ILE A N 1
ATOM 3821 C CA . ILE A 1 471 ? 16.887 6.012 -10.342 1.00 97.50 471 ILE A CA 1
ATOM 3822 C C . ILE A 1 471 ? 15.617 5.876 -11.181 1.00 97.50 471 ILE A C 1
ATOM 3824 O O . ILE A 1 471 ? 14.723 6.704 -11.056 1.00 97.50 471 ILE A O 1
ATOM 3828 N N . ALA A 1 472 ? 15.518 4.831 -12.007 1.00 98.38 472 ALA A N 1
ATOM 3829 C CA . ALA A 1 472 ? 14.302 4.474 -12.725 1.00 98.38 472 ALA A CA 1
ATOM 3830 C C . ALA A 1 472 ? 14.339 3.007 -13.168 1.00 98.38 472 ALA A C 1
ATOM 3832 O O . ALA A 1 472 ? 15.415 2.455 -13.409 1.00 98.38 472 ALA A O 1
ATOM 3833 N N . PHE A 1 473 ? 13.173 2.390 -13.328 1.00 98.25 473 PHE A N 1
ATOM 3834 C CA . PHE A 1 473 ? 13.025 1.128 -14.047 1.00 98.25 473 PHE A CA 1
ATOM 3835 C C . PHE A 1 473 ? 11.655 1.040 -14.725 1.00 98.25 473 PHE A C 1
ATOM 3837 O O . PHE A 1 473 ? 10.686 1.658 -14.280 1.00 98.25 473 PHE A O 1
ATOM 3844 N N . THR A 1 474 ? 11.573 0.287 -15.819 1.00 98.69 474 THR A N 1
ATOM 3845 C CA . THR A 1 474 ? 10.330 0.112 -16.584 1.00 98.69 474 THR A CA 1
ATOM 3846 C C . THR A 1 474 ? 9.654 -1.212 -16.251 1.00 98.69 474 THR A C 1
ATOM 3848 O O . THR A 1 474 ? 10.324 -2.182 -15.894 1.00 98.69 474 THR A O 1
ATOM 3851 N N . ASN A 1 475 ? 8.339 -1.300 -16.458 1.00 98.69 475 ASN A N 1
ATOM 3852 C CA . ASN A 1 475 ? 7.715 -2.599 -16.704 1.00 98.69 475 ASN A CA 1
ATOM 3853 C C . ASN A 1 475 ? 8.155 -3.165 -18.074 1.00 98.69 475 ASN A C 1
ATOM 3855 O O . ASN A 1 475 ? 8.788 -2.449 -18.866 1.00 98.69 475 ASN A O 1
ATOM 3859 N N . PRO A 1 476 ? 7.891 -4.454 -18.357 1.00 98.44 476 PRO A N 1
ATOM 3860 C CA . PRO A 1 476 ? 8.418 -5.092 -19.552 1.00 98.44 476 PRO A CA 1
ATOM 3861 C C . PRO A 1 476 ? 7.690 -4.708 -20.840 1.00 98.44 476 PRO A C 1
ATOM 3863 O O . PRO A 1 476 ? 6.496 -4.420 -20.841 1.00 98.44 476 PRO A O 1
ATOM 3866 N N . ILE A 1 477 ? 8.422 -4.790 -21.947 1.00 98.50 477 ILE A N 1
ATOM 3867 C CA . ILE A 1 477 ? 7.871 -5.048 -23.278 1.00 98.50 477 ILE A CA 1
ATOM 3868 C C . ILE A 1 477 ? 7.974 -6.555 -23.508 1.00 98.50 477 ILE A C 1
ATOM 3870 O O . ILE A 1 477 ? 9.043 -7.144 -23.310 1.00 98.50 477 ILE A O 1
ATOM 3874 N N . TYR A 1 478 ? 6.870 -7.185 -23.896 1.00 96.94 478 TYR A N 1
ATOM 3875 C CA . TYR A 1 478 ? 6.803 -8.630 -24.102 1.00 96.94 478 TYR A CA 1
ATOM 3876 C C . TYR A 1 478 ? 7.126 -8.985 -25.553 1.00 96.94 478 TYR A C 1
ATOM 3878 O O . TYR A 1 478 ? 6.654 -8.345 -26.485 1.00 96.94 478 TYR A O 1
ATOM 3886 N N . LEU A 1 479 ? 7.929 -10.024 -25.739 1.00 95.38 479 LEU A N 1
ATOM 3887 C CA . LEU A 1 479 ? 8.319 -10.565 -27.033 1.00 95.38 479 LEU A CA 1
ATOM 3888 C C . LEU A 1 479 ? 7.511 -11.845 -27.249 1.00 95.38 479 LEU A C 1
ATOM 3890 O O . LEU A 1 479 ? 7.766 -12.839 -26.561 1.00 95.38 479 LEU A O 1
ATOM 3894 N N . ALA A 1 480 ? 6.507 -11.782 -28.120 1.00 86.94 480 ALA A N 1
ATOM 3895 C CA . ALA A 1 480 ? 5.508 -12.829 -28.336 1.00 86.94 480 ALA A CA 1
ATOM 3896 C C . ALA A 1 480 ? 5.750 -13.621 -29.625 1.00 86.94 480 ALA A C 1
ATOM 3898 O O . ALA A 1 480 ? 6.269 -13.030 -30.601 1.00 86.94 480 ALA A O 1
#

Mean predicted aligned error: 4.57 Å

Sequence (480 aa):
MSGEFHYNIELYPEDSKKLLLLELEVPEGIKEIIIKATLEPEYLSHEESKRLIKEAIKTYISQGFDPLDIKQVPNDILEKIIRGFSPLKNVVNIRVLDAEGNFRGTGDQRFTKGIPIKIGVCDSTVGCVSGEIKAGIWKLILEIKQILKKCILNIVVYLHREEITKVKDIILSYNPVVREPYDKSGWVKGDVHLHSYHSDGELSIEELIKFSIKRGLDFIFLTDHNKISGFHTIEWEFYPIYGGIEFTTFWGHFLGLGIKEYIPWDLANPEVGIRKLSERVRSQGGVFCVAHPYTISAPVCPGCRCELYLDYNFVDAMEVWTGSFEMRRFEITEALKKWRELLKNGYRITALGGSDMHKIEDIKEDVPLVYAYVEDLSEESILKAIREGRVYITTGPQVEFYINGHSIGENVDFKEDLILKYSCEKESELKIIYNGDEYIKIPGTKKGAFHLKLKDPGYVYLEFWEGKKLIAFTNPIYLA

Secondary structure (DSSP, 8-state):
--EEEEEEEEE-GGGTTEEEEEEEEE-TT--EEEEEEEEES-B--HHHHHHHHHHHHHHHHT-SSS---GGGS-HHHHHHHHHHHPSPB-EEEEEEE-TTS-EEEE-GGGTTBTPPEEEESS---TTS--S---SEEEEEEEEEEE-SS-EEEEEEEEEESS-----S--------S--S-----EEEEEES-B--TTTT-SS-HHHHHHHHHHTT-SEEEE--BT--TTGGG-TT--S-EEEEEEEE-SS-EEEEES--S---GGGSBTTTBTHHHHHHHHHTT-EEEEE-TTS--TTTSTTTS--S---GGG-SEEEEEES-TTTSHHHHHHHHHHHHHHHHTT--PEEEEE--BSSGGG--TTS-EEEEEESSSSHHHHHHHHHTT-EEEESS--EEEEETTEETT-EE-TTS-EEEEEEEEEEEEEEEEETTEEEEEEEEEEEEEEEE--SS-EEEEEEEEETTEEEEEEPPEEE-

Organism: Dictyoglomus turgidum (strain DSM 6724 / Z-1310) (NCBI:txid515635)

Nearest PDB structures (foldseek):
  3fcg-assembly1_A  TM=5.926E-01  e=1.033E-01  Yersinia pestis
  5lfu-assembly1_A-2  TM=6.687E-01  e=4.365E-01  Mus musculus
  8cka-assembly1_A  TM=5.232E-01  e=2.255E-01  Deinococcus radiodurans R1 = ATCC 13939 = DSM 20539
  1e07-assembly1_A  TM=4.273E-01  e=8.972E-01  Homo sapiens
  7qdp-assembly1_E  TM=5.227E-01  e=4.025E+00  Homo sapiens

InterPro domains:
  IPR003141 Polymerase/histidinol phosphatase, N-terminal [SM00481] (190-251)
  IPR004013 PHP domain [PF02811] (191-245)
  IPR016195 Polymerase/histidinol phosphatase-like [SSF89550] (186-397)
  IPR052018 PHP domain-containing protein [PTHR42924] (177-469)

Radius of gyration: 23.74 Å; Cα contacts (8 Å, |Δi|>4): 1234; chains: 1; bounding box: 63×44×68 Å